Protein 7O91 (pdb70)

Foldseek 3Di:
DPDDAPPPPVVLVVLLVLLVVLVVLLVVLQVVLVVCVVVPNNVSSVVSNVVSVVSVVRNVVSVVCCQVSQFPDSQQRWHDNDPLSVLVSLLRNLCCLLVPNLQVVLVVCVVVPNNVVSVVSNVVSVVSVVSNVVSVVVSCVVVPHD/DACPPHVVLVVLLVQLVVLVVLLVVLQVVLVVCVVVPNNVSSVVSNVVSVVSVVSNVVSVVCCLVNVFPDSQQRWHDNDVLSVLVSLLRNLCCLLVPNLQVVLVVCVVVPNNVVSVVSNVVSVVSVVVSVVSVVCSVVD/DDDQCPPHVVLVVLLVQLVVLVVLLVVLQVVLVVCVVVPNNVSSVVSNVVSVVSVVSNVVSVVVCQVNQAPDSQQRWHDNDPLSVLVSLLRNLCCLLVPNLCVVLVVCVVVPNNVVSVVSNVSSVVSVVVNVVSVVVSCVVVVD

Nearest PDB structures (foldseek):
  7o91-assembly1_A  TM=1.007E+00  e=3.075E-20  Sulfurisphaera tokodaii str. 7
  1j30-assembly1_B  TM=1.003E+00  e=2.540E-18  Sulfurisphaera tokodaii str. 7
  7o91-assembly2_B  TM=9.983E-01  e=2.540E-18  Sulfurisphaera tokodaii str. 7
  4di0-assembly1_B  TM=9.901E-01  e=7.643E-12  Burkholderia pseudomallei 1710b
  7o91-assembly1_A  TM=9.951E-01  e=6.092E-19  Sulfurisphaera tokodaii str. 7

B-factor: mean 18.47, std 13.27, range [6.66, 156.11]

InterPro domains:
  IPR003251 Rubrerythrin, diiron-binding domain [PF02915] (11-136)
  IPR003251 Rubrerythrin, diiron-binding domain [cd01041] (8-141)
  IPR0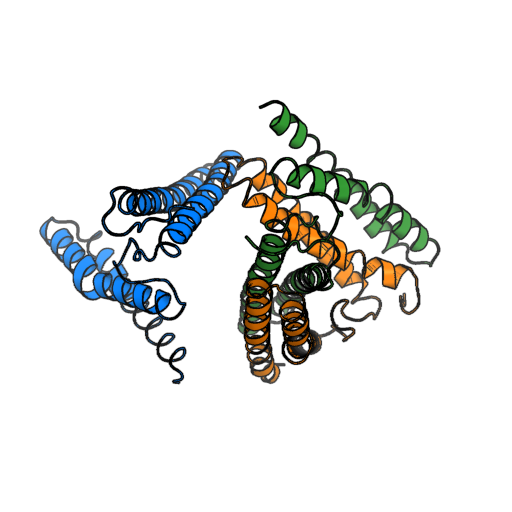09040 Ferritin-like diiron domain [PS50905] (3-144)
  IPR009078 Ferritin-like superfamily [SSF47240] (4-143)
  IPR012347 Ferritin-like [G3DSA:1.20.1260.10] (1-144)
  IPR052753 Rubrerythrin-2/Nigerythrin [PTHR33746] (7-143)

Solvent-accessible surface area: 22399 Å² total; per-residue (Å²): 112,184,182,191,85,41,135,89,54,180,73,15,84,93,23,73,89,23,37,65,32,34,37,108,10,19,152,110,50,60,156,87,0,132,151,8,67,139,100,53,113,102,154,90,2,36,69,30,96,14,57,1,73,6,24,38,28,58,6,124,25,45,42,60,125,3,87,123,25,49,21,48,25,17,88,30,109,96,66,16,46,78,108,60,53,76,24,66,3,29,20,29,18,26,50,110,45,82,62,117,36,32,53,31,90,4,131,76,6,107,116,119,52,109,65,147,69,0,97,149,41,53,61,31,15,152,39,20,82,57,84,3,80,139,63,83,70,58,26,109,98,69,125,72,45,149,172,88,4,139,87,23,93,0,15,102,5,0,96,87,0,0,21,13,1,0,13,3,6,7,5,2,47,18,0,0,97,47,0,7,98,84,50,85,26,124,12,0,29,31,0,61,71,10,1,121,22,1,22,57,14,0,27,10,0,0,48,28,2,75,118,9,45,30,51,1,14,42,26,108,97,68,2,34,67,5,76,55,2,0,78,0,0,25,28,9,2,50,115,24,86,62,118,24,1,45,31,22,0,122,44,0,126,122,40,35,0,95,107,0,1,101,52,0,38,62,1,9,133,27,0,82,52,22,2,86,118,0,96,96,17,57,157,78,49,224,64,108,98,1,131,82,21,145,0,14,88,21,0,80,78,0,0,22,19,3,0,12,4,5,7,7,2,46,11,0,0,93,53,0,68,140,85,52,63,92,118,0,2,36,39,0,92,72,10,1,121,20,1,22,56,15,0,23,10,0,0,53,20,3,36,125,26,62,17,37,1,13,40,26,105,95,65,2,36,72,7,64,53,2,0,67,0,0,21,29,9,2,50,111,19,84,65,116,15,0,52,30,23,4,133,37,0,116,117,50,35,10,83,116,9,0,101,52,0,54,58,0,14,148,26,0,82,56,22,3,77,108,0,90,74,10,27,136,119,24,122,70,108

Organism: Sulfurisphaera tokodaii (strain DSM 16993 / JCM 10545 / NBRC 100140 / 7) (NCBI:txid273063)

Sequence (429 aa):
GHMKDLKGTKTAEENLKQGFIGESMANRRYLYFAKRADEEEGYPEIAGLLRSIAEGETAHAFGHLDFIRRQGGLTDPATDKKPIGTLEEQMIESAIAGETYEWTQMYPGFAKVAREEGFPEVAEEWFETLARAEKSSHAEEKKFQNNVLKKQLKGGTKDLKGTKTAENLKQQGFIGESMANRRYLYFAKRRADEEEGYPEEIAGLLRSSIAEGETAHAFGHLDFIRRQGGLTDPATDKKPIGTLEQMIESAIAGETYEEWTQQMYPGFAKVAREEEEGFPEVAEWFETLARAEKSSHAEEKFQNVLKQLHMKDLKGTKTAEENLKQQGFIGESMANRRYLYFAKRRADEEGYPEIAGLLRSIAEGETAHAFGHLDFIRRQGGLTDPATDKPIGTLEEQMIESAIAGETYEEWTQMYPGFAKVARREEGFPEEVAEWFETLARAEKSSHAEEKKFQNNVLKQLKGG

Structure (mmCIF, N/CA/C/O backbone):
data_7O91
#
_entry.id   7O91
#
_cell.length_a   100.620
_cell.length_b   87.480
_cell.length_c   59.757
_cell.angle_alpha   90.00
_cell.angle_beta   115.04
_cell.angle_gamma   90.00
#
_symmetry.space_group_name_H-M   'C 1 2 1'
#
loop_
_entity.id
_entity.type
_entity.pdbx_description
1 polymer Sulerythrin
2 non-polymer DI(HYDROXYETHYL)ETHER
3 non-polymer 'MANGANESE (II) ION'
4 non-polymer 'CHLORIDE ION'
5 water water
#
loop_
_atom_site.group_PDB
_atom_site.id
_atom_site.type_symbol
_atom_site.label_atom_id
_atom_site.label_alt_id
_atom_site.label_comp_id
_atom_site.label_asym_id
_atom_site.label_entity_id
_atom_site.label_seq_id
_atom_site.pdbx_PDB_ins_code
_atom_site.Cartn_x
_atom_site.Cartn_y
_atom_site.Cartn_z
_atom_site.occupancy
_atom_site.B_iso_or_equiv
_atom_site.auth_seq_id
_atom_site.auth_comp_id
_atom_site.auth_asym_id
_atom_site.auth_atom_id
_atom_site.pdbx_PDB_model_num
ATOM 1 N N . GLY A 1 1 ? 21.127 -10.688 26.912 1.00 97.40 -1 GLY A N 1
ATOM 2 C CA . GLY A 1 1 ? 19.655 -10.941 26.920 1.00 90.83 -1 GLY A CA 1
ATOM 3 C C . GLY A 1 1 ? 18.860 -9.661 27.115 1.00 69.79 -1 GLY A C 1
ATOM 4 O O . GLY A 1 1 ? 18.119 -9.573 28.118 1.00 75.65 -1 GLY A O 1
ATOM 5 N N . HIS A 1 2 ? 19.025 -8.703 26.198 1.00 67.14 0 HIS A N 1
ATOM 6 C CA . HIS A 1 2 ? 18.298 -7.404 26.154 1.00 60.08 0 HIS A CA 1
ATOM 7 C C . HIS A 1 2 ? 17.102 -7.518 25.189 1.00 63.43 0 HIS A C 1
ATOM 8 O O . HIS A 1 2 ? 17.222 -7.073 24.025 1.00 58.00 0 HIS A O 1
ATOM 15 N N . MET A 1 3 ? 15.986 -8.078 25.670 1.00 53.04 1 MET A N 1
ATOM 16 C CA . MET A 1 3 ? 14.799 -8.484 24.860 1.00 53.78 1 MET A CA 1
ATOM 17 C C . MET A 1 3 ? 13.943 -7.249 24.546 1.00 53.14 1 MET A C 1
ATOM 18 O O . MET A 1 3 ? 13.568 -6.545 25.493 1.00 64.15 1 MET A O 1
ATOM 23 N N . LYS A 1 4 ? 13.609 -7.011 23.276 1.00 43.13 2 LYS A N 1
ATOM 24 C CA . LYS A 1 4 ? 12.800 -5.834 22.858 1.00 34.72 2 LYS A CA 1
ATOM 25 C C . LYS A 1 4 ? 11.475 -6.299 22.260 1.00 29.66 2 LYS A C 1
ATOM 26 O O . LYS A 1 4 ? 11.420 -7.423 21.743 1.00 31.07 2 LYS A O 1
ATOM 32 N N . ASP A 1 5 ? 10.478 -5.424 22.271 1.00 27.38 3 ASP A N 1
ATOM 33 C CA . ASP A 1 5 ? 9.133 -5.710 21.731 1.00 25.52 3 ASP A CA 1
ATOM 34 C C . ASP A 1 5 ? 9.085 -5.436 20.219 1.00 20.35 3 ASP A C 1
ATOM 35 O O . ASP A 1 5 ? 9.406 -4.316 19.763 1.00 23.26 3 ASP A O 1
ATOM 40 N N . LEU A 1 6 ? 8.615 -6.421 19.469 1.00 20.99 4 LEU A N 1
ATOM 41 C CA . LEU A 1 6 ? 8.466 -6.298 18.001 1.00 20.10 4 LEU A CA 1
ATOM 42 C C . LEU A 1 6 ? 7.325 -5.348 17.663 1.00 18.83 4 LEU A C 1
ATOM 43 O O . LEU A 1 6 ? 7.321 -4.832 16.539 1.00 19.65 4 LEU A O 1
ATOM 48 N N . LYS A 1 7 ? 6.349 -5.130 18.554 1.00 21.43 5 LYS A N 1
ATOM 49 C CA . LYS A 1 7 ? 5.187 -4.313 18.132 1.00 23.51 5 LYS A CA 1
ATOM 50 C C . LYS A 1 7 ? 5.656 -2.925 17.686 1.00 22.79 5 LYS A C 1
ATOM 51 O O . LYS A 1 7 ? 6.443 -2.288 18.408 1.00 21.77 5 LYS A O 1
ATOM 57 N N . GLY A 1 8 ? 5.110 -2.456 16.566 1.00 22.10 6 GLY A N 1
ATOM 58 C CA . GLY A 1 8 ? 5.308 -1.091 16.058 1.00 22.98 6 GLY A CA 1
ATOM 59 C C . GLY A 1 8 ? 6.671 -0.914 15.415 1.00 22.93 6 GLY A C 1
ATOM 60 O O . GLY A 1 8 ? 7.076 0.239 15.203 1.00 28.44 6 GLY A O 1
ATOM 61 N N . THR A 1 9 ? 7.417 -2.000 15.177 1.00 19.62 7 THR A N 1
ATOM 62 C CA . THR A 1 9 ? 8.764 -1.910 14.595 1.00 17.67 7 THR A CA 1
ATOM 63 C C . THR A 1 9 ? 8.663 -2.106 13.089 1.00 17.67 7 THR A C 1
ATOM 64 O O . THR A 1 9 ? 7.668 -2.681 12.574 1.00 18.46 7 THR A O 1
ATOM 68 N N . LYS A 1 10 ? 9.705 -1.686 12.383 1.00 16.94 8 LYS A N 1
ATOM 69 C CA . LYS A 1 10 ? 9.821 -2.031 10.944 1.00 16.21 8 LYS A CA 1
ATOM 70 C C . LYS A 1 10 ? 9.940 -3.539 10.780 1.00 14.73 8 LYS A C 1
ATOM 71 O O . LYS A 1 10 ? 9.409 -4.101 9.810 1.00 15.57 8 LYS A O 1
ATOM 77 N N . THR A 1 11 ? 10.633 -4.190 11.697 1.00 16.08 9 THR A N 1
ATOM 78 C CA . THR A 1 11 ? 10.798 -5.656 11.614 1.00 14.58 9 THR A CA 1
ATOM 79 C C . THR A 1 11 ? 9.435 -6.345 11.634 1.00 13.44 9 THR A C 1
ATOM 80 O O . THR A 1 11 ? 9.242 -7.342 10.962 1.00 13.01 9 THR A O 1
ATOM 84 N N . ALA A 1 12 ? 8.512 -5.873 12.474 1.00 14.53 10 ALA A N 1
ATOM 85 C CA . ALA A 1 12 ? 7.160 -6.437 12.490 1.00 14.73 10 ALA A CA 1
ATOM 86 C C . ALA A 1 12 ? 6.529 -6.326 11.106 1.00 12.87 10 ALA A C 1
ATOM 87 O O . ALA A 1 12 ? 5.944 -7.326 10.649 1.00 14.20 10 ALA A O 1
ATOM 89 N N . GLU A 1 13 ? 6.638 -5.177 10.448 1.00 13.52 11 GLU A N 1
ATOM 90 C CA A GLU A 1 13 ? 6.048 -5.020 9.104 0.80 14.51 11 GLU A CA 1
ATOM 91 C CA B GLU A 1 13 ? 6.083 -4.981 9.085 0.20 13.29 11 GLU A CA 1
ATOM 92 C C . GLU A 1 13 ? 6.803 -5.944 8.140 1.00 11.69 11 GLU A C 1
ATOM 93 O O . GLU A 1 13 ? 6.164 -6.480 7.228 1.00 12.32 11 GLU A O 1
ATOM 104 N N . ASN A 1 14 ? 8.100 -6.117 8.332 1.00 12.58 12 ASN A N 1
ATOM 105 C CA . ASN A 1 14 ? 8.904 -6.936 7.391 1.00 12.81 12 ASN A CA 1
ATOM 106 C C . ASN A 1 14 ? 8.549 -8.416 7.528 1.00 12.20 12 ASN A C 1
ATOM 107 O O . ASN A 1 14 ? 8.468 -9.128 6.516 1.00 11.30 12 ASN A O 1
ATOM 112 N N . LEU A 1 15 ? 8.275 -8.876 8.746 1.00 11.99 13 LEU A N 1
ATOM 113 C CA . LEU A 1 15 ? 7.798 -10.259 8.931 1.00 11.60 13 LEU A CA 1
ATOM 114 C C . LEU A 1 15 ? 6.463 -10.433 8.205 1.00 10.84 13 LEU A C 1
ATOM 115 O O . LEU A 1 15 ? 6.223 -11.480 7.607 1.00 11.30 13 LEU A O 1
ATOM 120 N N . LYS A 1 16 ? 5.556 -9.462 8.318 1.00 11.89 14 LYS A N 1
ATOM 121 C CA . LYS A 1 16 ? 4.254 -9.557 7.649 1.00 12.01 14 LYS A CA 1
ATOM 122 C C . LYS A 1 16 ? 4.472 -9.600 6.134 1.00 10.53 14 LYS A C 1
ATOM 123 O O . LYS A 1 16 ? 3.885 -10.445 5.454 1.00 11.38 14 LYS A O 1
ATOM 129 N N . GLN A 1 17 ? 5.305 -8.726 5.602 1.00 10.61 15 GLN A N 1
ATOM 130 C CA . GLN A 1 17 ? 5.510 -8.696 4.144 1.00 10.81 15 GLN A CA 1
ATOM 131 C C . GLN A 1 17 ? 6.210 -9.978 3.701 1.00 10.10 15 GLN A C 1
ATOM 132 O O . GLN A 1 17 ? 5.896 -10.527 2.616 1.00 11.38 15 GLN A O 1
ATOM 138 N N . GLY A 1 18 ? 7.150 -10.472 4.503 1.00 10.29 16 GLY A N 1
ATOM 139 C CA . GLY A 1 18 ? 7.782 -11.768 4.207 1.00 10.41 16 GLY A CA 1
ATOM 140 C C . GLY A 1 18 ? 6.766 -12.865 4.101 1.00 8.64 16 GLY A C 1
ATOM 141 O O . GLY A 1 18 ? 6.769 -13.733 3.225 1.00 9.12 16 GLY A O 1
ATOM 142 N N . PHE A 1 19 ? 5.848 -12.860 5.080 1.00 9.56 17 PHE A N 1
ATOM 143 C CA . PHE A 1 19 ? 4.816 -13.896 5.066 1.00 9.60 17 PHE A CA 1
ATOM 144 C C . PHE A 1 19 ? 3.987 -13.835 3.791 1.00 8.00 17 PHE A C 1
ATOM 145 O O . PHE A 1 19 ? 3.634 -14.867 3.174 1.00 8.30 17 PHE A O 1
ATOM 153 N N . ILE A 1 20 ? 3.563 -12.616 3.392 1.00 9.84 18 ILE A N 1
ATOM 154 C CA . ILE A 1 20 ? 2.777 -12.448 2.158 1.00 10.40 18 ILE A CA 1
ATOM 155 C C . ILE A 1 20 ? 3.536 -13.006 0.944 1.00 8.54 18 ILE A C 1
ATOM 156 O O . ILE A 1 20 ? 2.966 -13.769 0.155 1.00 9.49 18 ILE A O 1
ATOM 161 N N . GLY A 1 21 ? 4.792 -12.625 0.811 1.00 9.39 19 GLY A N 1
ATOM 162 C CA . GLY A 1 21 ? 5.554 -13.054 -0.356 1.00 9.46 19 GLY A CA 1
ATOM 163 C C . GLY A 1 21 ? 5.762 -14.545 -0.358 1.00 8.19 19 GLY A C 1
ATOM 164 O O . GLY A 1 21 ? 5.693 -15.196 -1.431 1.00 8.82 19 GLY A O 1
ATOM 165 N N . GLU A 1 22 ? 6.014 -15.147 0.798 1.00 8.20 20 GLU A N 1
ATOM 166 C CA . GLU A 1 22 ? 6.209 -16.589 0.883 1.00 7.27 20 GLU A CA 1
ATOM 167 C C . GLU A 1 22 ? 4.938 -17.305 0.544 1.00 6.79 20 GLU A C 1
ATOM 168 O O . GLU A 1 22 ? 4.921 -18.364 -0.100 1.00 8.01 20 GLU A O 1
ATOM 174 N N . SER A 1 23 ? 3.805 -16.781 1.037 1.00 8.08 21 SER A N 1
ATOM 175 C CA . SER A 1 23 ? 2.508 -17.399 0.749 1.00 7.99 21 SER A CA 1
ATOM 176 C C . SER A 1 23 ? 2.293 -17.410 -0.749 1.00 7.30 21 SER A C 1
ATOM 177 O O . SER A 1 23 ? 1.832 -18.399 -1.313 1.00 7.63 21 SER A O 1
ATOM 180 N N . MET A 1 24 ? 2.462 -16.253 -1.378 1.00 7.77 22 MET A N 1
ATOM 181 C CA . MET A 1 24 ? 2.279 -16.188 -2.842 1.00 7.61 22 MET A CA 1
ATOM 182 C C . MET A 1 24 ? 3.217 -17.138 -3.582 1.00 7.85 22 MET A C 1
ATOM 183 O O . MET A 1 24 ? 2.815 -17.726 -4.585 1.00 8.57 22 MET A O 1
ATOM 188 N N . ALA A 1 25 ? 4.443 -17.257 -3.120 1.00 8.37 23 ALA A N 1
ATOM 189 C CA . ALA A 1 25 ? 5.419 -18.100 -3.838 1.00 8.75 23 ALA A CA 1
ATOM 190 C C . ALA A 1 25 ? 4.990 -19.564 -3.840 1.00 7.67 23 ALA A C 1
ATOM 191 O O . ALA A 1 25 ? 5.073 -20.229 -4.834 1.00 8.42 23 ALA A O 1
ATOM 193 N N . ASN A 1 26 ? 4.512 -20.043 -2.681 1.00 7.94 24 ASN A N 1
ATOM 194 C CA . ASN A 1 26 ? 4.080 -21.449 -2.682 1.00 7.44 24 ASN A CA 1
ATOM 195 C C . ASN A 1 26 ? 2.945 -21.643 -3.628 1.00 7.64 24 ASN A C 1
ATOM 196 O O . ASN A 1 26 ? 2.897 -22.607 -4.400 1.00 7.49 24 ASN A O 1
ATOM 201 N N . ARG A 1 27 ? 1.941 -20.758 -3.623 1.00 7.80 25 ARG A N 1
ATOM 202 C CA . ARG A 1 27 ? 0.812 -20.875 -4.536 1.00 7.66 25 ARG A CA 1
ATOM 203 C C . ARG A 1 27 ? 1.312 -20.814 -6.001 1.00 7.43 25 ARG A C 1
ATOM 204 O O . ARG A 1 27 ? 0.872 -21.619 -6.814 1.00 7.99 25 ARG A O 1
ATOM 212 N N . ARG A 1 28 ? 2.119 -19.821 -6.309 1.00 8.33 26 ARG A N 1
ATOM 213 C CA . ARG A 1 28 ? 2.568 -19.663 -7.704 1.00 7.81 26 ARG A CA 1
ATOM 214 C C . ARG A 1 28 ? 3.300 -20.918 -8.141 1.00 7.73 26 ARG A C 1
ATOM 215 O O . ARG A 1 28 ? 3.076 -21.392 -9.258 1.00 7.96 26 ARG A O 1
ATOM 223 N N . TYR A 1 29 ? 4.205 -21.426 -7.313 1.00 7.23 27 TYR A N 1
ATOM 224 C CA . TYR A 1 29 ? 5.036 -22.575 -7.741 1.00 7.67 27 TYR A CA 1
ATOM 225 C C . TYR A 1 29 ? 4.193 -23.813 -7.950 1.00 7.88 27 TYR A C 1
ATOM 226 O O . TYR A 1 29 ? 4.449 -24.558 -8.876 1.00 8.15 27 TYR A O 1
ATOM 235 N N . LEU A 1 30 ? 3.200 -24.030 -7.101 1.00 8.44 28 LEU A N 1
ATOM 236 C CA . LEU A 1 30 ? 2.324 -25.168 -7.344 1.00 7.64 28 LEU A CA 1
ATOM 237 C C . LEU A 1 30 ? 1.462 -24.977 -8.580 1.00 7.27 28 LEU A C 1
ATOM 238 O O . LEU A 1 30 ? 1.147 -25.950 -9.265 1.00 8.47 28 LEU A O 1
ATOM 243 N N . TYR A 1 31 ? 1.051 -23.770 -8.878 1.00 7.84 29 TYR A N 1
ATOM 244 C CA . TYR A 1 31 ? 0.310 -23.455 -10.106 1.00 8.36 29 TYR A CA 1
ATOM 245 C C . TYR A 1 31 ? 1.200 -23.704 -11.331 1.00 7.41 29 TYR A C 1
ATOM 246 O O . TYR A 1 31 ? 0.777 -24.389 -12.279 1.00 8.48 29 TYR A O 1
ATOM 255 N N . PHE A 1 32 ? 2.434 -23.260 -11.242 1.00 7.68 30 PHE A N 1
ATOM 256 C CA . PHE A 1 32 ? 3.388 -23.460 -12.343 1.00 7.86 30 PHE A CA 1
ATOM 257 C C . PHE A 1 32 ? 3.633 -24.949 -12.523 1.00 7.73 30 PHE A C 1
ATOM 258 O O . PHE A 1 32 ? 3.832 -25.421 -13.645 1.00 8.55 30 PHE A O 1
ATOM 266 N N . ALA A 1 33 ? 3.689 -25.690 -11.429 1.00 7.89 31 ALA A N 1
ATOM 267 C CA . ALA A 1 33 ? 3.964 -27.134 -11.503 1.00 7.79 31 ALA A CA 1
ATOM 268 C C . ALA A 1 33 ? 2.912 -27.798 -12.359 1.00 8.36 31 ALA A C 1
ATOM 269 O O . ALA A 1 33 ? 3.226 -28.760 -13.070 1.00 9.15 31 ALA A O 1
ATOM 271 N N . LYS A 1 34 ? 1.640 -27.387 -12.280 1.00 8.75 32 LYS A N 1
ATOM 272 C CA . LYS A 1 34 ? 0.618 -28.019 -13.107 1.00 9.46 32 LYS A CA 1
ATOM 273 C C . LYS A 1 34 ? 0.861 -27.801 -14.599 1.00 8.49 32 LYS A C 1
ATOM 274 O O . LYS A 1 34 ? 0.491 -28.662 -15.389 1.00 9.59 32 LYS A O 1
ATOM 280 N N . ARG A 1 35 ? 1.426 -26.666 -14.958 1.00 9.74 33 ARG A N 1
ATOM 281 C CA . ARG A 1 35 ? 1.745 -26.422 -16.371 1.00 9.37 33 ARG A CA 1
ATOM 282 C C . ARG A 1 35 ? 2.875 -27.367 -16.784 1.00 8.72 33 ARG A C 1
ATOM 283 O O . ARG A 1 35 ? 2.786 -27.992 -17.842 1.00 9.69 33 ARG A O 1
ATOM 291 N N . ALA A 1 36 ? 3.908 -27.481 -15.966 1.00 8.57 34 ALA A N 1
ATOM 292 C CA . ALA A 1 36 ? 4.981 -28.466 -16.205 1.00 8.75 34 ALA A CA 1
ATOM 293 C C . ALA A 1 36 ? 4.383 -29.867 -16.312 1.00 8.44 34 ALA A C 1
ATOM 294 O O . ALA A 1 36 ? 4.781 -30.628 -17.173 1.00 9.12 34 ALA A O 1
ATOM 296 N N . ASP A 1 37 ? 3.457 -30.182 -15.423 1.00 7.89 35 ASP A N 1
ATOM 297 C CA . ASP A 1 37 ? 2.841 -31.506 -15.459 1.00 8.11 35 ASP A CA 1
ATOM 298 C C . ASP A 1 37 ? 2.204 -31.753 -16.816 1.00 8.20 35 ASP A C 1
ATOM 299 O O . ASP A 1 37 ? 2.443 -32.813 -17.443 1.00 9.18 35 ASP A O 1
ATOM 304 N N A GLU A 1 38 ? 1.350 -30.829 -17.255 0.57 9.07 36 GLU A N 1
ATOM 305 N N B GLU A 1 38 ? 1.344 -30.863 -17.316 0.43 9.08 36 GLU A N 1
ATOM 306 C CA A GLU A 1 38 ? 0.604 -30.931 -18.529 0.57 10.61 36 GLU A CA 1
ATOM 307 C CA B GLU A 1 38 ? 0.605 -31.184 -18.564 0.43 8.92 36 GLU A CA 1
ATOM 308 C C A GLU A 1 38 ? 1.571 -31.214 -19.685 0.57 9.48 36 GLU A C 1
ATOM 309 C C B GLU A 1 38 ? 1.588 -31.254 -19.733 0.43 9.49 36 GLU A C 1
ATOM 310 O O A GLU A 1 38 ? 1.286 -32.029 -20.518 0.57 8.82 36 GLU A O 1
ATOM 311 O O B GLU A 1 38 ? 1.337 -32.032 -20.634 0.43 9.79 36 GLU A O 1
ATOM 322 N N . GLU A 1 39 ? 2.657 -30.461 -19.698 1.00 9.08 37 GLU A N 1
ATOM 323 C CA . GLU A 1 39 ? 3.533 -30.435 -20.877 1.00 9.64 37 GLU A CA 1
ATOM 324 C C . GLU A 1 39 ? 4.564 -31.546 -20.810 1.00 9.11 37 GLU A C 1
ATOM 325 O O . GLU A 1 39 ? 5.291 -31.706 -21.766 1.00 12.15 37 GLU A O 1
ATOM 331 N N . GLY A 1 40 ? 4.664 -32.312 -19.738 1.00 10.10 38 GLY A N 1
ATOM 332 C CA . GLY A 1 40 ? 5.559 -33.461 -19.652 1.00 10.11 38 GLY A CA 1
ATOM 333 C C . GLY A 1 40 ? 6.921 -33.133 -19.132 1.00 10.52 38 GLY A C 1
ATOM 334 O O . GLY A 1 40 ? 7.907 -33.732 -19.582 1.00 13.79 38 GLY A O 1
ATOM 335 N N . TYR A 1 41 ? 7.027 -32.254 -18.148 1.00 8.79 39 TYR A N 1
ATOM 336 C CA . TYR A 1 41 ? 8.309 -31.873 -17.521 1.00 8.95 39 TYR A CA 1
ATOM 337 C C . TYR A 1 41 ? 8.280 -32.280 -16.062 1.00 8.99 39 TYR A C 1
ATOM 338 O O . TYR A 1 41 ? 8.186 -31.438 -15.174 1.00 9.49 39 TYR A O 1
ATOM 347 N N . PRO A 1 42 ? 8.396 -33.584 -15.775 1.00 9.45 40 PRO A N 1
ATOM 348 C CA . PRO A 1 42 ? 8.260 -34.044 -14.389 1.00 9.02 40 PRO A CA 1
ATOM 349 C C . PRO A 1 42 ? 9.383 -33.552 -13.481 1.00 9.41 40 PRO A C 1
ATOM 350 O O . PRO A 1 42 ? 9.176 -33.420 -12.274 1.00 9.70 40 PRO A O 1
ATOM 354 N N . GLU A 1 43 ? 10.578 -33.384 -13.989 1.00 9.79 41 GLU A N 1
ATOM 355 C CA . GLU A 1 43 ? 11.675 -32.889 -13.130 1.00 10.61 41 GLU A CA 1
ATOM 356 C C . GLU A 1 43 ? 11.469 -31.418 -12.780 1.00 8.78 41 GLU A C 1
ATOM 357 O O . GLU A 1 43 ? 11.745 -31.004 -11.653 1.00 10.10 41 GLU A O 1
ATOM 363 N N . ILE A 1 44 ? 10.944 -30.627 -13.706 1.00 8.56 42 ILE A N 1
ATOM 364 C CA . ILE A 1 44 ? 10.656 -29.209 -13.428 1.00 8.80 42 ILE A CA 1
ATOM 365 C C . ILE A 1 44 ? 9.504 -29.171 -12.439 1.00 8.42 42 ILE A C 1
ATOM 366 O O . ILE A 1 44 ? 9.548 -28.391 -11.502 1.00 8.50 42 ILE A O 1
ATOM 371 N N . ALA A 1 45 ? 8.470 -29.942 -12.697 1.00 8.93 43 ALA A N 1
ATOM 372 C CA . ALA A 1 45 ? 7.311 -29.964 -11.775 1.00 7.84 43 ALA A CA 1
ATOM 373 C C . ALA A 1 45 ? 7.788 -30.348 -10.386 1.00 7.80 43 ALA A C 1
ATOM 374 O O . ALA A 1 45 ? 7.372 -29.782 -9.363 1.00 9.01 43 ALA A O 1
ATOM 376 N N . GLY A 1 46 ? 8.635 -31.359 -10.292 1.00 7.89 44 GLY A N 1
ATOM 377 C CA . GLY A 1 46 ? 9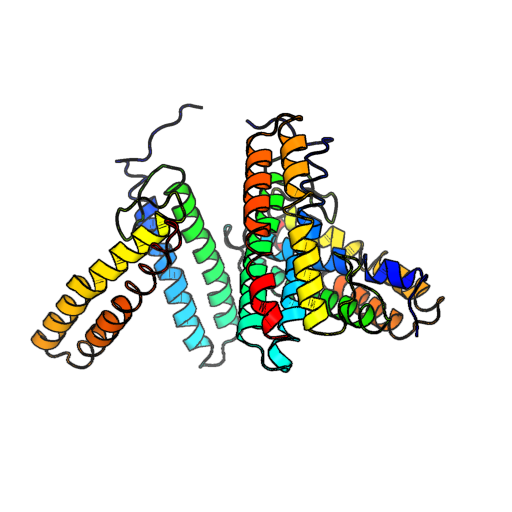.127 -31.829 -9.001 1.00 8.48 44 GLY A CA 1
ATOM 378 C C . GLY A 1 46 ? 9.942 -30.776 -8.290 1.00 8.19 44 GLY A C 1
ATOM 379 O O . GLY A 1 46 ? 9.884 -30.654 -7.067 1.00 8.98 44 GLY A O 1
ATOM 380 N N . LEU A 1 47 ? 10.781 -30.059 -9.020 1.00 8.67 45 LEU A N 1
ATOM 381 C CA . LEU A 1 47 ? 11.584 -28.966 -8.441 1.00 8.34 45 LEU A CA 1
ATOM 382 C C . LEU A 1 47 ? 10.659 -27.868 -7.933 1.00 8.22 45 LEU A C 1
ATOM 383 O O . LEU A 1 47 ? 10.846 -27.3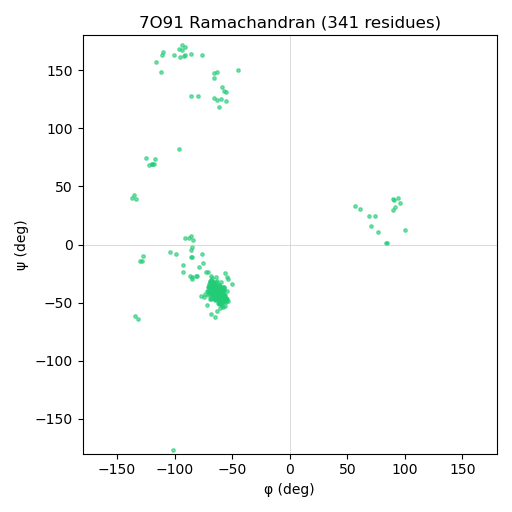80 -6.802 1.00 8.64 45 LEU A O 1
ATOM 388 N N . LEU A 1 48 ? 9.683 -27.489 -8.738 1.00 8.11 46 LEU A N 1
ATOM 389 C CA . LEU A 1 48 ? 8.694 -26.474 -8.279 1.00 8.40 46 LEU A CA 1
ATOM 390 C C . LEU A 1 48 ? 8.018 -26.926 -6.973 1.00 7.72 46 LEU A C 1
ATOM 391 O O . LEU A 1 48 ? 7.871 -26.155 -6.068 1.00 8.04 46 LEU A O 1
ATOM 396 N N . ARG A 1 49 ? 7.599 -28.190 -6.966 1.00 8.39 47 ARG A N 1
ATOM 397 C CA . ARG A 1 49 ? 6.936 -28.664 -5.728 1.00 7.42 47 ARG A CA 1
ATOM 398 C C . ARG A 1 49 ? 7.895 -28.731 -4.554 1.00 7.67 47 ARG A C 1
ATOM 399 O O . ARG A 1 49 ? 7.481 -28.425 -3.420 1.00 8.75 47 ARG A O 1
ATOM 407 N N . SER A 1 50 ? 9.140 -29.094 -4.742 1.00 7.56 48 SER A N 1
ATOM 408 C CA . SER A 1 50 ? 10.092 -29.172 -3.630 1.00 7.88 48 SER A CA 1
ATOM 409 C C . SER A 1 50 ? 10.445 -27.755 -3.153 1.00 7.63 48 SER A C 1
ATOM 410 O O . SER A 1 50 ? 10.433 -27.497 -1.943 1.00 8.18 48 SER A O 1
ATOM 413 N N . ILE A 1 51 ? 10.675 -26.831 -4.079 1.00 7.58 49 ILE A N 1
ATOM 414 C CA . ILE A 1 51 ? 10.929 -25.456 -3.663 1.00 7.85 49 ILE A CA 1
ATOM 415 C C . ILE A 1 51 ? 9.694 -24.890 -2.961 1.00 7.63 49 ILE A C 1
ATOM 416 O O . ILE A 1 51 ? 9.843 -24.182 -1.968 1.00 8.39 49 ILE A O 1
ATOM 421 N N . ALA A 1 52 ? 8.507 -25.245 -3.420 1.00 7.26 50 ALA A N 1
ATOM 422 C CA . ALA A 1 52 ? 7.263 -24.829 -2.721 1.00 7.99 50 ALA A CA 1
ATOM 423 C C . ALA A 1 52 ? 7.289 -25.233 -1.261 1.00 7.97 50 ALA A C 1
ATOM 424 O O . ALA A 1 52 ? 6.788 -24.488 -0.409 1.00 8.54 50 ALA A O 1
ATOM 426 N N . GLU A 1 53 ? 7.784 -26.420 -0.930 1.00 7.84 51 GLU A N 1
ATOM 427 C CA . GLU A 1 53 ? 7.927 -26.863 0.472 1.00 8.63 51 GLU A CA 1
ATOM 428 C C . GLU A 1 53 ? 8.864 -25.927 1.204 1.00 7.46 51 GLU A C 1
ATOM 429 O O . GLU A 1 53 ? 8.638 -25.646 2.414 1.00 9.22 51 GLU A O 1
ATOM 435 N N . GLY A 1 54 ? 9.948 -25.489 0.566 1.00 8.28 52 GLY A N 1
ATOM 436 C CA . GLY A 1 54 ? 10.784 -24.483 1.183 1.00 8.29 52 GLY A CA 1
ATOM 437 C C . GLY A 1 54 ? 9.998 -23.246 1.527 1.00 7.39 52 GLY A C 1
ATOM 438 O O . GLY A 1 54 ? 10.194 -22.666 2.616 1.00 8.67 52 GLY A O 1
ATOM 439 N N . GLU A 1 55 ? 9.174 -22.773 0.636 1.00 7.35 53 GLU A N 1
ATOM 440 C CA . GLU A 1 55 ? 8.395 -21.547 0.855 1.00 8.24 53 GLU A CA 1
ATOM 441 C C . GLU A 1 55 ? 7.374 -21.766 1.975 1.00 7.94 53 GLU A C 1
ATOM 442 O O . GLU A 1 55 ? 7.074 -20.815 2.683 1.00 7.70 53 GLU A O 1
ATOM 448 N N . THR A 1 56 ? 6.855 -22.980 2.107 1.00 7.74 54 THR A N 1
ATOM 449 C CA . THR A 1 56 ? 6.006 -23.307 3.293 1.00 7.67 54 THR A CA 1
ATOM 450 C C . THR A 1 56 ? 6.806 -23.112 4.557 1.00 7.08 54 THR A C 1
ATOM 451 O O . THR A 1 56 ? 6.331 -22.447 5.516 1.00 8.50 54 THR A O 1
ATOM 455 N N . ALA A 1 57 ? 7.999 -23.666 4.610 1.00 7.48 55 ALA A N 1
ATOM 456 C CA . ALA A 1 57 ? 8.854 -23.559 5.773 1.00 8.16 55 ALA A CA 1
ATOM 457 C C . ALA A 1 57 ? 9.126 -22.074 6.088 1.00 7.91 55 ALA A C 1
ATOM 458 O O . ALA A 1 57 ? 9.089 -21.662 7.242 1.00 8.82 55 ALA A O 1
ATOM 460 N N . HIS A 1 58 ? 9.382 -21.313 5.056 1.00 8.15 56 HIS A N 1
ATOM 461 C CA . HIS A 1 58 ? 9.649 -19.889 5.249 1.00 8.61 56 HIS A CA 1
ATOM 462 C C . HIS A 1 58 ? 8.419 -19.159 5.801 1.00 7.75 56 HIS A C 1
ATOM 463 O O . HIS A 1 58 ? 8.541 -18.407 6.774 1.00 8.74 56 HIS A O 1
ATOM 470 N N . ALA A 1 59 ? 7.270 -19.389 5.218 1.00 7.74 57 ALA A N 1
ATOM 471 C CA . ALA A 1 59 ? 6.017 -18.743 5.676 1.00 8.13 57 ALA A CA 1
ATOM 472 C C . ALA A 1 59 ? 5.724 -19.099 7.131 1.00 7.88 57 ALA A C 1
ATOM 473 O O . ALA A 1 59 ? 5.367 -18.208 7.931 1.00 9.11 57 ALA A O 1
ATOM 475 N N . PHE A 1 60 ? 5.845 -20.386 7.435 1.00 8.62 58 PHE A N 1
ATOM 476 C CA . PHE A 1 60 ? 5.529 -20.842 8.801 1.00 8.55 58 PHE A CA 1
ATOM 477 C C . PHE A 1 60 ? 6.527 -20.240 9.769 1.00 8.98 58 PHE A C 1
ATOM 478 O O . PHE A 1 60 ? 6.168 -19.938 10.932 1.00 9.97 58 PHE A O 1
ATOM 486 N N . GLY A 1 61 ? 7.805 -20.149 9.415 1.00 9.29 59 GLY A N 1
ATOM 487 C CA . GLY A 1 61 ? 8.780 -19.511 10.313 1.00 9.42 59 GLY A CA 1
ATOM 488 C C . GLY A 1 61 ? 8.489 -18.041 10.532 1.00 9.31 59 GLY A C 1
ATOM 489 O O . GLY A 1 61 ? 8.651 -17.577 11.664 1.00 11.14 59 GLY A O 1
ATOM 490 N N . HIS A 1 62 ? 8.029 -17.326 9.514 1.00 8.94 60 HIS A N 1
ATOM 491 C CA . HIS A 1 62 ? 7.600 -15.935 9.711 1.00 9.95 60 HIS A CA 1
ATOM 492 C C . HIS A 1 62 ? 6.461 -15.929 10.742 1.00 9.83 60 HIS A C 1
ATOM 493 O O . HIS A 1 62 ? 6.454 -15.086 11.637 1.00 11.10 60 HIS A O 1
ATOM 500 N N . LEU A 1 63 ? 5.499 -16.821 10.591 1.00 9.51 61 LEU A N 1
ATOM 501 C CA . LEU A 1 63 ? 4.353 -16.857 11.525 1.00 9.78 61 LEU A CA 1
ATOM 502 C C . LEU A 1 63 ? 4.849 -17.206 12.900 1.00 10.33 61 LEU A C 1
ATOM 503 O O . LEU A 1 63 ? 4.317 -16.664 13.888 1.00 11.40 61 LEU A O 1
ATOM 508 N N . ASP A 1 64 ? 5.838 -18.074 13.042 1.00 10.10 62 ASP A N 1
ATOM 509 C CA . ASP A 1 64 ? 6.353 -18.379 14.390 1.00 11.32 62 ASP A CA 1
ATOM 510 C C . ASP A 1 64 ? 6.882 -17.100 15.025 1.00 10.90 62 ASP A C 1
ATOM 511 O O . ASP A 1 64 ? 6.620 -16.840 16.205 1.00 13.10 62 ASP A O 1
ATOM 516 N N . PHE A 1 65 ? 7.691 -16.325 14.331 1.00 11.52 63 PHE A N 1
ATOM 517 C CA . PHE A 1 65 ? 8.246 -15.100 14.918 1.00 11.91 63 PHE A CA 1
ATOM 518 C C . PHE A 1 65 ? 7.136 -14.103 15.223 1.00 13.66 63 PHE A C 1
ATOM 519 O O . PHE A 1 65 ? 7.200 -13.448 16.274 1.00 14.17 63 PHE A O 1
ATOM 527 N N . ILE A 1 66 ? 6.151 -14.010 14.368 1.00 11.86 64 ILE A N 1
ATOM 528 C CA . ILE A 1 66 ? 4.970 -13.127 14.583 1.00 12.08 64 ILE A CA 1
ATOM 529 C C . ILE A 1 66 ? 4.261 -13.557 15.860 1.00 12.43 64 ILE A C 1
ATOM 530 O O . ILE A 1 66 ? 4.053 -12.728 16.758 1.00 14.28 64 ILE A O 1
ATOM 535 N N . ARG A 1 67 ? 3.906 -14.806 15.934 1.00 13.00 65 ARG A N 1
ATOM 536 C CA A ARG A 1 67 ? 3.127 -15.318 17.092 0.70 13.65 65 ARG A CA 1
ATOM 537 C CA B ARG A 1 67 ? 3.139 -15.272 17.108 0.30 12.77 65 ARG A CA 1
ATOM 538 C C . ARG A 1 67 ? 3.960 -15.192 18.378 1.00 14.70 65 ARG A C 1
ATOM 539 O O . ARG A 1 67 ? 3.449 -14.684 19.412 1.00 16.48 65 ARG A O 1
ATOM 554 N N . GLN A 1 68 ? 5.197 -15.653 18.345 1.00 16.97 66 GLN A N 1
ATOM 555 C CA . GLN A 1 68 ? 6.055 -15.648 19.541 1.00 19.46 66 GLN A CA 1
ATOM 556 C C . GLN A 1 68 ? 6.326 -14.209 19.969 1.00 18.68 66 GLN A C 1
ATOM 557 O O . GLN A 1 68 ? 6.502 -13.968 21.164 1.00 21.85 66 GLN A O 1
ATOM 563 N N . GLY A 1 69 ? 6.305 -13.256 19.045 1.00 17.54 67 GLY A N 1
ATOM 564 C CA . GLY A 1 69 ? 6.552 -11.852 19.395 1.00 18.69 67 GLY A CA 1
ATOM 565 C C . GLY A 1 69 ? 5.296 -11.100 19.741 1.00 17.73 67 GLY A C 1
ATOM 566 O O . GLY A 1 69 ? 5.397 -9.885 19.965 1.00 22.98 67 GLY A O 1
ATOM 567 N N . GLY A 1 70 ? 4.163 -11.782 19.809 1.00 16.63 68 GLY A N 1
ATOM 568 C CA . GLY A 1 70 ? 2.871 -11.151 20.154 1.00 17.59 68 GLY A CA 1
ATOM 569 C C . GLY A 1 70 ? 2.345 -10.219 19.088 1.00 16.00 68 GLY A C 1
ATOM 570 O O . GLY A 1 70 ? 1.480 -9.389 19.370 1.00 20.64 68 GLY A O 1
ATOM 571 N N . LEU A 1 71 ? 2.764 -10.426 17.846 1.00 14.31 69 LEU A N 1
ATOM 572 C CA . LEU A 1 71 ? 2.214 -9.696 16.694 1.00 13.48 69 LEU A CA 1
ATOM 573 C C . LEU A 1 71 ? 0.956 -10.420 16.218 1.00 14.92 69 LEU A C 1
ATOM 574 O O . LEU A 1 71 ? 0.728 -11.604 16.526 1.00 16.68 69 LEU A O 1
ATOM 579 N N . THR A 1 72 ? 0.168 -9.738 15.417 1.00 13.91 70 THR A N 1
ATOM 580 C CA . THR A 1 72 ? -1.094 -10.299 14.938 1.00 13.18 70 THR A CA 1
ATOM 581 C C . THR A 1 72 ? -0.924 -10.971 13.591 1.00 11.13 70 THR A C 1
ATOM 582 O O . THR A 1 72 ? 0.082 -10.877 12.876 1.00 12.76 70 THR A O 1
ATOM 586 N N . ASP A 1 73 ? -1.981 -11.628 13.205 1.00 10.83 71 ASP A N 1
ATOM 587 C CA . ASP A 1 73 ? -2.062 -12.369 11.924 1.00 10.13 71 ASP A CA 1
ATOM 588 C C . ASP A 1 73 ? -1.928 -11.375 10.772 1.00 10.16 71 ASP A C 1
ATOM 589 O O . ASP A 1 73 ? -2.675 -10.403 10.672 1.00 10.92 71 ASP A O 1
ATOM 594 N N . PRO A 1 74 ? -0.966 -11.552 9.844 1.00 10.33 72 PRO A N 1
ATOM 595 C CA . PRO A 1 74 ? -0.846 -10.668 8.692 1.00 11.51 72 PRO A CA 1
ATOM 596 C C . PRO A 1 74 ? -2.144 -10.449 7.935 1.00 10.58 72 PRO A C 1
ATOM 597 O O . PRO A 1 74 ? -2.323 -9.368 7.371 1.00 13.15 72 PRO A O 1
ATOM 601 N N . ALA A 1 75 ? -3.019 -11.436 7.853 1.00 10.81 73 ALA A N 1
ATOM 602 C CA . ALA A 1 75 ? -4.213 -11.305 7.024 1.00 10.96 73 ALA A CA 1
ATOM 603 C C . ALA A 1 75 ? -5.354 -10.536 7.712 1.00 11.09 73 ALA A C 1
ATOM 604 O O . ALA A 1 75 ? -6.178 -9.947 6.999 1.00 14.40 73 ALA A O 1
ATOM 606 N N . THR A 1 76 ? -5.416 -10.558 9.046 1.00 10.54 74 THR A N 1
ATOM 607 C CA . THR A 1 76 ? -6.630 -10.117 9.762 1.00 10.96 74 THR A CA 1
ATOM 608 C C . THR A 1 76 ? -6.317 -9.120 10.873 1.00 11.08 74 THR A C 1
ATOM 609 O O . THR A 1 76 ? -7.276 -8.597 11.436 1.00 13.85 74 THR A O 1
ATOM 613 N N . ASP A 1 77 ? -5.076 -8.970 11.281 1.00 11.80 75 ASP A N 1
ATOM 614 C CA . ASP A 1 77 ? -4.678 -8.124 12.425 1.00 13.29 75 ASP A CA 1
ATOM 615 C C . ASP A 1 77 ? -5.326 -8.623 13.712 1.00 14.89 75 ASP A C 1
ATOM 616 O O . ASP A 1 77 ? -5.581 -7.829 14.591 1.00 18.20 75 ASP A O 1
ATOM 621 N N A LYS A 1 78 ? -5.585 -9.931 13.779 0.57 13.04 76 LYS A N 1
ATOM 622 N N B LYS A 1 78 ? -5.615 -9.932 13.768 0.43 13.43 76 LYS A N 1
ATOM 623 C CA A LYS A 1 78 ? -6.110 -10.569 15.008 0.57 12.84 76 LYS A CA 1
ATOM 624 C CA B LYS A 1 78 ? -6.155 -10.617 14.972 0.43 13.57 76 LYS A CA 1
ATOM 625 C C A LYS A 1 78 ? -5.031 -11.437 15.626 0.57 12.55 76 LYS A C 1
ATOM 626 C C B LYS A 1 78 ? -5.042 -11.430 15.620 0.43 13.45 76 LYS A C 1
ATOM 627 O O A LYS A 1 78 ? -4.184 -11.993 14.929 0.57 12.69 76 LYS A O 1
ATOM 628 O O B LYS A 1 78 ? -4.171 -11.952 14.925 0.43 13.22 76 LYS A O 1
ATOM 639 N N . PRO A 1 79 ? -5.037 -11.603 16.957 1.00 13.33 77 PRO A N 1
ATOM 640 C CA . PRO A 1 79 ? -4.047 -12.464 17.586 1.00 13.06 77 PRO A CA 1
ATOM 641 C C . PRO A 1 79 ? -4.223 -13.902 17.098 1.00 11.91 77 PRO A C 1
ATOM 642 O O . PRO A 1 79 ? -5.323 -14.341 16.838 1.00 13.71 77 PRO A O 1
ATOM 646 N N . ILE A 1 80 ? -3.097 -14.621 17.115 1.00 12.13 78 ILE A N 1
ATOM 647 C CA . ILE A 1 80 ? -3.077 -16.049 16.727 1.00 10.98 78 ILE A CA 1
ATOM 648 C C . ILE A 1 80 ? -2.210 -16.847 17.700 1.00 11.46 78 ILE A C 1
ATOM 649 O O . ILE A 1 80 ? -1.535 -17.792 17.292 1.00 13.04 78 ILE A O 1
ATOM 654 N N . GLY A 1 81 ? -2.305 -16.512 19.001 1.00 11.80 79 GLY A N 1
ATOM 655 C CA . GLY A 1 81 ? -1.527 -17.244 19.999 1.00 13.29 79 GLY A CA 1
ATOM 656 C C . GLY A 1 81 ? -2.100 -18.619 20.275 1.00 14.09 79 GLY A C 1
ATOM 657 O O . GLY A 1 81 ? -1.329 -19.513 20.463 1.00 20.17 79 GLY A O 1
ATOM 658 N N . THR A 1 82 ? -3.413 -18.722 20.447 1.00 11.91 80 THR A N 1
ATOM 659 C CA . THR A 1 82 ? -4.061 -19.974 20.846 1.00 11.02 80 THR A CA 1
ATOM 660 C C . THR A 1 82 ? -4.878 -20.517 19.689 1.00 9.98 80 THR A C 1
ATOM 661 O O . THR A 1 82 ? -5.207 -19.769 18.744 1.00 9.82 80 THR A O 1
ATOM 665 N N . LEU A 1 83 ? -5.248 -21.780 19.755 1.00 10.06 81 LEU A N 1
ATOM 666 C CA . LEU A 1 83 ? -6.119 -22.357 18.724 1.00 10.14 81 LEU A CA 1
ATOM 667 C C . LEU A 1 83 ? -7.417 -21.592 18.585 1.00 10.09 81 LEU A C 1
ATOM 668 O O . LEU A 1 83 ? -7.842 -21.328 17.495 1.00 9.43 81 LEU A O 1
ATOM 673 N N A GLU A 1 84 ? -8.054 -21.230 19.703 0.58 10.61 82 GLU A N 1
ATOM 674 N N B GLU A 1 84 ? -8.013 -21.248 19.725 0.42 9.86 82 GLU A N 1
ATOM 675 C CA A GLU A 1 84 ? -9.317 -20.469 19.561 0.58 10.62 82 GLU A CA 1
ATOM 676 C CA B GLU A 1 84 ? -9.275 -20.487 19.690 0.42 10.87 82 GLU A CA 1
ATOM 677 C C A GLU A 1 84 ? -9.043 -19.146 18.844 0.58 10.39 82 GLU A C 1
ATOM 678 C C B GLU A 1 84 ? -9.059 -19.169 18.932 0.42 10.43 82 GLU A C 1
ATOM 679 O O A GLU A 1 84 ? -9.848 -18.714 18.037 0.58 10.11 82 GLU A O 1
ATOM 680 O O B GLU A 1 84 ? -9.900 -18.803 18.127 0.42 9.93 82 GLU A O 1
ATOM 691 N N . GLN A 1 85 ? -7.957 -18.477 19.210 1.00 9.90 83 GLN A N 1
ATOM 692 C CA . GLN A 1 85 ? -7.651 -17.212 18.517 1.00 9.61 83 GLN A CA 1
ATOM 693 C C . GLN A 1 85 ? -7.439 -17.454 17.009 1.00 9.65 83 GLN A C 1
ATOM 694 O O . GLN A 1 85 ? -7.863 -16.658 16.188 1.00 9.52 83 GLN A O 1
ATOM 700 N N . MET A 1 86 ? -6.779 -18.561 16.702 1.00 9.02 84 MET A N 1
ATOM 701 C CA . MET A 1 86 ? -6.556 -18.880 15.273 1.00 9.33 84 MET A CA 1
ATOM 702 C C . MET A 1 86 ? -7.891 -19.056 14.559 1.00 9.10 84 MET A C 1
ATOM 703 O O . MET A 1 86 ? -8.091 -18.554 13.466 1.00 9.29 84 MET A O 1
ATOM 708 N N . ILE A 1 87 ? -8.834 -19.762 15.178 1.00 9.50 85 ILE A N 1
ATOM 709 C CA . ILE A 1 87 ? -10.159 -19.966 14.563 1.00 9.82 85 ILE A CA 1
ATOM 710 C C . ILE A 1 87 ? -10.848 -18.608 14.477 1.00 9.19 85 ILE A C 1
ATOM 711 O O . ILE A 1 87 ? -11.511 -18.323 13.479 1.00 9.68 85 ILE A O 1
ATOM 716 N N . GLU A 1 88 ? -10.739 -17.778 15.525 1.00 9.26 86 GLU A N 1
ATOM 717 C CA . GLU A 1 88 ? -11.328 -16.436 15.436 1.00 10.47 86 GLU A CA 1
ATOM 718 C C . GLU A 1 88 ? -10.723 -15.612 14.293 1.00 9.27 86 GLU A C 1
ATOM 719 O O . GLU A 1 88 ? -11.455 -14.831 13.658 1.00 10.17 86 GLU A O 1
ATOM 725 N N . SER A 1 89 ? -9.444 -15.786 14.043 1.00 9.59 87 SER A N 1
ATOM 726 C CA . SER A 1 89 ? -8.779 -15.085 12.933 1.00 9.32 87 SER A CA 1
ATOM 727 C C . SER A 1 89 ? -9.362 -15.582 11.608 1.00 8.60 87 SER A C 1
ATOM 728 O O . SER A 1 89 ? -9.680 -14.795 10.728 1.00 10.22 87 SER A O 1
ATOM 731 N N . ALA A 1 90 ? -9.500 -16.886 11.469 1.00 8.53 88 ALA A N 1
ATOM 732 C CA . ALA A 1 90 ? -10.131 -17.487 10.306 1.00 8.54 88 ALA A CA 1
ATOM 733 C C . ALA A 1 90 ? -11.511 -16.903 10.078 1.00 8.44 88 ALA A C 1
ATOM 734 O O . ALA A 1 90 ? -11.892 -16.490 9.019 1.00 9.42 88 ALA A O 1
ATOM 736 N N . ILE A 1 91 ? -12.316 -16.847 11.160 1.00 9.10 89 ILE A N 1
ATOM 737 C CA . ILE A 1 91 ? -13.695 -16.340 11.005 1.00 9.58 89 ILE A CA 1
ATOM 738 C C . ILE A 1 91 ? -13.667 -14.885 10.555 1.00 9.01 89 ILE A C 1
ATOM 739 O O . ILE A 1 91 ? -14.450 -14.472 9.690 1.00 10.26 89 ILE A O 1
ATOM 744 N N . ALA A 1 92 ? -12.780 -14.086 11.130 1.00 9.23 90 ALA A N 1
ATOM 745 C CA . ALA A 1 92 ? -12.734 -12.647 10.784 1.00 10.07 90 ALA A CA 1
ATOM 746 C C . ALA A 1 92 ? -12.381 -12.506 9.295 1.00 9.60 90 ALA A C 1
ATOM 747 O O . ALA A 1 92 ? -12.980 -11.650 8.646 1.00 10.38 90 ALA A O 1
ATOM 749 N N . GLY A 1 93 ? -11.400 -13.260 8.814 1.00 9.50 91 GLY A N 1
ATOM 750 C CA . GLY A 1 93 ? -10.999 -13.094 7.418 1.00 9.90 91 GLY A CA 1
ATOM 751 C C . GLY A 1 93 ? -12.112 -13.564 6.493 1.00 9.06 91 GLY A C 1
ATOM 752 O O . GLY A 1 93 ? -12.408 -12.898 5.500 1.00 9.78 91 GLY A O 1
ATOM 753 N N . GLU A 1 94 ? -12.740 -14.711 6.785 1.00 8.64 92 GLU A N 1
ATOM 754 C CA . GLU A 1 94 ? -13.834 -15.179 5.963 1.00 8.32 92 GLU A CA 1
ATOM 755 C C . GLU A 1 94 ? -14.981 -14.160 5.914 1.00 8.90 92 GLU A C 1
ATOM 756 O O . GLU A 1 94 ? -15.553 -13.899 4.904 1.00 9.21 92 GLU A O 1
ATOM 762 N N . THR A 1 95 ? -15.303 -13.648 7.109 1.00 9.85 93 THR A N 1
ATOM 763 C CA . THR A 1 95 ? -16.372 -12.650 7.217 1.00 10.23 93 THR A CA 1
ATOM 764 C C . THR A 1 95 ? -16.063 -11.405 6.381 1.00 9.01 93 THR A C 1
ATOM 765 O O . THR A 1 95 ? -16.923 -10.935 5.634 1.00 9.66 93 THR A O 1
ATOM 769 N N . TYR A 1 96 ? -14.837 -10.909 6.449 1.00 9.95 94 TYR A N 1
ATOM 770 C CA . TYR A 1 96 ? -14.431 -9.776 5.609 1.00 10.69 94 TYR A CA 1
ATOM 771 C C . TYR A 1 96 ? -14.634 -10.120 4.127 1.00 9.39 94 TYR A C 1
ATOM 772 O O . TYR A 1 96 ? -15.184 -9.308 3.380 1.00 10.19 94 TYR A O 1
ATOM 781 N N . GLU A 1 97 ? -14.233 -11.333 3.735 1.00 8.62 95 GLU A N 1
ATOM 782 C CA . GLU A 1 97 ? -14.289 -11.659 2.304 1.00 9.22 95 GLU A CA 1
ATOM 783 C C . GLU A 1 97 ? -15.712 -11.748 1.751 1.00 9.32 95 GLU A C 1
ATOM 784 O O . GLU A 1 97 ? -15.986 -11.301 0.655 1.00 10.29 95 GLU A O 1
ATOM 790 N N . TRP A 1 98 ? -16.642 -12.344 2.507 1.00 9.13 96 TRP A N 1
ATOM 791 C CA . TRP A 1 98 ? -17.982 -12.547 1.952 1.00 9.61 96 TRP A CA 1
ATOM 792 C C . TRP A 1 98 ? -18.858 -11.332 2.171 1.00 10.17 96 TRP A C 1
ATOM 793 O O . TRP A 1 98 ? -19.771 -11.138 1.398 1.00 10.57 96 TRP A O 1
ATOM 804 N N . THR A 1 99 ? -18.594 -10.552 3.220 1.00 9.74 97 THR A N 1
ATOM 805 C CA . THR A 1 99 ? -19.462 -9.407 3.516 1.00 10.13 97 THR A CA 1
ATOM 806 C C . THR A 1 99 ? -18.953 -8.120 2.881 1.00 10.26 97 THR A C 1
ATOM 807 O O . THR A 1 99 ? -19.734 -7.182 2.747 1.00 11.57 97 THR A O 1
ATOM 811 N N . GLN A 1 100 ? -17.691 -8.071 2.480 1.00 10.99 98 GLN A N 1
ATOM 812 C CA . GLN A 1 100 ? -17.092 -6.830 1.929 1.00 11.71 98 GLN A CA 1
ATOM 813 C C . GLN A 1 100 ? -16.285 -7.122 0.661 1.00 11.33 98 GLN A C 1
ATOM 814 O O . GLN A 1 100 ? -16.638 -6.595 -0.369 1.00 12.25 98 GLN A O 1
ATOM 820 N N . MET A 1 101 ? -15.240 -7.938 0.778 1.00 10.62 99 MET A N 1
ATOM 821 C CA . MET A 1 101 ? -14.227 -7.953 -0.301 1.00 11.27 99 MET A CA 1
ATOM 822 C C . MET A 1 101 ? -14.837 -8.477 -1.595 1.00 11.03 99 MET A C 1
ATOM 823 O O . MET A 1 101 ? -14.791 -7.786 -2.623 1.00 11.11 99 MET A O 1
ATOM 828 N N . TYR A 1 102 ? -15.297 -9.718 -1.590 1.00 10.36 100 TYR A N 1
ATOM 829 C CA . TYR A 1 102 ? -15.796 -10.321 -2.822 1.00 10.08 100 TYR A CA 1
ATOM 830 C C . TYR A 1 102 ? -17.052 -9.686 -3.373 1.00 10.63 100 TYR A C 1
ATOM 831 O O . TYR A 1 102 ? -17.122 -9.478 -4.592 1.00 12.22 100 TYR A O 1
ATOM 840 N N . PRO A 1 103 ? -18.097 -9.367 -2.580 1.00 10.99 101 PRO A N 1
ATOM 841 C CA . PRO A 1 103 ? -19.170 -8.627 -3.205 1.00 11.61 101 PRO A CA 1
ATOM 842 C C . PRO A 1 103 ? -18.732 -7.290 -3.811 1.00 12.74 101 PRO A C 1
ATOM 843 O O . PRO A 1 103 ? -19.262 -6.922 -4.833 1.00 13.42 101 PRO A O 1
ATOM 847 N N . GLY A 1 104 ? -17.814 -6.567 -3.158 1.00 12.41 102 GLY A N 1
ATOM 848 C CA . GLY A 1 104 ? -17.343 -5.299 -3.752 1.00 14.72 102 GLY A CA 1
ATOM 849 C C . GLY A 1 104 ? -16.625 -5.556 -5.063 1.00 12.97 102 GLY A C 1
ATOM 850 O O . GLY A 1 104 ? -16.866 -4.844 -6.035 1.00 15.61 102 GLY A O 1
ATOM 851 N N . PHE A 1 105 ? -15.785 -6.579 -5.073 1.00 11.88 103 PHE A N 1
ATOM 852 C CA . PHE A 1 105 ? -15.069 -6.930 -6.315 1.00 12.82 103 PHE A CA 1
ATOM 853 C C . PHE A 1 105 ? -16.069 -7.300 -7.408 1.00 12.70 103 PHE A C 1
ATOM 854 O O . PHE A 1 105 ? -15.866 -6.945 -8.568 1.00 14.39 103 PHE A O 1
ATOM 862 N N . ALA A 1 106 ? -17.090 -8.082 -7.084 1.00 12.78 104 ALA A N 1
ATOM 863 C CA . ALA A 1 106 ? -18.085 -8.519 -8.096 1.00 14.06 104 ALA A CA 1
ATOM 864 C C . ALA A 1 106 ? -18.792 -7.281 -8.645 1.00 13.84 104 ALA A C 1
ATOM 865 O O . ALA A 1 106 ? -18.964 -7.187 -9.851 1.00 15.74 104 ALA A O 1
ATOM 867 N N . LYS A 1 107 ? -19.170 -6.327 -7.787 1.00 14.45 105 LYS A N 1
ATOM 868 C CA . LYS A 1 107 ? -19.855 -5.109 -8.247 1.00 16.53 105 LYS A CA 1
ATOM 869 C C . LYS A 1 107 ? -18.973 -4.353 -9.228 1.00 16.92 105 LYS A C 1
ATOM 870 O O . LYS A 1 107 ? -19.445 -3.974 -10.277 1.00 18.97 105 LYS A O 1
ATOM 876 N N . VAL A 1 108 ? -17.718 -4.184 -8.880 1.00 15.74 106 VAL A N 1
ATOM 877 C CA . VAL A 1 108 ? -16.753 -3.446 -9.735 1.00 17.38 106 VAL A CA 1
ATOM 878 C C . VAL A 1 108 ? -16.565 -4.208 -11.046 1.00 16.50 106 VAL A C 1
ATOM 879 O O . VAL A 1 108 ? -16.543 -3.578 -12.103 1.00 18.07 106 VAL A O 1
ATOM 883 N N . ALA A 1 109 ? -16.436 -5.518 -10.974 1.00 15.00 107 ALA A N 1
ATOM 884 C CA . ALA A 1 109 ? -16.231 -6.327 -12.198 1.00 15.91 107 ALA A CA 1
ATOM 885 C C . ALA A 1 109 ? -17.416 -6.149 -13.149 1.00 17.33 107 ALA A C 1
ATOM 886 O O . ALA A 1 109 ? -17.230 -5.963 -14.332 1.00 18.11 107 ALA A O 1
ATOM 888 N N . ARG A 1 110 ? -18.622 -6.184 -12.644 1.00 16.59 108 ARG A N 1
ATOM 889 C CA . ARG A 1 110 ? -19.809 -5.965 -13.480 1.00 19.45 108 ARG A CA 1
ATOM 890 C C . ARG A 1 110 ? -19.795 -4.544 -14.045 1.00 19.09 108 ARG A C 1
ATOM 891 O O . ARG A 1 110 ? -20.068 -4.371 -15.206 1.00 22.24 108 ARG A O 1
ATOM 899 N N . GLU A 1 111 ? -19.447 -3.559 -13.235 1.00 23.49 109 GLU A N 1
ATOM 900 C CA . GLU A 1 111 ? -19.434 -2.153 -13.680 1.00 21.03 109 GLU A CA 1
ATOM 901 C C . GLU A 1 111 ? -18.434 -2.033 -14.840 1.00 21.18 109 GLU A C 1
ATOM 902 O O . GLU A 1 111 ? -18.705 -1.308 -15.789 1.00 24.53 109 GLU A O 1
ATOM 908 N N . GLU A 1 112 ? -17.293 -2.702 -14.736 1.00 22.30 110 GLU A N 1
ATOM 909 C CA . GLU A 1 112 ? -16.196 -2.540 -15.703 1.00 20.52 110 GLU A CA 1
ATOM 910 C C . GLU A 1 112 ? -16.394 -3.454 -16.913 1.00 20.45 110 GLU A C 1
ATOM 911 O O . GLU A 1 112 ? -15.577 -3.348 -17.831 1.00 25.19 110 GLU A O 1
ATOM 917 N N . GLY A 1 113 ? -17.416 -4.314 -16.931 1.00 21.80 111 GLY A N 1
ATOM 918 C CA . GLY A 1 113 ? -17.736 -5.131 -18.126 1.00 23.74 111 GLY A CA 1
ATOM 919 C C . GLY A 1 113 ? -17.052 -6.489 -18.122 1.00 22.06 111 GLY A C 1
ATOM 920 O O . GLY A 1 113 ? -16.737 -7.032 -19.191 1.00 24.65 111 GLY A O 1
ATOM 921 N N . PHE A 1 114 ? -16.858 -7.052 -16.926 1.00 19.93 112 PHE A N 1
ATOM 922 C CA . PHE A 1 114 ? -16.215 -8.369 -16.717 1.00 18.40 112 PHE A CA 1
ATOM 923 C C . PHE A 1 114 ? -17.168 -9.288 -15.980 1.00 17.30 112 PHE A C 1
ATOM 924 O O . PHE A 1 114 ? -16.894 -9.676 -14.841 1.00 17.52 112 PHE A O 1
ATOM 932 N N . PRO A 1 115 ? -18.282 -9.714 -16.616 1.00 19.11 113 PRO A N 1
ATOM 933 C CA . PRO A 1 115 ? -19.288 -10.505 -15.911 1.00 20.56 113 PRO A CA 1
ATOM 934 C C . PRO A 1 115 ? -18.791 -11.898 -15.523 1.00 18.97 113 PRO A C 1
ATOM 935 O O . PRO A 1 115 ? -19.255 -12.427 -14.513 1.00 18.80 113 PRO A O 1
ATOM 939 N N . GLU A 1 116 ? -17.910 -12.498 -16.311 1.00 18.71 114 GLU A N 1
ATOM 940 C CA . GLU A 1 116 ? -17.441 -13.857 -15.942 1.00 18.21 114 GLU A CA 1
ATOM 941 C C . GLU A 1 116 ? -16.576 -13.746 -14.678 1.00 15.90 114 GLU A C 1
ATOM 942 O O . GLU A 1 116 ? -16.656 -14.584 -13.783 1.00 17.09 114 GLU A O 1
ATOM 948 N N . VAL A 1 117 ? -15.743 -12.716 -14.572 1.00 16.07 115 VAL A N 1
ATOM 949 C CA . VAL A 1 117 ? -14.935 -12.475 -13.363 1.00 14.36 115 VAL A CA 1
ATOM 950 C C . VAL A 1 117 ? -15.888 -12.185 -12.192 1.00 14.08 115 VAL A C 1
ATOM 951 O O . VAL A 1 117 ? -15.694 -12.679 -11.085 1.00 13.66 115 VAL A O 1
ATOM 955 N N . ALA A 1 118 ? -16.939 -11.402 -12.438 1.00 15.69 116 ALA A N 1
ATOM 956 C CA . ALA A 1 118 ? -17.919 -11.108 -11.378 1.00 15.02 116 ALA A CA 1
ATOM 957 C C . ALA A 1 118 ? -18.555 -12.401 -10.875 1.00 13.76 116 ALA A C 1
ATOM 958 O O . ALA A 1 118 ? -18.746 -12.542 -9.645 1.00 14.37 116 ALA A O 1
ATOM 960 N N . GLU A 1 119 ? -18.987 -13.273 -11.771 1.00 14.46 117 GLU A N 1
ATOM 961 C CA A GLU A 1 119 ? -19.640 -14.538 -11.356 0.70 15.90 117 GLU A CA 1
ATOM 962 C CA B GLU A 1 119 ? -19.617 -14.574 -11.413 0.30 15.16 117 GLU A CA 1
ATOM 963 C C . GLU A 1 119 ? -18.648 -15.330 -10.502 1.00 13.51 117 GLU A C 1
ATOM 964 O O . GLU A 1 119 ? -19.060 -15.942 -9.517 1.00 13.18 117 GLU A O 1
ATOM 975 N N . TRP A 1 120 ? -17.371 -15.322 -10.849 1.00 12.20 118 TRP A N 1
ATOM 976 C CA . TRP A 1 120 ? -16.348 -16.013 -10.036 1.00 12.35 118 TRP A CA 1
ATOM 977 C C . TRP A 1 120 ? -16.298 -15.385 -8.650 1.00 11.05 118 TRP A C 1
ATOM 978 O O . TRP A 1 120 ? -16.266 -16.093 -7.660 1.00 10.81 118 TRP A O 1
ATOM 989 N N . PHE A 1 121 ? -16.195 -14.081 -8.577 1.00 11.12 119 PHE A N 1
ATOM 990 C CA . PHE A 1 121 ? -16.152 -13.410 -7.264 1.00 10.97 119 PHE A CA 1
ATOM 991 C C . PHE A 1 121 ? -17.432 -13.738 -6.455 1.00 10.99 119 PHE A C 1
ATOM 992 O O . PHE A 1 121 ? -17.341 -13.887 -5.210 1.00 11.18 119 PHE A O 1
ATOM 1000 N N . GLU A 1 122 ? -18.571 -13.826 -7.112 1.00 11.20 120 GLU A N 1
ATOM 1001 C CA . GLU A 1 122 ? -19.847 -14.187 -6.439 1.00 11.75 120 GLU A CA 1
ATOM 1002 C C . GLU A 1 122 ? -19.786 -15.634 -5.911 1.00 11.26 120 GLU A C 1
ATOM 1003 O O . GLU A 1 122 ? -20.245 -15.898 -4.792 1.00 12.34 120 GLU A O 1
ATOM 1009 N N . THR A 1 123 ? -19.260 -16.535 -6.720 1.00 12.23 121 THR A N 1
ATOM 1010 C CA . THR A 1 123 ? -19.060 -17.917 -6.292 1.00 11.90 121 THR A CA 1
ATOM 1011 C C . THR A 1 123 ? -18.182 -17.923 -5.043 1.00 10.80 121 THR A C 1
ATOM 1012 O O . THR A 1 123 ? -18.474 -18.622 -4.033 1.00 11.18 121 THR A O 1
ATOM 1016 N N . LEU A 1 124 ? -17.095 -17.169 -5.074 1.00 10.06 122 LEU A N 1
ATOM 1017 C CA . LEU A 1 124 ? -16.155 -17.132 -3.940 1.00 9.88 122 LEU A CA 1
ATOM 1018 C C . LEU A 1 124 ? -16.851 -16.526 -2.723 1.00 9.72 122 LEU A C 1
ATOM 1019 O O . LEU A 1 124 ? -16.642 -17.037 -1.627 1.00 9.75 122 LEU A O 1
ATOM 1024 N N . ALA A 1 125 ? -17.611 -15.461 -2.905 1.00 10.61 123 ALA A N 1
ATOM 1025 C CA . ALA A 1 125 ? -18.299 -14.905 -1.710 1.00 10.53 123 ALA A CA 1
ATOM 1026 C C . ALA A 1 125 ? -19.132 -16.010 -1.042 1.00 9.77 123 ALA A C 1
ATOM 1027 O O . ALA A 1 125 ? -19.124 -16.106 0.199 1.00 10.59 123 ALA A O 1
ATOM 1029 N N . ARG A 1 126 ? -19.876 -16.756 -1.827 1.00 9.92 124 ARG A N 1
ATOM 1030 C CA . ARG A 1 126 ? -20.739 -17.811 -1.258 1.00 10.02 124 ARG A CA 1
ATOM 1031 C C . ARG A 1 126 ? -19.879 -18.833 -0.527 1.00 9.52 124 ARG A C 1
ATOM 1032 O O . ARG A 1 126 ? -20.217 -19.339 0.547 1.00 10.41 124 ARG A O 1
ATOM 1040 N N . ALA A 1 127 ? -18.727 -19.169 -1.114 1.00 9.14 125 ALA A N 1
ATOM 1041 C CA . ALA A 1 127 ? -17.834 -20.135 -0.498 1.00 9.11 125 ALA A CA 1
ATOM 1042 C C . ALA A 1 127 ? -17.284 -19.616 0.825 1.00 8.73 125 ALA A C 1
ATOM 1043 O O . ALA A 1 127 ? -17.207 -20.415 1.801 1.00 9.71 125 ALA A O 1
ATOM 1045 N N . GLU A 1 128 ? -16.892 -18.361 0.902 1.00 8.51 126 GLU A N 1
ATOM 1046 C CA . GLU A 1 128 ? -16.294 -17.831 2.131 1.00 8.55 126 GLU A CA 1
ATOM 1047 C C . GLU A 1 128 ? -17.395 -17.735 3.206 1.00 8.22 126 GLU A C 1
ATOM 1048 O O . GLU A 1 128 ? -17.078 -17.903 4.398 1.00 8.95 126 GLU A O 1
ATOM 1054 N N . LYS A 1 129 ? -18.634 -17.444 2.806 1.00 9.14 127 LYS A N 1
ATOM 1055 C CA . LYS A 1 129 ? -19.748 -17.453 3.792 1.00 9.51 127 LYS A CA 1
ATOM 1056 C C . LYS A 1 129 ? -19.844 -18.839 4.419 1.00 9.69 127 LYS A C 1
ATOM 1057 O O . LYS A 1 129 ? -20.034 -19.006 5.618 1.00 10.84 127 LYS A O 1
ATOM 1063 N N A SER A 1 130 ? -19.754 -19.872 3.570 0.22 10.15 128 SER A N 1
ATOM 1064 N N B SER A 1 130 ? -19.787 -19.858 3.578 0.78 9.37 128 SER A N 1
ATOM 1065 C CA A SER A 1 130 ? -19.772 -21.301 3.973 0.22 10.47 128 SER A CA 1
ATOM 1066 C CA B SER A 1 130 ? -19.780 -21.238 4.058 0.78 8.74 128 SER A CA 1
ATOM 1067 C C A SER A 1 130 ? -18.585 -21.611 4.892 0.22 10.05 128 SER A C 1
ATOM 1068 C C B SER A 1 130 ? -18.590 -21.502 4.972 0.78 8.74 128 SER A C 1
ATOM 1069 O O A SER A 1 130 ? -18.798 -22.295 5.911 0.22 11.52 128 SER A O 1
ATOM 1070 O O B SER A 1 130 ? -18.780 -22.049 6.070 0.78 10.12 128 SER A O 1
ATOM 1075 N N . HIS A 1 131 ? -17.383 -21.126 4.570 1.00 9.18 129 HIS A N 1
ATOM 1076 C CA . HIS A 1 131 ? -16.223 -21.295 5.425 1.00 9.21 129 HIS A CA 1
ATOM 1077 C C . HIS A 1 131 ? -16.452 -20.625 6.780 1.00 10.18 129 HIS A C 1
ATOM 1078 O O . HIS A 1 131 ? -16.137 -21.211 7.799 1.00 10.30 129 HIS A O 1
ATOM 1085 N N . ALA A 1 132 ? -16.949 -19.402 6.779 1.00 10.03 130 ALA A N 1
ATOM 1086 C CA . ALA A 1 132 ? -17.153 -18.662 8.051 1.00 9.71 130 ALA A CA 1
ATOM 1087 C C . ALA A 1 132 ? -18.071 -19.492 8.951 1.00 10.26 130 ALA A C 1
ATOM 1088 O O . ALA A 1 132 ? -17.800 -19.617 10.141 1.00 10.91 130 ALA A O 1
ATOM 1090 N N A GLU A 1 133 ? -19.119 -20.077 8.373 0.43 10.90 131 GLU A N 1
ATOM 1091 N N B GLU A 1 133 ? -19.192 -19.937 8.413 0.57 10.13 131 GLU A N 1
ATOM 1092 C CA A GLU A 1 133 ? -20.120 -20.862 9.141 0.43 11.68 131 GLU A CA 1
ATOM 1093 C CA B GLU A 1 133 ? -20.194 -20.647 9.238 0.57 11.23 131 GLU A CA 1
ATOM 1094 C C A GLU A 1 133 ? -19.467 -22.128 9.691 0.43 11.43 131 GLU A C 1
ATOM 1095 C C B GLU A 1 133 ? -19.538 -21.873 9.865 0.57 9.88 131 GLU A C 1
ATOM 1096 O O A GLU A 1 133 ? -19.711 -22.490 10.860 0.43 13.00 131 GLU A O 1
ATOM 1097 O O B GLU A 1 133 ? -19.734 -22.140 11.054 0.57 11.17 131 GLU A O 1
ATOM 1108 N N A LYS A 1 134 ? -18.650 -22.793 8.879 0.43 10.78 132 LYS A N 1
ATOM 1109 N N B LYS A 1 134 ? -18.734 -22.593 9.088 0.57 10.51 132 LYS A N 1
ATOM 1110 C CA A LYS A 1 134 ? -17.929 -23.991 9.344 0.43 11.65 132 LYS A CA 1
ATOM 1111 C CA B LYS A 1 134 ? -18.132 -23.854 9.552 0.57 10.93 132 LYS A CA 1
ATOM 1112 C C A LYS A 1 134 ? -17.057 -23.593 10.540 0.43 11.59 132 LYS A C 1
ATOM 1113 C C B LYS A 1 134 ? -17.059 -23.572 10.597 0.57 11.52 132 LYS A C 1
ATOM 1114 O O A LYS A 1 134 ? -17.065 -24.311 11.555 0.43 12.27 132 LYS A O 1
ATOM 1115 O O B LYS A 1 134 ? -16.906 -24.353 11.559 0.57 12.58 132 LYS A O 1
ATOM 1126 N N . PHE A 1 135 ? -16.309 -22.500 10.442 1.00 10.43 133 PHE A N 1
ATOM 1127 C CA . PHE A 1 135 ? -15.392 -22.101 11.503 1.00 11.03 133 PHE A CA 1
ATOM 1128 C C . PHE A 1 135 ? -16.154 -21.652 12.756 1.00 11.01 133 PHE A C 1
ATOM 1129 O O . PHE A 1 135 ? -15.711 -21.928 13.860 1.00 12.02 133 PHE A O 1
ATOM 1137 N N . GLN A 1 136 ? -17.266 -20.963 12.570 1.00 11.15 134 GLN A N 1
ATOM 1138 C CA . GLN A 1 136 ? -18.084 -20.532 13.737 1.00 10.63 134 GLN A CA 1
ATOM 1139 C C . GLN A 1 136 ? -18.558 -21.771 14.472 1.00 12.03 134 GLN A C 1
ATOM 1140 O O . GLN A 1 136 ? -18.612 -21.767 15.732 1.00 14.21 134 GLN A O 1
ATOM 1146 N N . ASN A 1 137 ? -18.910 -22.815 13.756 1.00 12.36 135 ASN A N 1
ATOM 1147 C CA A ASN A 1 137 ? -19.354 -24.054 14.448 0.70 15.08 135 ASN A CA 1
ATOM 1148 C CA B ASN A 1 137 ? -19.319 -24.102 14.369 0.30 14.51 135 ASN A CA 1
ATOM 1149 C C . ASN A 1 137 ? -18.204 -24.667 15.263 1.00 14.55 135 ASN A C 1
ATOM 1150 O O . ASN A 1 137 ? -18.453 -25.145 16.374 1.00 14.70 135 ASN A O 1
ATOM 1159 N N . VAL A 1 138 ? -17.000 -24.703 14.746 1.00 13.08 136 VAL A N 1
ATOM 1160 C CA . VAL A 1 138 ? -15.843 -25.185 15.524 1.00 14.57 136 VAL A CA 1
ATOM 1161 C C . VAL A 1 138 ? -15.586 -24.311 16.723 1.00 13.98 136 VAL A C 1
ATOM 1162 O O . VAL A 1 138 ? -15.328 -24.890 17.788 1.00 15.84 136 VAL A O 1
ATOM 1166 N N . LEU A 1 139 ? -15.692 -23.007 16.582 1.00 13.81 137 LEU A N 1
ATOM 1167 C CA . LEU A 1 139 ? -15.415 -22.111 17.724 1.00 15.24 137 LEU A CA 1
ATOM 1168 C C . LEU A 1 139 ? -16.407 -22.419 18.838 1.00 14.87 137 LEU A C 1
ATOM 1169 O O . LEU A 1 139 ? -16.017 -22.473 19.998 1.00 15.16 137 LEU A O 1
ATOM 1174 N N A LYS A 1 140 ? -17.684 -22.604 18.503 0.45 13.22 138 LYS A N 1
ATOM 1175 N N B LYS A 1 140 ? -17.655 -22.622 18.474 0.55 13.86 138 LYS A N 1
ATOM 1176 C CA A LYS A 1 140 ? -18.717 -22.940 19.518 0.45 14.39 138 LYS A CA 1
ATOM 1177 C CA B LYS A 1 140 ? -18.682 -22.927 19.484 0.55 14.33 138 LYS A CA 1
ATOM 1178 C C A LYS A 1 140 ? -18.286 -24.200 20.272 0.45 13.97 138 LYS A C 1
ATOM 1179 C C B LYS A 1 140 ? -18.304 -24.196 20.251 0.55 13.89 138 LYS A C 1
ATOM 1180 O O A LYS A 1 140 ? -18.449 -24.265 21.501 0.45 15.82 138 LYS A O 1
ATOM 1181 O O B LYS A 1 140 ? -18.577 -24.278 21.459 0.55 15.79 138 LYS A O 1
ATOM 1192 N N . GLN A 1 141 ? -17.806 -25.210 19.560 1.00 13.03 139 GLN A N 1
ATOM 1193 C CA . GLN A 1 141 ? -17.353 -26.460 20.176 1.00 13.59 139 GLN A CA 1
ATOM 1194 C C . GLN A 1 141 ? -16.125 -26.228 21.038 1.00 14.84 139 GLN A C 1
ATOM 1195 O O . GLN A 1 141 ? -16.036 -26.781 22.147 1.00 15.62 139 GLN A O 1
ATOM 1201 N N . LEU A 1 142 ? -15.151 -25.460 20.564 1.00 15.33 140 LEU A N 1
ATOM 1202 C CA . LEU A 1 142 ? -13.966 -25.166 21.397 1.00 16.18 140 LEU A CA 1
ATOM 1203 C C . LEU A 1 142 ? -14.355 -24.458 22.685 1.00 18.03 140 LEU A C 1
ATOM 1204 O O . LEU A 1 142 ? -13.730 -24.740 23.702 1.00 21.04 140 LEU A O 1
ATOM 1209 N N . LYS A 1 143 ? -15.394 -23.652 22.639 1.00 16.44 141 LYS A N 1
ATOM 1210 C CA . LYS A 1 143 ? -15.856 -22.886 23.824 1.00 19.21 141 LYS A CA 1
ATOM 1211 C C . LYS A 1 143 ? -16.757 -23.768 24.685 1.00 18.08 141 LYS A C 1
ATOM 1212 O O . LYS A 1 143 ? -17.307 -23.229 25.648 1.00 24.59 141 LYS A O 1
ATOM 1218 N N . GLY A 1 144 ? -16.926 -25.045 24.339 1.00 16.28 142 GLY A N 1
ATOM 1219 C CA . GLY A 1 144 ? -17.577 -26.023 25.234 1.00 17.39 142 GLY A CA 1
ATOM 1220 C C . GLY A 1 144 ? -19.021 -26.283 24.874 1.00 17.87 142 GLY A C 1
ATOM 1221 O O . GLY A 1 144 ? -19.702 -26.892 25.688 1.00 20.60 142 GLY A O 1
ATOM 1222 N N . GLY A 1 145 ? -19.495 -25.857 23.704 1.00 14.84 143 GLY A N 1
ATOM 1223 C CA . GLY A 1 145 ? -20.868 -26.046 23.246 1.00 15.41 143 GLY A CA 1
ATOM 1224 C C . GLY A 1 145 ? -21.025 -27.178 22.256 1.00 14.52 143 GLY A C 1
ATOM 1225 O O . GLY A 1 145 ? -20.081 -27.908 21.938 1.00 15.83 143 GLY A O 1
ATOM 1226 N N . THR A 1 146 ? -22.241 -27.322 21.785 1.00 15.26 144 THR A N 1
ATOM 1227 C CA . THR A 1 146 ? -22.629 -28.373 20.835 1.00 15.02 144 THR A CA 1
ATOM 1228 C C . THR A 1 146 ? -22.061 -28.091 19.446 1.00 16.84 144 THR A C 1
ATOM 1229 O O . THR A 1 146 ? -21.645 -29.056 18.799 1.00 19.85 144 THR A O 1
ATOM 1234 N N . LYS B 1 4 ? 3.915 -69.618 8.379 1.00 54.15 2 LYS B N 1
ATOM 1235 C CA . LYS B 1 4 ? 4.364 -70.350 9.599 1.00 41.38 2 LYS B CA 1
ATOM 1236 C C . LYS B 1 4 ? 4.255 -69.437 10.826 1.00 36.78 2 LYS B C 1
ATOM 1237 O O . LYS B 1 4 ? 4.429 -68.183 10.695 1.00 39.11 2 LYS B O 1
ATOM 1243 N N . ASP B 1 5 ? 3.930 -70.059 11.967 1.00 39.25 3 ASP B N 1
ATOM 1244 C CA . ASP B 1 5 ? 3.756 -69.399 13.280 1.00 41.88 3 ASP B CA 1
ATOM 1245 C C . ASP B 1 5 ? 5.078 -68.738 13.715 1.00 32.18 3 ASP B C 1
ATOM 1246 O O . ASP B 1 5 ? 6.094 -69.448 13.951 1.00 33.08 3 ASP B O 1
ATOM 1251 N N . LEU B 1 6 ? 5.065 -67.418 13.870 1.00 28.74 4 LEU B N 1
ATOM 1252 C CA . LEU B 1 6 ? 6.258 -66.674 14.309 1.00 23.46 4 LEU B CA 1
ATOM 1253 C C . LEU B 1 6 ? 6.371 -66.663 15.830 1.00 20.25 4 LEU B C 1
ATOM 1254 O O . LEU B 1 6 ? 7.418 -66.220 16.321 1.00 18.59 4 LEU B O 1
ATOM 1259 N N . LYS B 1 7 ? 5.348 -67.087 16.577 1.00 21.70 5 LYS B N 1
ATOM 1260 C CA . LYS B 1 7 ? 5.368 -66.926 18.051 1.00 22.45 5 LYS B CA 1
ATOM 1261 C C . LYS B 1 7 ? 6.612 -67.571 18.637 1.00 18.86 5 LYS B C 1
ATOM 1262 O O . LYS B 1 7 ? 6.918 -68.735 18.315 1.00 21.27 5 LYS B O 1
ATOM 1268 N N . GLY B 1 8 ? 7.300 -66.823 19.483 1.00 19.53 6 GLY B N 1
ATOM 1269 C CA . GLY B 1 8 ? 8.432 -67.330 20.283 1.00 21.54 6 GLY B CA 1
ATOM 1270 C C . GLY B 1 8 ? 9.732 -67.310 19.538 1.00 19.36 6 GLY B C 1
ATOM 1271 O O . GLY B 1 8 ? 10.749 -67.762 20.108 1.00 21.21 6 GLY B O 1
ATOM 1272 N N . THR B 1 9 ? 9.750 -66.840 18.289 1.00 17.96 7 THR B N 1
ATOM 1273 C CA . THR B 1 9 ? 10.977 -66.894 17.486 1.00 16.41 7 THR B CA 1
ATOM 1274 C C . THR B 1 9 ? 11.749 -65.597 17.670 1.00 16.66 7 THR B C 1
ATOM 1275 O O . THR B 1 9 ? 11.197 -64.534 18.023 1.00 15.89 7 THR B O 1
ATOM 1279 N N . LYS B 1 10 ? 13.017 -65.631 17.313 1.00 16.60 8 LYS B N 1
ATOM 1280 C CA . LYS B 1 10 ? 13.794 -64.390 17.245 1.00 15.91 8 LYS B CA 1
ATOM 1281 C C . LYS B 1 10 ? 13.251 -63.525 16.108 1.00 14.02 8 LYS B C 1
ATOM 1282 O O . LYS B 1 10 ? 13.215 -62.303 16.206 1.00 15.28 8 LYS B O 1
ATOM 1288 N N . THR B 1 11 ? 12.813 -64.159 15.020 1.00 14.05 9 THR B N 1
ATOM 1289 C CA . THR B 1 11 ? 12.305 -63.437 13.842 1.00 13.23 9 THR B CA 1
ATOM 1290 C C . THR B 1 11 ? 11.115 -62.574 14.264 1.00 13.40 9 THR B C 1
ATOM 1291 O O . THR B 1 11 ? 10.976 -61.456 13.764 1.00 14.33 9 THR B O 1
ATOM 1295 N N . ALA B 1 12 ? 10.273 -63.048 15.166 1.00 14.60 10 ALA B N 1
ATOM 1296 C CA . ALA B 1 12 ? 9.144 -62.221 15.645 1.00 15.55 10 ALA B CA 1
ATOM 1297 C C . ALA B 1 12 ? 9.676 -60.936 16.281 1.00 13.62 10 ALA B C 1
ATOM 1298 O O . ALA B 1 12 ? 9.126 -59.850 15.981 1.00 14.67 10 ALA B O 1
ATOM 1300 N N . GLU B 1 13 ? 10.704 -61.056 17.125 1.00 14.39 11 GLU B N 1
ATOM 1301 C CA . GLU B 1 13 ? 11.291 -59.869 17.795 1.00 14.20 11 GLU B CA 1
ATOM 1302 C C . GLU B 1 13 ? 11.955 -58.979 16.744 1.00 13.00 11 GLU B C 1
ATOM 1303 O O . GLU B 1 13 ? 11.877 -57.736 16.847 1.00 13.29 11 GLU B O 1
ATOM 1309 N N . ASN B 1 14 ? 12.542 -59.574 15.723 1.00 13.42 12 ASN B N 1
ATOM 1310 C CA . ASN B 1 14 ? 13.284 -58.807 14.710 1.00 12.84 12 ASN B CA 1
ATOM 1311 C C . ASN B 1 14 ? 12.293 -58.022 13.866 1.00 11.94 12 ASN B C 1
ATOM 1312 O O . ASN B 1 14 ? 12.595 -56.886 13.487 1.00 12.48 12 ASN B O 1
ATOM 1317 N N . LEU B 1 15 ? 11.143 -58.608 13.521 1.00 12.50 13 LEU B N 1
ATOM 1318 C CA . LEU B 1 15 ? 10.108 -57.869 12.796 1.00 12.42 13 LEU B CA 1
ATOM 1319 C C . LEU B 1 15 ? 9.680 -56.668 13.615 1.00 11.59 13 LEU B C 1
ATOM 1320 O O . LEU B 1 15 ? 9.452 -55.594 13.031 1.00 12.30 13 LEU B O 1
ATOM 1325 N N . LYS B 1 16 ? 9.483 -56.855 14.907 1.00 13.21 14 LYS B N 1
ATOM 1326 C CA . LYS B 1 16 ? 9.081 -55.732 15.761 1.00 13.45 14 LYS B CA 1
ATOM 1327 C C . LYS B 1 16 ? 10.148 -54.646 15.764 1.00 12.06 14 LYS B C 1
ATOM 1328 O O . LYS B 1 16 ? 9.811 -53.458 15.575 1.00 13.20 14 LYS B O 1
ATOM 1334 N N A GLN B 1 17 ? 11.406 -55.005 15.958 0.48 12.08 15 GLN B N 1
ATOM 1335 N N B GLN B 1 17 ? 11.407 -54.998 15.899 0.52 12.68 15 GLN B N 1
ATOM 1336 C CA A GLN B 1 17 ? 12.497 -53.996 15.963 0.48 12.92 15 GLN B CA 1
ATOM 1337 C CA B GLN B 1 17 ? 12.464 -53.962 15.965 0.52 12.99 15 GLN B CA 1
ATOM 1338 C C A GLN B 1 17 ? 12.554 -53.332 14.582 0.48 12.60 15 GLN B C 1
ATOM 1339 C C B GLN B 1 17 ? 12.647 -53.339 14.572 0.52 12.08 15 GLN B C 1
ATOM 1340 O O A GLN B 1 17 ? 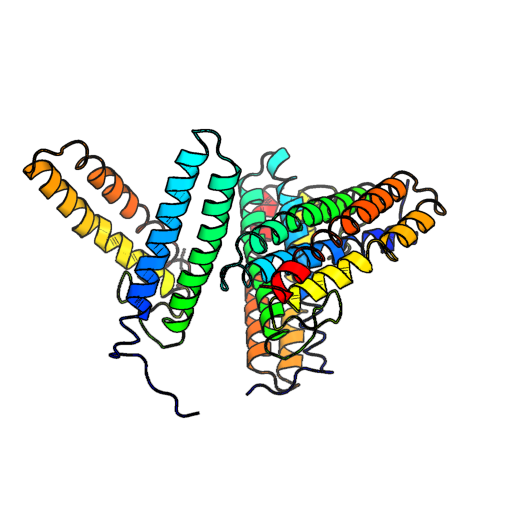12.699 -52.110 14.525 0.48 11.37 15 GLN B O 1
ATOM 1341 O O B GLN B 1 17 ? 12.924 -52.136 14.498 0.52 12.94 15 GLN B O 1
ATOM 1352 N N . GLY B 1 18 ? 12.432 -54.112 13.506 1.00 11.36 16 GLY B N 1
ATOM 1353 C CA . GLY B 1 18 ? 12.407 -53.562 12.148 1.00 11.89 16 GLY B CA 1
ATOM 1354 C C . GLY B 1 18 ? 11.319 -52.538 12.007 1.00 10.24 16 GLY B C 1
ATOM 1355 O O . GLY B 1 18 ? 11.522 -51.440 11.470 1.00 10.05 16 GLY B O 1
ATOM 1356 N N . PHE B 1 19 ? 10.131 -52.840 12.553 1.00 9.91 17 PHE B N 1
ATOM 1357 C CA . PHE B 1 19 ? 9.017 -51.896 12.432 1.00 9.83 17 PHE B CA 1
ATOM 1358 C C . PHE B 1 19 ? 9.339 -50.610 13.208 1.00 9.48 17 PHE B C 1
ATOM 1359 O O . PHE B 1 19 ? 9.073 -49.505 12.694 1.00 10.10 17 PHE B O 1
ATOM 1367 N N . ILE B 1 20 ? 9.919 -50.711 14.386 1.00 10.56 18 ILE B N 1
ATOM 1368 C CA . ILE B 1 20 ? 10.296 -49.522 15.161 1.00 10.89 18 ILE B CA 1
ATOM 1369 C C . ILE B 1 20 ? 11.313 -48.696 14.396 1.00 9.70 18 ILE B C 1
ATOM 1370 O O . ILE B 1 20 ? 11.105 -47.497 14.237 1.00 10.27 18 ILE B O 1
ATOM 1375 N N . GLY B 1 21 ? 12.351 -49.317 13.850 1.00 10.60 19 GLY B N 1
ATOM 1376 C CA . GLY B 1 21 ? 13.384 -48.560 13.165 1.00 10.31 19 GLY B CA 1
ATOM 1377 C C . GLY B 1 21 ? 12.849 -47.921 11.904 1.00 9.11 19 GLY B C 1
ATOM 1378 O O . GLY B 1 21 ? 13.201 -46.778 11.592 1.00 9.47 19 GLY B O 1
ATOM 1379 N N . GLU B 1 22 ? 12.000 -48.634 11.174 1.00 8.66 20 GLU B N 1
ATOM 1380 C CA . GLU B 1 22 ? 11.456 -48.055 9.921 1.00 8.84 20 GLU B CA 1
ATOM 1381 C C . GLU B 1 22 ? 10.527 -46.918 10.256 1.00 8.96 20 GLU B C 1
ATOM 1382 O O . GLU B 1 22 ? 10.466 -45.903 9.539 1.00 8.61 20 GLU B O 1
ATOM 1388 N N . SER B 1 23 ? 9.738 -47.056 11.322 1.00 9.16 21 SER B N 1
ATOM 1389 C CA . SER B 1 23 ? 8.820 -45.972 11.739 1.00 8.87 21 SER B CA 1
ATOM 1390 C C . SER B 1 23 ? 9.612 -44.722 12.104 1.00 7.70 21 SER B C 1
ATOM 1391 O O . SER B 1 23 ? 9.279 -43.616 11.646 1.00 8.59 21 SER B O 1
ATOM 1394 N N . MET B 1 24 ? 10.671 -44.909 12.869 1.00 8.16 22 MET B N 1
ATOM 1395 C CA . MET B 1 24 ? 11.515 -43.753 13.240 1.00 8.71 22 MET B CA 1
ATOM 1396 C C . MET B 1 24 ? 12.178 -43.168 11.994 1.00 8.29 22 MET B C 1
ATOM 1397 O O . MET B 1 24 ? 12.313 -41.937 11.926 1.00 8.85 22 MET B O 1
ATOM 1402 N N . ALA B 1 25 ? 12.609 -43.994 11.035 1.00 8.58 23 ALA B N 1
ATOM 1403 C CA . ALA B 1 25 ? 13.325 -43.432 9.880 1.00 9.08 23 ALA B CA 1
ATOM 1404 C C . ALA B 1 25 ? 12.423 -42.536 9.064 1.00 8.33 23 ALA B C 1
ATOM 1405 O O . ALA B 1 25 ? 12.818 -41.457 8.618 1.00 9.30 23 ALA B O 1
ATOM 1407 N N . ASN B 1 26 ? 11.171 -42.947 8.860 1.00 7.97 24 ASN B N 1
ATOM 1408 C CA . ASN B 1 26 ? 10.253 -42.087 8.126 1.00 7.49 24 ASN B CA 1
ATOM 1409 C C . ASN B 1 26 ? 10.131 -40.728 8.830 1.00 7.07 24 ASN B C 1
ATOM 1410 O O . ASN B 1 26 ? 10.162 -39.667 8.201 1.00 8.33 24 ASN B O 1
ATOM 1415 N N . ARG B 1 27 ? 9.803 -40.775 10.122 1.00 7.97 25 ARG B N 1
ATOM 1416 C CA . ARG B 1 27 ? 9.697 -39.490 10.867 1.00 8.58 25 ARG B CA 1
ATOM 1417 C C . ARG B 1 27 ? 10.990 -38.677 10.798 1.00 7.89 25 ARG B C 1
ATOM 1418 O O . ARG B 1 27 ? 10.893 -37.465 10.559 1.00 8.57 25 ARG B O 1
ATOM 1426 N N . ARG B 1 28 ? 12.109 -39.300 11.040 1.00 7.76 26 ARG B N 1
ATOM 1427 C CA . ARG B 1 28 ? 13.390 -38.564 11.016 1.00 8.58 26 ARG B CA 1
ATOM 1428 C C . ARG B 1 28 ? 13.605 -37.920 9.649 1.00 8.13 26 ARG B C 1
ATOM 1429 O O . ARG B 1 28 ? 13.948 -36.737 9.615 1.00 9.06 26 ARG B O 1
ATOM 1437 N N . TYR B 1 29 ? 13.364 -38.630 8.597 1.00 8.21 27 TYR B N 1
ATOM 1438 C CA . TYR B 1 29 ? 13.693 -38.101 7.272 1.00 8.34 27 TYR B CA 1
ATOM 1439 C C . TYR B 1 29 ? 12.783 -36.960 6.891 1.00 8.41 27 TYR B C 1
ATOM 1440 O O . TYR B 1 29 ? 13.191 -35.996 6.264 1.00 9.54 27 TYR B O 1
ATOM 1449 N N . LEU B 1 30 ? 11.508 -37.024 7.281 1.00 8.56 28 LEU B N 1
ATOM 1450 C CA . LEU B 1 30 ? 10.571 -35.930 7.038 1.00 8.39 28 LEU B CA 1
ATOM 1451 C C . LEU B 1 30 ? 10.978 -34.722 7.866 1.00 8.06 28 LEU B C 1
ATOM 1452 O O . LEU B 1 30 ? 10.805 -33.584 7.448 1.00 9.80 28 LEU B O 1
ATOM 1457 N N . TYR B 1 31 ? 11.420 -34.948 9.083 1.00 7.96 29 TYR B N 1
ATOM 1458 C CA . TYR B 1 31 ? 11.883 -33.849 9.944 1.00 8.71 29 TYR B CA 1
ATOM 1459 C C . TYR B 1 31 ? 13.117 -33.210 9.322 1.00 8.77 29 TYR B C 1
ATOM 1460 O O . TYR B 1 31 ? 13.212 -31.972 9.260 1.00 9.58 29 TYR B O 1
ATOM 1469 N N . PHE B 1 32 ? 14.059 -34.024 8.903 1.00 8.65 30 PHE B N 1
ATOM 1470 C CA . PHE B 1 32 ? 15.267 -33.496 8.245 1.00 8.54 30 PHE B CA 1
ATOM 1471 C C . PHE B 1 32 ? 14.913 -32.720 6.982 1.00 9.06 30 PHE B C 1
ATOM 1472 O O . PHE B 1 32 ? 15.556 -31.704 6.697 1.00 9.71 30 PHE B O 1
ATOM 1480 N N . ALA B 1 33 ? 13.937 -33.176 6.239 1.00 9.14 31 ALA B N 1
ATOM 1481 C CA . ALA B 1 33 ? 13.511 -32.523 5.013 1.00 9.09 31 ALA B CA 1
ATOM 1482 C C . ALA B 1 33 ? 13.118 -31.087 5.297 1.00 9.67 31 ALA B C 1
ATOM 1483 O O . ALA B 1 33 ? 13.358 -30.214 4.464 1.00 9.90 31 ALA B O 1
ATOM 1485 N N . LYS B 1 34 ? 12.463 -30.840 6.430 1.00 9.97 32 LYS B N 1
ATOM 1486 C CA . LYS B 1 34 ? 12.062 -29.458 6.702 1.00 10.37 32 LYS B CA 1
ATOM 1487 C C . LYS B 1 34 ? 13.273 -28.545 6.905 1.00 9.37 32 LYS B C 1
ATOM 1488 O O . LYS B 1 34 ? 13.188 -27.351 6.594 1.00 11.08 32 LYS B O 1
ATOM 1494 N N A ARG B 1 35 ? 14.372 -29.048 7.442 0.50 9.60 33 ARG B N 1
ATOM 1495 N N B ARG B 1 35 ? 14.374 -29.061 7.406 0.50 9.77 33 ARG B N 1
ATOM 1496 C CA A ARG B 1 35 ? 15.608 -28.254 7.581 0.50 10.25 33 ARG B CA 1
ATOM 1497 C CA B ARG B 1 35 ? 15.587 -28.255 7.592 0.50 10.28 33 ARG B CA 1
ATOM 1498 C C A ARG B 1 35 ? 16.131 -27.947 6.176 0.50 10.00 33 ARG B C 1
ATOM 1499 C C B ARG B 1 35 ? 16.187 -27.968 6.210 0.50 9.87 33 ARG B C 1
ATOM 1500 O O A ARG B 1 35 ? 16.420 -26.778 5.876 0.50 11.19 33 ARG B O 1
ATOM 1501 O O B ARG B 1 35 ? 16.585 -26.820 5.960 0.50 11.54 33 ARG B O 1
ATOM 1516 N N . ALA B 1 36 ? 16.223 -28.960 5.337 1.00 9.93 34 ALA B N 1
ATOM 1517 C CA . ALA B 1 36 ? 16.654 -28.764 3.942 1.00 8.82 34 ALA B CA 1
ATOM 1518 C C . ALA B 1 36 ? 15.741 -27.745 3.287 1.00 9.08 34 ALA B C 1
ATOM 1519 O O . ALA B 1 36 ? 16.224 -26.860 2.541 1.00 10.15 34 ALA B O 1
ATOM 1521 N N . ASP B 1 37 ? 14.434 -27.824 3.521 1.00 8.27 35 ASP B N 1
ATOM 1522 C CA . ASP B 1 37 ? 13.484 -26.869 2.951 1.00 8.50 35 ASP B CA 1
ATOM 1523 C C . ASP B 1 37 ? 13.881 -25.446 3.358 1.00 9.25 35 ASP B C 1
ATOM 1524 O O . ASP B 1 37 ? 13.991 -24.557 2.496 1.00 9.50 35 ASP B O 1
ATOM 1529 N N A GLU B 1 38 ? 14.011 -25.223 4.678 0.50 9.68 36 GLU B N 1
ATOM 1530 N N B GLU B 1 38 ? 14.028 -25.145 4.636 0.50 9.80 36 GLU B N 1
ATOM 1531 C CA A GLU B 1 38 ? 14.347 -23.909 5.311 0.50 10.61 36 GLU B CA 1
ATOM 1532 C CA B GLU B 1 38 ? 14.248 -23.720 4.986 0.50 9.26 36 GLU B CA 1
ATOM 1533 C C A GLU B 1 38 ? 15.575 -23.311 4.608 0.50 10.50 36 GLU B C 1
ATOM 1534 C C B GLU B 1 38 ? 15.601 -23.258 4.448 0.50 9.49 36 GLU B C 1
ATOM 1535 O O A GLU B 1 38 ? 15.593 -22.121 4.324 0.50 10.01 36 GLU B O 1
ATOM 1536 O O B GLU B 1 38 ? 15.719 -22.095 4.113 0.50 9.66 36 GLU B O 1
ATOM 1547 N N . GLU B 1 39 ? 16.595 -24.129 4.413 1.00 9.86 37 GLU B N 1
ATOM 1548 C CA . GLU B 1 39 ? 17.939 -23.683 4.045 1.00 11.46 37 GLU B CA 1
ATOM 1549 C C . GLU B 1 39 ? 18.063 -23.570 2.532 1.00 10.80 37 GLU B C 1
ATOM 1550 O O . GLU B 1 39 ? 19.085 -23.045 2.070 1.00 13.68 37 GLU B O 1
ATOM 1556 N N . GLY B 1 40 ? 17.120 -24.082 1.755 1.00 10.68 38 GLY B N 1
ATOM 1557 C CA . GLY B 1 40 ? 17.214 -23.911 0.301 1.00 10.34 38 GLY B CA 1
ATOM 1558 C C . GLY B 1 40 ? 17.856 -25.088 -0.417 1.00 10.58 38 GLY B C 1
ATOM 1559 O O . GLY B 1 40 ? 18.508 -24.896 -1.455 1.00 13.90 38 GLY B O 1
ATOM 1560 N N . TYR B 1 41 ? 17.618 -26.308 0.039 1.00 10.12 39 TYR B N 1
ATOM 1561 C CA . TYR B 1 41 ? 18.149 -27.538 -0.550 1.00 10.16 39 TYR B CA 1
ATOM 1562 C C . TYR B 1 41 ? 17.006 -28.410 -1.035 1.00 9.75 39 TYR B C 1
ATOM 1563 O O . TYR B 1 41 ? 16.753 -29.472 -0.470 1.00 10.59 39 TYR B O 1
ATOM 1572 N N . PRO B 1 42 ? 16.296 -28.005 -2.097 1.00 9.41 40 PRO B N 1
ATOM 1573 C CA . PRO B 1 42 ? 15.160 -28.765 -2.566 1.00 9.35 40 PRO B CA 1
ATOM 1574 C C . PRO B 1 42 ? 15.473 -30.177 -3.057 1.00 10.13 40 PRO B C 1
ATOM 1575 O O . PRO B 1 42 ? 14.629 -31.055 -2.955 1.00 10.88 40 PRO B O 1
ATOM 1579 N N . GLU B 1 43 ? 16.662 -30.369 -3.610 1.00 10.32 41 GLU B N 1
ATOM 1580 C CA A GLU B 1 43 ? 16.930 -31.743 -4.080 0.50 11.85 41 GLU B CA 1
ATOM 1581 C CA B GLU B 1 43 ? 17.041 -31.728 -4.075 0.50 11.44 41 GLU B CA 1
ATOM 1582 C C . GLU B 1 43 ? 17.205 -32.652 -2.871 1.00 10.01 41 GLU B C 1
ATOM 1583 O O . GLU B 1 43 ? 16.791 -33.808 -2.899 1.00 11.37 41 GLU B O 1
ATOM 1594 N N . ILE B 1 44 ? 17.864 -32.136 -1.842 1.00 10.17 42 ILE B N 1
ATOM 1595 C CA . ILE B 1 44 ? 18.082 -32.925 -0.601 1.00 10.00 42 ILE B CA 1
ATOM 1596 C C . ILE B 1 44 ? 16.735 -33.216 0.052 1.00 9.87 42 ILE B C 1
ATOM 1597 O O . ILE B 1 44 ? 16.489 -34.326 0.465 1.00 10.07 42 ILE B O 1
ATOM 1602 N N . ALA B 1 45 ? 15.900 -32.200 0.149 1.00 9.37 43 ALA B N 1
ATOM 1603 C CA . ALA B 1 45 ? 14.570 -32.363 0.763 1.00 8.45 43 ALA B CA 1
ATOM 1604 C C . ALA B 1 45 ? 13.781 -33.396 -0.029 1.00 8.68 43 ALA B C 1
ATOM 1605 O O . ALA B 1 45 ? 13.128 -34.273 0.561 1.00 9.36 43 ALA B O 1
ATOM 1607 N N . GLY B 1 46 ? 13.845 -33.310 -1.357 1.00 8.49 44 GLY B N 1
ATOM 1608 C CA . GLY B 1 46 ? 13.090 -34.278 -2.168 1.00 9.17 44 GLY B CA 1
ATOM 1609 C C . GLY B 1 46 ? 13.591 -35.697 -1.994 1.00 8.32 44 GLY B C 1
ATOM 1610 O O . GLY B 1 46 ? 12.801 -36.652 -2.037 1.00 9.47 44 GLY B O 1
ATOM 1611 N N . LEU B 1 47 ? 14.913 -35.864 -1.916 1.00 9.03 45 LEU B N 1
ATOM 1612 C CA . LEU B 1 47 ? 15.499 -37.193 -1.676 1.00 9.12 45 LEU B CA 1
ATOM 1613 C C . LEU B 1 47 ? 15.037 -37.736 -0.323 1.00 9.11 45 LEU B C 1
ATOM 1614 O O . LEU B 1 47 ? 14.650 -38.903 -0.235 1.00 9.33 45 LEU B O 1
ATOM 1619 N N . LEU B 1 48 ? 15.118 -36.915 0.699 1.00 8.97 46 LEU B N 1
ATOM 1620 C CA . LEU B 1 48 ? 14.640 -37.326 2.025 1.00 8.19 46 LEU B CA 1
ATOM 1621 C C . LEU B 1 48 ? 13.182 -37.763 1.929 1.00 7.98 46 LEU B C 1
ATOM 1622 O O . LEU B 1 48 ? 12.829 -38.810 2.508 1.00 8.77 46 LEU B O 1
ATOM 1627 N N . ARG B 1 49 ? 12.357 -37.002 1.281 1.00 7.81 47 ARG B N 1
ATOM 1628 C CA . ARG B 1 49 ? 10.944 -37.356 1.150 1.00 7.42 47 ARG B CA 1
ATOM 1629 C C . ARG B 1 49 ? 10.754 -38.661 0.390 1.00 7.35 47 ARG B C 1
ATOM 1630 O O . ARG B 1 49 ? 9.889 -39.460 0.718 1.00 9.03 47 ARG B O 1
ATOM 1638 N N A SER B 1 50 ? 11.514 -38.850 -0.681 0.88 8.25 48 SER B N 1
ATOM 1639 N N B SER B 1 50 ? 11.504 -38.860 -0.698 0.12 7.94 48 SER B N 1
ATOM 1640 C CA A SER B 1 50 ? 11.336 -40.065 -1.490 0.88 7.44 48 SER B CA 1
ATOM 1641 C CA B SER B 1 50 ? 11.361 -40.062 -1.563 0.12 8.24 48 SER B CA 1
ATOM 1642 C C A SER B 1 50 ? 11.831 -41.270 -0.702 0.88 7.24 48 SER B C 1
ATOM 1643 C C B SER B 1 50 ? 11.867 -41.298 -0.811 0.12 7.91 48 SER B C 1
ATOM 1644 O O A SER B 1 50 ? 11.177 -42.312 -0.645 0.88 8.04 48 SER B O 1
ATOM 1645 O O B SER B 1 50 ? 11.206 -42.349 -0.896 0.12 7.97 48 SER B O 1
ATOM 1650 N N . ILE B 1 51 ? 12.990 -41.177 -0.095 1.00 7.75 49 ILE B N 1
ATOM 1651 C CA . ILE B 1 51 ? 13.514 -42.256 0.760 1.00 7.36 49 ILE B CA 1
ATOM 1652 C C . ILE B 1 51 ? 12.496 -42.528 1.887 1.00 7.34 49 ILE B C 1
ATOM 1653 O O . ILE B 1 51 ? 12.261 -43.709 2.208 1.00 8.34 49 ILE B O 1
ATOM 1658 N N . ALA B 1 52 ? 11.890 -41.499 2.449 1.00 8.80 50 ALA B N 1
ATOM 1659 C CA . ALA B 1 52 ? 10.895 -41.732 3.505 1.00 8.64 50 ALA B CA 1
ATOM 1660 C C . ALA B 1 52 ? 9.771 -42.613 2.988 1.00 8.27 50 ALA B C 1
ATOM 1661 O O . ALA B 1 52 ? 9.206 -43.396 3.774 1.00 8.65 50 ALA B O 1
ATOM 1663 N N . GLU B 1 53 ? 9.366 -42.478 1.733 1.00 8.03 51 GLU B N 1
ATOM 1664 C CA . GLU B 1 53 ? 8.358 -43.383 1.147 1.00 8.27 51 GLU B CA 1
ATOM 1665 C C . GLU B 1 53 ? 8.835 -44.830 1.168 1.00 8.23 51 GLU B C 1
ATOM 1666 O O . GLU B 1 53 ? 8.054 -45.755 1.344 1.00 9.18 51 GLU B O 1
ATOM 1672 N N . GLY B 1 54 ? 10.109 -45.023 0.864 1.00 8.28 52 GLY B N 1
ATOM 1673 C CA . GLY B 1 54 ? 10.712 -46.355 1.006 1.00 8.86 52 GLY B CA 1
ATOM 1674 C C . GLY B 1 54 ? 10.504 -46.893 2.411 1.00 8.13 52 GLY B C 1
ATOM 1675 O O . GLY B 1 54 ? 10.186 -48.065 2.567 1.00 9.18 52 GLY B O 1
ATOM 1676 N N . GLU B 1 55 ? 10.778 -46.062 3.391 1.00 8.11 53 GLU B N 1
ATOM 1677 C CA . GLU B 1 55 ? 10.693 -46.528 4.802 1.00 8.01 53 GLU B CA 1
ATOM 1678 C C . GLU B 1 55 ? 9.234 -46.796 5.166 1.00 7.87 53 GLU B C 1
ATOM 1679 O O . GLU B 1 55 ? 8.996 -47.685 5.996 1.00 8.38 53 GLU B O 1
ATOM 1685 N N . THR B 1 56 ? 8.297 -46.103 4.598 1.00 7.86 54 THR B N 1
ATOM 1686 C CA . THR B 1 56 ? 6.875 -46.445 4.771 1.00 7.87 54 THR B CA 1
ATOM 1687 C C . THR B 1 56 ? 6.612 -47.847 4.237 1.00 8.42 54 THR B C 1
ATOM 1688 O O . THR B 1 56 ? 6.000 -48.662 4.910 1.00 9.06 54 THR B O 1
ATOM 1692 N N . ALA B 1 57 ? 7.082 -48.126 3.022 1.00 8.01 55 ALA B N 1
ATOM 1693 C CA . ALA B 1 57 ? 6.871 -49.464 2.448 1.00 7.85 55 ALA B CA 1
ATOM 1694 C C . ALA B 1 57 ? 7.510 -50.509 3.350 1.00 7.76 55 ALA B C 1
ATOM 1695 O O . ALA B 1 57 ? 6.928 -51.611 3.540 1.00 9.32 55 ALA B O 1
ATOM 1697 N N . HIS B 1 58 ? 8.690 -50.237 3.854 1.00 7.75 56 HIS B N 1
ATOM 1698 C CA . HIS B 1 58 ? 9.385 -51.186 4.723 1.00 8.30 56 HIS B CA 1
ATOM 1699 C C . HIS B 1 58 ? 8.564 -51.441 5.988 1.00 9.03 56 HIS B C 1
ATOM 1700 O O . HIS B 1 58 ? 8.349 -52.584 6.360 1.00 9.47 56 HIS B O 1
ATOM 1707 N N . ALA B 1 59 ? 8.138 -50.381 6.663 1.00 8.87 57 ALA B N 1
ATOM 1708 C CA . ALA B 1 59 ? 7.338 -50.545 7.899 1.00 8.39 57 ALA B CA 1
ATOM 1709 C C . ALA B 1 59 ? 6.077 -51.340 7.616 1.00 8.85 57 ALA B C 1
ATOM 1710 O O . ALA B 1 59 ? 5.706 -52.204 8.433 1.00 9.75 57 ALA B O 1
ATOM 1712 N N . PHE B 1 60 ? 5.364 -50.988 6.577 1.00 8.81 58 PHE B N 1
ATOM 1713 C CA . PHE B 1 60 ? 4.110 -51.653 6.258 1.00 9.08 58 PHE B CA 1
ATOM 1714 C C . PHE B 1 60 ? 4.333 -53.114 5.980 1.00 9.76 58 PHE B C 1
ATOM 1715 O O . PHE B 1 60 ? 3.517 -53.945 6.337 1.00 10.81 58 PHE B O 1
ATOM 1723 N N . GLY B 1 61 ? 5.419 -53.429 5.281 1.00 9.32 59 GLY B N 1
ATOM 1724 C CA . GLY B 1 61 ? 5.684 -54.850 5.033 1.00 9.55 59 GLY B CA 1
ATOM 1725 C C . GLY B 1 61 ? 6.033 -55.605 6.297 1.00 9.36 59 GLY B C 1
ATOM 1726 O O . GLY B 1 61 ? 5.650 -56.766 6.436 1.00 11.57 59 GLY B O 1
ATOM 1727 N N . HIS B 1 62 ? 6.761 -54.988 7.212 1.00 9.92 60 HIS B N 1
ATOM 1728 C CA . HIS B 1 62 ? 6.971 -55.632 8.527 1.00 9.98 60 HIS B CA 1
ATOM 1729 C C . HIS B 1 62 ? 5.638 -55.900 9.229 1.00 11.43 60 HIS B C 1
ATOM 1730 O O . HIS B 1 62 ? 5.464 -57.014 9.732 1.00 11.73 60 HIS B O 1
ATOM 1737 N N . LEU B 1 63 ? 4.723 -54.937 9.175 1.00 10.80 61 LEU B N 1
ATOM 1738 C CA . LEU B 1 63 ? 3.410 -55.136 9.823 1.00 11.06 61 LEU B CA 1
ATOM 1739 C C . LEU B 1 63 ? 2.657 -56.259 9.106 1.00 11.70 61 LEU B C 1
ATOM 1740 O O . LEU B 1 63 ? 1.947 -57.033 9.785 1.00 13.15 61 LEU B O 1
ATOM 1745 N N . ASP B 1 64 ? 2.762 -56.341 7.779 1.00 10.68 62 ASP B N 1
ATOM 1746 C CA . ASP B 1 64 ? 2.112 -57.439 7.062 1.00 10.99 62 ASP B CA 1
ATOM 1747 C C . ASP B 1 64 ? 2.628 -58.787 7.589 1.00 11.27 62 ASP B C 1
ATOM 1748 O O . ASP B 1 64 ? 1.794 -59.675 7.884 1.00 14.11 62 ASP B O 1
ATOM 1753 N N . PHE B 1 65 ? 3.922 -58.964 7.765 1.00 11.27 63 PHE B N 1
ATOM 1754 C CA . PHE B 1 65 ? 4.440 -60.257 8.244 1.00 12.49 63 PHE B CA 1
ATOM 1755 C C . PHE B 1 65 ? 4.017 -60.503 9.695 1.00 14.18 63 PHE B C 1
ATOM 1756 O O . PHE B 1 65 ? 3.717 -61.624 10.048 1.00 15.58 63 PHE B O 1
ATOM 1764 N N . ILE B 1 66 ? 4.067 -59.460 10.508 1.00 13.79 64 ILE B N 1
ATOM 1765 C CA . ILE B 1 66 ? 3.635 -59.567 11.919 1.00 14.68 64 ILE B CA 1
ATOM 1766 C C . ILE B 1 66 ? 2.200 -60.080 11.956 1.00 16.51 64 ILE B C 1
ATOM 1767 O O . ILE B 1 66 ? 1.920 -61.046 12.682 1.00 17.36 64 ILE B O 1
ATOM 1772 N N A ARG B 1 67 ? 1.336 -59.415 11.169 0.30 15.65 65 ARG B N 1
ATOM 1773 N N B ARG B 1 67 ? 1.300 -59.445 11.235 0.70 14.70 65 ARG B N 1
ATOM 1774 C CA A ARG B 1 67 ? -0.137 -59.615 11.068 0.30 18.20 65 ARG B CA 1
ATOM 1775 C CA B ARG B 1 67 ? -0.105 -59.875 11.289 0.70 15.07 65 ARG B CA 1
ATOM 1776 C C A ARG B 1 67 ? -0.457 -60.993 10.473 0.30 18.30 65 ARG B C 1
ATOM 1777 C C B ARG B 1 67 ? -0.266 -61.254 10.693 0.70 15.36 65 ARG B C 1
ATOM 1778 O O A ARG B 1 67 ? -1.525 -61.550 10.820 0.30 21.99 65 ARG B O 1
ATOM 1779 O O B ARG B 1 67 ? -0.972 -62.102 11.278 0.70 16.85 65 ARG B O 1
ATOM 1794 N N . GLN B 1 68 ? 0.394 -61.492 9.562 1.00 17.56 66 GLN B N 1
ATOM 1795 C CA . GLN B 1 68 ? 0.199 -62.795 8.889 1.00 19.88 66 GLN B CA 1
ATOM 1796 C C . GLN B 1 68 ? 0.732 -63.921 9.782 1.00 19.54 66 GLN B C 1
ATOM 1797 O O . GLN B 1 68 ? 0.262 -65.046 9.666 1.00 23.85 66 GLN B O 1
ATOM 1803 N N . GLY B 1 69 ? 1.757 -63.635 10.562 1.00 19.70 67 GLY B N 1
ATOM 1804 C CA . GLY B 1 69 ? 2.413 -64.617 11.437 1.00 21.13 67 GLY B CA 1
ATOM 1805 C C . GLY B 1 69 ? 1.733 -64.761 12.787 1.00 22.86 67 GLY B C 1
ATOM 1806 O O . GLY B 1 69 ? 2.318 -65.455 13.640 1.00 27.52 67 GLY B O 1
ATOM 1807 N N . GLY B 1 70 ? 0.566 -64.129 12.984 1.00 24.80 68 GLY B N 1
ATOM 1808 C CA . GLY B 1 70 ? -0.270 -64.226 14.190 1.00 26.24 68 GLY B CA 1
ATOM 1809 C C . GLY B 1 70 ? 0.314 -63.470 15.348 1.00 24.12 68 GLY B C 1
ATOM 1810 O O . GLY B 1 70 ? -0.083 -63.741 16.492 1.00 29.12 68 GLY B O 1
ATOM 1811 N N . LEU B 1 71 ? 1.133 -62.460 15.087 1.00 16.13 69 LEU B N 1
ATOM 1812 C CA . LEU B 1 71 ? 1.731 -61.646 16.148 1.00 15.17 69 LEU B CA 1
ATOM 1813 C C . LEU B 1 71 ? 0.860 -60.425 16.381 1.00 15.76 69 LEU B C 1
ATOM 1814 O O . LEU B 1 71 ? -0.016 -60.077 15.580 1.00 17.17 69 LEU B O 1
ATOM 1819 N N . THR B 1 72 ? 1.137 -59.767 17.468 1.00 15.62 70 THR B N 1
ATOM 1820 C CA . THR B 1 72 ? 0.359 -58.602 17.894 1.00 16.33 70 THR B CA 1
ATOM 1821 C C . THR B 1 72 ? 1.019 -57.303 17.448 1.00 13.31 70 THR B C 1
ATOM 1822 O O . THR B 1 72 ? 2.131 -57.268 16.933 1.00 15.24 70 THR B O 1
ATOM 1826 N N . ASP B 1 73 ? 0.275 -56.235 17.574 1.00 13.01 71 ASP B N 1
ATOM 1827 C CA . ASP B 1 73 ? 0.726 -54.860 17.289 1.00 12.27 71 ASP B CA 1
ATOM 1828 C C . ASP B 1 73 ? 1.974 -54.555 18.105 1.00 11.88 71 ASP B C 1
ATOM 1829 O O . ASP B 1 73 ? 1.958 -54.640 19.328 1.00 13.25 71 ASP B O 1
ATOM 1834 N N . PRO B 1 74 ? 3.096 -54.169 17.466 1.00 12.56 72 PRO B N 1
ATOM 1835 C CA . PRO B 1 74 ? 4.309 -53.836 18.207 1.00 14.26 72 PRO B CA 1
ATOM 1836 C C . PRO B 1 74 ? 4.118 -52.784 19.303 1.00 13.81 72 PRO B C 1
ATOM 1837 O O . PRO B 1 74 ? 4.854 -52.784 20.254 1.00 16.46 72 PRO B O 1
ATOM 1841 N N . ALA B 1 75 ? 3.148 -51.873 19.104 1.00 11.74 73 ALA B N 1
ATOM 1842 C CA . ALA B 1 75 ? 2.986 -50.757 20.046 1.00 11.43 73 ALA B CA 1
ATOM 1843 C C . ALA B 1 75 ? 2.138 -51.110 21.254 1.00 11.59 73 ALA B C 1
ATOM 1844 O O . ALA B 1 75 ? 2.328 -50.463 22.293 1.00 15.84 73 ALA B O 1
ATOM 1846 N N . THR B 1 76 ? 1.222 -52.043 21.109 1.00 11.28 74 THR B N 1
ATOM 1847 C CA . THR B 1 76 ? 0.178 -52.262 22.113 1.00 11.84 74 THR B CA 1
ATOM 1848 C C . THR B 1 76 ? 0.090 -53.707 22.551 1.00 12.95 74 THR B C 1
ATOM 1849 O O . THR B 1 76 ? -0.639 -53.963 23.535 1.00 14.40 74 THR B O 1
ATOM 1853 N N . ASP B 1 77 ? 0.697 -54.658 21.845 1.00 13.50 75 ASP B N 1
ATOM 1854 C CA . ASP B 1 77 ? 0.576 -56.106 22.154 1.00 15.24 75 ASP B CA 1
ATOM 1855 C C . ASP B 1 77 ? -0.893 -56.537 22.051 1.00 14.23 75 ASP B C 1
ATOM 1856 O O . ASP B 1 77 ? -1.256 -57.496 22.719 1.00 19.32 75 ASP B O 1
ATOM 1861 N N . LYS B 1 78 ? -1.671 -55.887 21.187 1.00 13.40 76 LYS B N 1
ATOM 1862 C CA A LYS B 1 78 ? -3.079 -56.231 20.865 0.50 14.61 76 LYS B CA 1
ATOM 1863 C CA B LYS B 1 78 ? -3.031 -56.372 20.898 0.50 14.30 76 LYS B CA 1
ATOM 1864 C C . LYS B 1 78 ? -3.139 -56.818 19.457 1.00 14.53 76 LYS B C 1
ATOM 1865 O O . LYS B 1 78 ? -2.390 -56.406 18.568 1.00 14.15 76 LYS B O 1
ATOM 1876 N N . PRO B 1 79 ? -4.050 -57.752 19.208 1.00 16.37 77 PRO B N 1
ATOM 1877 C CA . PRO B 1 79 ? -4.191 -58.257 17.844 1.00 15.58 77 PRO B CA 1
ATOM 1878 C C . PRO B 1 79 ? -4.688 -57.160 16.925 1.00 16.59 77 PRO B C 1
ATOM 1879 O O . PRO B 1 79 ? -5.428 -56.283 17.344 1.00 17.48 77 PRO B O 1
ATOM 1883 N N . ILE B 1 80 ? -4.253 -57.231 15.678 1.00 14.43 78 ILE B N 1
ATOM 1884 C CA . ILE B 1 80 ? -4.646 -56.224 14.667 1.00 14.57 78 ILE B CA 1
ATOM 1885 C C . ILE B 1 80 ? -5.024 -56.934 13.364 1.00 14.39 78 ILE B C 1
ATOM 1886 O O . ILE B 1 80 ? -4.624 -56.501 12.276 1.00 15.48 78 ILE B O 1
ATOM 1891 N N . GLY B 1 81 ? -5.768 -58.022 13.477 1.00 15.85 79 GLY B N 1
ATOM 1892 C CA . GLY B 1 81 ? -6.242 -58.750 12.295 1.00 15.24 79 GLY B CA 1
ATOM 1893 C C . GLY B 1 81 ? -7.332 -58.017 11.533 1.00 14.97 79 GLY B C 1
ATOM 1894 O O . GLY B 1 81 ? -7.231 -57.857 10.328 1.00 19.73 79 GLY B O 1
ATOM 1895 N N . THR B 1 82 ? -8.377 -57.613 12.235 1.00 13.64 80 THR B N 1
ATOM 1896 C CA . THR B 1 82 ? -9.564 -56.960 11.663 1.00 13.39 80 THR B CA 1
ATOM 1897 C C . THR B 1 82 ? -9.498 -55.465 11.877 1.00 11.37 80 THR B C 1
ATOM 1898 O O . THR B 1 82 ? -8.778 -54.975 12.761 1.00 11.85 80 THR B O 1
ATOM 1902 N N . LEU B 1 83 ? -10.305 -54.733 11.117 1.00 11.25 81 LEU B N 1
ATOM 1903 C CA . LEU B 1 83 ? -10.384 -53.271 11.316 1.00 10.89 81 LEU B CA 1
ATOM 1904 C C . LEU B 1 83 ? -10.853 -52.969 12.745 1.00 10.14 81 LEU B C 1
ATOM 1905 O O . LEU B 1 83 ? -10.320 -52.055 13.384 1.00 9.99 81 LEU B O 1
ATOM 1910 N N . GLU B 1 84 ? -11.831 -53.712 13.246 1.00 11.65 82 GLU B N 1
ATOM 1911 C CA . GLU B 1 84 ? -12.292 -53.485 14.632 1.00 11.29 82 GLU B CA 1
ATOM 1912 C C . GLU B 1 84 ? -11.091 -53.638 15.581 1.00 11.60 82 GLU B C 1
ATOM 1913 O O . GLU B 1 84 ? -10.901 -52.855 16.504 1.00 11.49 82 GLU B O 1
ATOM 1919 N N . GLN B 1 85 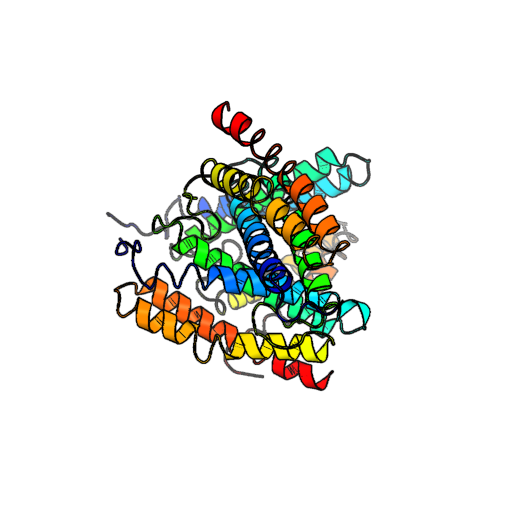? -10.307 -54.708 15.416 1.00 11.87 83 GLN B N 1
ATOM 1920 C CA . GLN B 1 85 ? -9.114 -54.930 16.255 1.00 12.09 83 GLN B CA 1
ATOM 1921 C C . GLN B 1 85 ? -8.165 -53.765 16.137 1.00 10.31 83 GLN B C 1
ATOM 1922 O O . GLN B 1 85 ? -7.549 -53.340 17.097 1.00 10.52 83 GLN B O 1
ATOM 1928 N N . MET B 1 86 ? -8.013 -53.284 14.913 1.00 10.54 84 MET B N 1
ATOM 1929 C CA . MET B 1 86 ? -7.077 -52.142 14.722 1.00 9.96 84 MET B CA 1
ATOM 1930 C C . MET B 1 86 ? -7.521 -50.914 15.516 1.00 8.26 84 MET B C 1
ATOM 1931 O O . MET B 1 86 ? -6.709 -50.299 16.165 1.00 9.67 84 MET B O 1
ATOM 1936 N N . ILE B 1 87 ? -8.809 -50.606 15.449 1.00 9.46 85 ILE B N 1
ATOM 1937 C CA . ILE B 1 87 ? -9.288 -49.438 16.232 1.00 9.37 85 ILE B CA 1
ATOM 1938 C C . ILE B 1 87 ? -9.173 -49.741 17.727 1.00 9.00 85 ILE B C 1
ATOM 1939 O O . ILE B 1 87 ? -8.815 -48.846 18.461 1.00 10.10 85 ILE B O 1
ATOM 1944 N N . GLU B 1 88 ? -9.405 -50.971 18.158 1.00 10.38 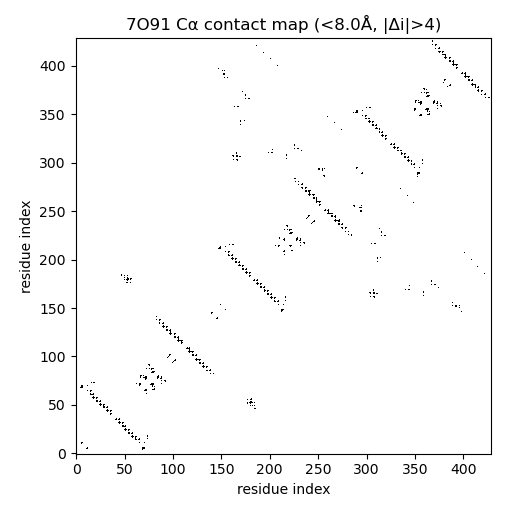86 GLU B N 1
ATOM 1945 C CA . GLU B 1 88 ? -9.236 -51.317 19.580 1.00 10.88 86 GLU B CA 1
ATOM 1946 C C . GLU B 1 88 ? -7.770 -51.187 19.993 1.00 10.02 86 GLU B C 1
ATOM 1947 O O . GLU B 1 88 ? -7.487 -50.762 21.109 1.00 11.65 86 GLU B O 1
ATOM 1953 N N . SER B 1 89 ? -6.841 -51.504 19.093 1.00 9.58 87 SER B N 1
ATOM 1954 C CA . SER B 1 89 ? -5.409 -51.314 19.355 1.00 9.18 87 SER B CA 1
ATOM 1955 C C . SER B 1 89 ? -5.120 -49.828 19.502 1.00 9.05 87 SER B C 1
ATOM 1956 O O . SER B 1 89 ? -4.401 -49.408 20.428 1.00 9.97 87 SER B O 1
ATOM 1959 N N . ALA B 1 90 ? -5.645 -49.009 18.587 1.00 9.79 88 ALA B N 1
ATOM 1960 C CA . ALA B 1 90 ? -5.456 -47.553 18.672 1.00 9.74 88 ALA B CA 1
ATOM 1961 C C . ALA B 1 90 ? -5.986 -47.101 20.036 1.00 8.70 88 ALA B C 1
ATOM 1962 O O . ALA B 1 90 ? -5.326 -46.307 20.727 1.00 9.66 88 ALA B O 1
ATOM 1964 N N . ILE B 1 91 ? -7.192 -47.507 20.411 1.00 9.94 89 ILE B N 1
ATOM 1965 C CA . ILE B 1 91 ? -7.774 -47.038 21.693 1.00 10.13 89 ILE B CA 1
ATOM 1966 C C . ILE B 1 91 ? -6.903 -47.467 22.861 1.00 9.66 89 ILE B C 1
ATOM 1967 O O . ILE B 1 91 ? -6.654 -46.673 23.775 1.00 10.20 89 ILE B O 1
ATOM 1972 N N . ALA B 1 92 ? -6.399 -48.677 22.831 1.00 9.89 90 ALA B N 1
ATOM 1973 C CA . ALA B 1 92 ? -5.556 -49.192 23.907 1.00 11.44 90 ALA B CA 1
ATOM 1974 C C . ALA B 1 92 ? -4.310 -48.333 24.060 1.00 10.36 90 ALA B C 1
ATOM 1975 O O . ALA B 1 92 ? -3.929 -47.965 25.190 1.00 11.12 90 ALA B O 1
ATOM 1977 N N . GLY B 1 93 ? -3.674 -48.018 22.941 1.00 10.08 91 GLY B N 1
ATOM 1978 C CA . GLY B 1 93 ? -2.470 -47.199 23.015 1.00 10.41 91 GLY B CA 1
ATOM 1979 C C . GLY B 1 93 ? -2.751 -45.804 23.522 1.00 8.82 91 GLY B C 1
ATOM 1980 O O . GLY B 1 93 ? -2.026 -45.287 24.376 1.00 10.00 91 GLY B O 1
ATOM 1981 N N . GLU B 1 94 ? -3.773 -45.192 22.969 1.00 8.50 92 GLU B N 1
ATOM 1982 C CA . GLU B 1 94 ? -4.124 -43.825 23.399 1.00 8.78 92 GLU B CA 1
ATOM 1983 C C . GLU B 1 94 ? -4.451 -43.801 24.900 1.00 8.95 92 GLU B C 1
ATOM 1984 O O . GLU B 1 94 ? -4.075 -42.877 25.580 1.00 9.29 92 GLU B O 1
ATOM 1990 N N . THR B 1 95 ? -5.207 -44.804 25.344 1.00 9.61 93 THR B N 1
ATOM 1991 C CA . THR B 1 95 ? -5.620 -44.865 26.751 1.00 9.74 93 THR B CA 1
ATOM 1992 C C . THR B 1 95 ? -4.406 -45.021 27.651 1.00 9.67 93 THR B C 1
ATOM 1993 O O . THR B 1 95 ? -4.334 -44.348 28.676 1.00 10.31 93 THR B O 1
ATOM 1997 N N . TYR B 1 96 ? -3.469 -45.875 27.290 1.00 10.19 94 TYR B N 1
ATOM 1998 C CA . TYR B 1 96 ? -2.213 -45.981 28.036 1.00 10.95 94 TYR B CA 1
ATOM 1999 C C . TYR B 1 96 ? -1.528 -44.624 28.119 1.00 9.57 94 TYR B C 1
ATOM 2000 O O . TYR B 1 96 ? -1.043 -44.216 29.152 1.00 9.19 94 TYR B O 1
ATOM 2009 N N A GLU B 1 97 ? -1.483 -43.941 26.975 0.61 9.26 95 GLU B N 1
ATOM 2010 N N B GLU B 1 97 ? -1.458 -43.945 26.972 0.39 9.09 95 GLU B N 1
ATOM 2011 C CA A GLU B 1 97 ? -0.709 -42.684 26.923 0.61 8.78 95 GLU B CA 1
ATOM 2012 C CA B GLU B 1 97 ? -0.709 -42.672 26.901 0.39 9.23 95 GLU B CA 1
ATOM 2013 C C A GLU B 1 97 ? -1.343 -41.591 27.788 0.61 7.74 95 GLU B C 1
ATOM 2014 C C B GLU B 1 97 ? -1.338 -41.593 27.782 0.39 8.25 95 GLU B C 1
ATOM 2015 O O A GLU B 1 97 ? -0.588 -40.804 28.378 0.61 8.84 95 GLU B O 1
ATOM 2016 O O B GLU B 1 97 ? -0.569 -40.836 28.399 0.39 9.07 95 GLU B O 1
ATOM 2027 N N . TRP B 1 98 ? -2.662 -41.452 27.768 1.00 8.24 96 TRP B N 1
ATOM 2028 C CA . TRP B 1 98 ? -3.266 -40.343 28.522 1.00 8.82 96 TRP B CA 1
ATOM 2029 C C . TRP B 1 98 ? -3.469 -40.707 29.991 1.00 9.24 96 TRP B C 1
ATOM 2030 O O . TRP B 1 98 ? -3.320 -39.829 30.838 1.00 10.85 96 TRP B O 1
ATOM 2041 N N . THR B 1 99 ? -3.748 -41.977 30.281 1.00 9.48 97 THR B N 1
ATOM 2042 C CA . THR B 1 99 ? -3.978 -42.329 31.693 1.00 9.59 97 THR B CA 1
ATOM 2043 C C . THR B 1 99 ? -2.667 -42.518 32.455 1.00 10.54 97 THR B C 1
ATOM 2044 O O . THR B 1 99 ? -2.697 -42.405 33.684 1.00 15.14 97 THR B O 1
ATOM 2048 N N . GLN B 1 100 ? -1.594 -42.896 31.774 1.00 10.37 98 GLN B N 1
ATOM 2049 C CA A GLN B 1 100 ? -0.371 -43.331 32.474 0.50 10.20 98 GLN B CA 1
ATOM 2050 C CA B GLN B 1 100 ? -0.371 -43.403 32.420 0.50 10.78 98 GLN B CA 1
ATOM 2051 C C . GLN B 1 100 ? 0.872 -42.704 31.854 1.00 9.43 98 GLN B C 1
ATOM 2052 O O . GLN B 1 100 ? 1.595 -42.012 32.563 1.00 10.66 98 GLN B O 1
ATOM 2063 N N . MET B 1 101 ? 1.138 -42.894 30.555 1.00 9.32 99 MET B N 1
ATOM 2064 C CA . MET B 1 101 ? 2.495 -42.629 30.055 1.00 9.24 99 MET B CA 1
ATOM 2065 C C . MET B 1 101 ? 2.821 -41.140 30.097 1.00 8.12 99 MET B C 1
ATOM 2066 O O . MET B 1 101 ? 3.838 -40.759 30.684 1.00 9.54 99 MET B O 1
ATOM 2071 N N . TYR B 1 102 ? 2.051 -40.329 29.400 1.00 8.66 100 TYR B N 1
ATOM 2072 C CA . TYR B 1 102 ? 2.411 -38.897 29.303 1.00 9.09 100 TYR B CA 1
ATOM 2073 C C . TYR B 1 102 ? 2.296 -38.193 30.651 1.00 8.83 100 TYR B C 1
ATOM 2074 O O . TYR B 1 102 ? 3.169 -37.410 30.987 1.00 9.63 100 TYR B O 1
ATOM 2083 N N . PRO B 1 103 ? 1.294 -38.473 31.508 1.00 8.98 101 PRO B N 1
ATOM 2084 C CA . PRO B 1 103 ? 1.318 -37.860 32.825 1.00 9.48 101 PRO B CA 1
ATOM 2085 C C . PRO B 1 103 ? 2.560 -38.230 33.632 1.00 9.51 101 PRO B C 1
ATOM 2086 O O . PRO B 1 103 ? 3.141 -37.405 34.362 1.00 9.96 101 PRO B O 1
ATOM 2090 N N . GLY B 1 104 ? 2.979 -39.488 33.523 1.00 9.75 102 GLY B N 1
ATOM 2091 C CA . GLY B 1 104 ? 4.168 -39.936 34.233 1.00 10.71 102 GLY B CA 1
ATOM 2092 C C . GLY B 1 104 ? 5.410 -39.238 33.723 1.00 9.78 102 GLY B C 1
ATOM 2093 O O . GLY B 1 104 ? 6.271 -38.822 34.495 1.00 11.57 102 GLY B O 1
ATOM 2094 N N . PHE B 1 105 ? 5.508 -39.114 32.400 1.00 9.60 103 PHE B N 1
ATOM 2095 C CA . PHE B 1 105 ? 6.629 -38.368 31.815 1.00 9.89 103 PHE B CA 1
ATOM 2096 C C . PHE B 1 105 ? 6.639 -36.915 32.301 1.00 9.30 103 PHE B C 1
ATOM 2097 O O . PHE B 1 105 ? 7.698 -36.358 32.584 1.00 10.04 103 PHE B O 1
ATOM 2105 N N . ALA B 1 106 ? 5.461 -36.308 32.365 1.00 10.17 104 ALA B N 1
ATOM 2106 C CA . ALA B 1 106 ? 5.360 -34.912 32.831 1.00 9.44 104 ALA B CA 1
ATOM 2107 C C . ALA B 1 106 ? 5.835 -34.818 34.287 1.00 9.88 104 ALA B C 1
ATOM 2108 O O . ALA B 1 106 ? 6.548 -33.905 34.650 1.00 11.07 104 ALA B O 1
ATOM 2110 N N . LYS B 1 107 ? 5.412 -35.762 35.144 1.00 10.70 105 LYS B N 1
ATOM 2111 C CA . LYS B 1 107 ? 5.810 -35.738 36.556 1.00 10.94 105 LYS B CA 1
ATOM 2112 C C . LYS B 1 107 ? 7.334 -35.848 36.661 1.00 10.39 105 LYS B C 1
ATOM 2113 O O . LYS B 1 107 ? 7.910 -35.102 37.435 1.00 11.66 105 LYS B O 1
ATOM 2119 N N . VAL B 1 108 ? 7.956 -36.759 35.915 1.00 10.80 106 VAL B N 1
ATOM 2120 C CA . VAL B 1 108 ? 9.410 -36.927 36.001 1.00 10.94 106 VAL B CA 1
ATOM 2121 C C . VAL B 1 108 ? 10.087 -35.653 35.480 1.00 10.45 106 VAL B C 1
ATOM 2122 O O . VAL B 1 108 ? 11.081 -35.249 36.058 1.00 11.63 106 VAL B O 1
ATOM 2126 N N . ALA B 1 109 ? 9.545 -35.066 34.418 1.00 10.30 107 ALA B N 1
ATOM 2127 C CA . ALA B 1 109 ? 10.138 -33.840 33.847 1.00 11.17 107 ALA B CA 1
ATOM 2128 C C . ALA B 1 109 ? 10.104 -32.697 34.855 1.00 11.07 107 ALA B C 1
ATOM 2129 O O . ALA B 1 109 ? 11.081 -31.993 35.080 1.00 12.89 107 ALA B O 1
ATOM 2131 N N . ARG B 1 110 ? 8.978 -32.599 35.575 1.00 11.95 108 ARG B N 1
ATOM 2132 C CA . ARG B 1 110 ? 8.898 -31.573 36.627 1.00 13.98 108 ARG B CA 1
ATOM 2133 C C . ARG B 1 110 ? 9.925 -31.865 37.714 1.00 13.56 108 ARG B C 1
ATOM 2134 O O . ARG B 1 110 ? 10.630 -30.947 38.174 1.00 15.92 108 ARG B O 1
ATOM 2142 N N A GLU B 1 111 ? 9.978 -33.108 38.147 0.62 12.44 109 GLU B N 1
ATOM 2143 N N B GLU B 1 111 ? 9.995 -33.126 38.151 0.38 14.29 109 GLU B N 1
ATOM 2144 C CA A GLU B 1 111 ? 10.921 -33.528 39.214 0.37 12.50 109 GLU B CA 1
ATOM 2145 C CA B GLU B 1 111 ? 10.892 -33.592 39.244 0.13 15.05 109 GLU B CA 1
ATOM 2146 C CA C GLU B 1 111 ? 10.732 -33.649 39.361 0.50 18.21 109 GLU B CA 1
ATOM 2147 C C A GLU B 1 111 ? 12.361 -33.166 38.826 0.62 14.00 109 GLU B C 1
ATOM 2148 C C B GLU B 1 111 ? 12.362 -33.354 38.869 0.38 14.98 109 GLU B C 1
ATOM 2149 O O A GLU B 1 111 ? 13.109 -32.626 39.671 0.62 17.02 109 GLU B O 1
ATOM 2150 O O B GLU B 1 111 ? 13.160 -33.084 39.784 0.38 17.19 109 GLU B O 1
ATOM 2166 N N . GLU B 1 112 ? 12.711 -33.445 37.581 1.00 13.71 110 GLU B N 1
ATOM 2167 C CA . GLU B 1 112 ? 14.112 -33.290 37.122 1.00 13.27 110 GLU B CA 1
ATOM 2168 C C . GLU B 1 112 ? 14.396 -31.840 36.721 1.00 13.35 110 GLU B C 1
ATOM 2169 O O . GLU B 1 112 ? 15.537 -31.548 36.379 1.00 16.09 110 GLU B O 1
ATOM 2175 N N . GLY B 1 113 ? 13.414 -30.950 36.748 1.00 12.81 111 GLY B N 1
ATOM 2176 C CA . GLY B 1 113 ? 13.679 -29.535 36.486 1.00 13.21 111 GLY B CA 1
ATOM 2177 C C . GLY B 1 113 ? 13.562 -29.117 35.042 1.00 13.72 111 GLY B C 1
ATOM 2178 O O . GLY B 1 113 ? 14.287 -28.221 34.624 1.00 14.57 111 GLY B O 1
ATOM 2179 N N . PHE B 1 114 ? 12.597 -29.667 34.326 1.00 12.45 112 PHE B N 1
ATOM 2180 C CA . PHE B 1 114 ? 12.339 -29.381 32.903 1.00 13.20 112 PHE B CA 1
ATOM 2181 C C . PHE B 1 114 ? 10.896 -28.938 32.782 1.00 12.86 112 PHE B C 1
ATOM 2182 O O . PHE B 1 114 ? 10.058 -29.689 32.290 1.00 13.97 112 PHE B O 1
ATOM 2190 N N . PRO B 1 115 ? 10.564 -27.702 33.210 1.00 14.62 113 PRO B N 1
ATOM 2191 C CA . PRO B 1 115 ? 9.167 -27.302 33.204 1.00 15.09 113 PRO B CA 1
ATOM 2192 C C . PRO B 1 115 ? 8.504 -27.242 31.828 1.00 12.92 113 PRO B C 1
ATOM 2193 O O . PRO B 1 115 ? 7.343 -27.586 31.675 1.00 13.57 113 PRO B O 1
ATOM 2197 N N . GLU B 1 116 ? 9.239 -26.766 30.817 1.00 13.88 114 GLU B N 1
ATOM 2198 C CA . GLU B 1 116 ? 8.644 -26.645 29.476 1.00 14.36 114 GLU B CA 1
ATOM 2199 C C . GLU B 1 116 ? 8.412 -28.051 28.896 1.00 11.89 114 GLU B C 1
ATOM 2200 O O . GLU B 1 116 ? 7.372 -28.302 28.304 1.00 12.02 114 GLU B O 1
ATOM 2206 N N . VAL B 1 117 ? 9.357 -28.972 29.107 1.00 11.91 115 VAL B N 1
ATOM 2207 C CA . VAL B 1 117 ? 9.146 -30.348 28.608 1.00 10.94 115 VAL B CA 1
ATOM 2208 C C . VAL B 1 117 ? 7.968 -30.971 29.367 1.00 9.84 115 VAL B C 1
ATOM 2209 O O . VAL B 1 117 ? 7.138 -31.668 28.763 1.00 10.29 115 VAL B O 1
ATOM 2213 N N . ALA B 1 118 ? 7.848 -30.701 30.674 1.00 10.56 116 ALA B N 1
ATOM 2214 C CA . ALA B 1 118 ? 6.711 -31.256 31.426 1.00 11.10 116 ALA B CA 1
ATOM 2215 C C . ALA B 1 118 ? 5.392 -30.777 30.829 1.00 11.03 116 ALA B C 1
ATOM 2216 O O . ALA B 1 118 ? 4.468 -31.572 30.641 1.00 10.84 116 ALA B O 1
ATOM 2218 N N . GLU B 1 119 ? 5.297 -29.482 30.536 1.00 11.09 117 GLU B N 1
ATOM 2219 C CA . GLU B 1 119 ? 4.079 -28.913 29.948 1.00 11.96 117 GLU B CA 1
ATOM 2220 C C . GLU B 1 119 ? 3.783 -29.520 28.587 1.00 10.74 117 GLU B C 1
ATOM 2221 O O . GLU B 1 119 ? 2.618 -29.690 28.226 1.00 11.59 117 GLU B O 1
ATOM 2227 N N . TRP B 1 120 ? 4.815 -29.774 27.792 1.00 9.83 118 TRP B N 1
ATOM 2228 C CA . TRP B 1 120 ? 4.641 -30.502 26.519 1.00 9.68 118 TRP B CA 1
ATOM 2229 C C . TRP B 1 120 ? 4.028 -31.888 26.749 1.00 8.91 118 TRP B C 1
ATOM 2230 O O . TRP B 1 120 ? 3.086 -32.246 26.073 1.00 9.31 118 TRP B O 1
ATOM 2241 N N . PHE B 1 121 ? 4.569 -32.626 27.705 1.00 8.81 119 PHE B N 1
ATOM 2242 C CA . PHE B 1 121 ? 3.973 -33.944 27.986 1.00 9.25 119 PHE B CA 1
ATOM 2243 C C . PHE B 1 121 ? 2.523 -33.816 28.454 1.00 9.08 119 PHE B C 1
ATOM 2244 O O . PHE B 1 121 ? 1.731 -34.668 28.132 1.00 9.67 119 PHE B O 1
ATOM 2252 N N . GLU B 1 122 ? 2.210 -32.784 29.234 1.00 9.33 120 GLU B N 1
ATOM 2253 C CA . GLU B 1 122 ? 0.812 -32.583 29.633 1.00 10.21 120 GLU B CA 1
ATOM 2254 C C . GLU B 1 122 ? -0.087 -32.258 28.444 1.00 9.92 120 GLU B C 1
ATOM 2255 O O . GLU B 1 122 ? -1.196 -32.731 28.341 1.00 10.03 120 GLU B O 1
ATOM 2261 N N . THR B 1 123 ? 0.394 -31.426 27.532 1.00 9.72 121 THR B N 1
ATOM 2262 C CA . THR B 1 123 ? -0.316 -31.118 26.288 1.00 10.07 121 THR B CA 1
ATOM 2263 C C . THR B 1 123 ? -0.602 -32.423 25.563 1.00 9.40 121 THR B C 1
ATOM 2264 O O . THR B 1 123 ? -1.724 -32.639 25.098 1.00 9.10 121 THR B O 1
ATOM 2268 N N . LEU B 1 124 ? 0.409 -33.262 25.478 1.00 8.50 122 LEU B N 1
ATOM 2269 C CA . LEU B 1 124 ? 0.213 -34.512 24.743 1.00 8.65 122 LEU B CA 1
ATOM 2270 C C . LEU B 1 124 ? -0.735 -35.423 25.506 1.00 7.80 122 LEU B C 1
ATOM 2271 O O . LEU B 1 124 ? -1.559 -36.085 24.875 1.00 8.70 122 LEU B O 1
ATOM 2276 N N . ALA B 1 125 ? -0.673 -35.463 26.824 1.00 9.11 123 ALA B N 1
ATOM 2277 C CA . ALA B 1 125 ? -1.657 -36.292 27.573 1.00 10.14 123 ALA B CA 1
ATOM 2278 C C . ALA B 1 125 ? -3.081 -35.877 27.235 1.00 9.15 123 ALA B C 1
ATOM 2279 O O . ALA B 1 125 ? -3.939 -36.749 26.955 1.00 10.47 123 ALA B O 1
ATOM 2281 N N . ARG B 1 126 ? -3.319 -34.578 27.196 1.00 9.22 124 ARG B N 1
ATOM 2282 C CA . ARG B 1 126 ? -4.660 -34.100 26.838 1.00 9.10 124 ARG B CA 1
ATOM 2283 C C . ARG B 1 126 ? -5.010 -34.490 25.415 1.00 8.16 124 ARG B C 1
ATOM 2284 O O . ARG B 1 126 ? -6.152 -34.810 25.098 1.00 9.37 124 ARG B O 1
ATOM 2292 N N . ALA B 1 127 ? -4.041 -34.378 24.515 1.00 8.33 125 ALA B N 1
ATOM 2293 C CA . ALA B 1 127 ? -4.285 -34.714 23.107 1.00 8.76 125 ALA B CA 1
ATOM 2294 C C . ALA B 1 127 ? -4.647 -36.172 22.946 1.00 7.51 125 ALA B C 1
ATOM 2295 O O . ALA B 1 127 ? -5.548 -36.488 22.181 1.00 8.83 125 ALA B O 1
ATOM 2297 N N . GLU B 1 128 ? -3.906 -37.063 23.618 1.00 8.47 126 GLU B N 1
ATOM 2298 C CA . GLU B 1 128 ? -4.165 -38.500 23.449 1.00 7.87 126 GLU B CA 1
ATOM 2299 C C . GLU B 1 128 ? -5.531 -38.847 24.037 1.00 7.71 126 GLU B C 1
ATOM 2300 O O . GLU B 1 128 ? -6.179 -39.788 23.555 1.00 9.12 126 GLU B O 1
ATOM 2306 N N . LYS B 1 129 ? -5.943 -38.200 25.125 1.00 8.62 127 LYS B N 1
ATOM 2307 C CA . LYS B 1 129 ? -7.294 -38.419 25.626 1.00 8.53 127 LYS B CA 1
ATOM 2308 C C . LYS B 1 129 ? -8.324 -38.120 24.559 1.00 8.13 127 LYS B C 1
ATOM 2309 O O . LYS B 1 129 ? -9.289 -38.858 24.359 1.00 8.96 127 LYS B O 1
ATOM 2315 N N A SER B 1 130 ? -8.177 -36.991 23.851 0.43 8.56 128 SER B N 1
ATOM 2316 N N B SER B 1 130 ? -8.139 -36.985 23.878 0.57 8.45 128 SER B N 1
ATOM 2317 C CA A SER B 1 130 ? -9.101 -36.640 22.755 0.43 9.29 128 SER B CA 1
ATOM 2318 C CA B SER B 1 130 ? -8.994 -36.579 22.760 0.57 9.06 128 SER B CA 1
ATOM 2319 C C A SER B 1 130 ? -9.006 -37.692 21.644 0.43 8.48 128 SER B C 1
ATOM 2320 C C B SER B 1 130 ? -8.980 -37.656 21.664 0.57 9.26 128 SER B C 1
ATOM 2321 O O A SER B 1 130 ? -10.026 -38.081 21.086 0.43 8.94 128 SER B O 1
ATOM 2322 O O B SER B 1 130 ? -10.006 -38.024 21.143 0.57 9.38 128 SER B O 1
ATOM 2327 N N . HIS B 1 131 ? -7.791 -38.103 21.272 1.00 8.37 129 HIS B N 1
ATOM 2328 C CA . HIS B 1 131 ? -7.716 -39.183 20.267 1.00 8.50 129 HIS B CA 1
ATOM 2329 C C . HIS B 1 131 ? -8.505 -40.409 20.713 1.00 8.63 129 HIS B C 1
ATOM 2330 O O . HIS B 1 131 ? -9.234 -40.997 19.932 1.00 8.69 129 HIS B O 1
ATOM 2337 N N . ALA B 1 132 ? -8.315 -40.793 21.982 1.00 8.80 130 ALA B N 1
ATOM 2338 C CA . ALA B 1 132 ? -9.032 -41.978 22.490 1.00 9.32 130 ALA B CA 1
ATOM 2339 C C . ALA B 1 132 ? -10.545 -41.792 22.321 1.00 10.02 130 ALA B C 1
ATOM 2340 O O . ALA B 1 132 ? -11.245 -42.707 21.937 1.00 9.88 130 ALA B O 1
ATOM 2342 N N A GLU B 1 133 ? -11.040 -40.603 22.611 0.51 9.49 131 GLU B N 1
ATOM 2343 N N B GLU B 1 133 ? -11.015 -40.591 22.668 0.49 10.02 131 GLU B N 1
ATOM 2344 C CA A GLU B 1 133 ? -12.502 -40.391 22.554 0.51 9.55 131 GLU B CA 1
ATOM 2345 C CA B GLU B 1 133 ? -12.444 -40.196 22.564 0.49 9.95 131 GLU B CA 1
ATOM 2346 C C A GLU B 1 133 ? -12.952 -40.453 21.105 0.51 8.98 131 GLU B C 1
ATOM 2347 C C B GLU B 1 133 ? -12.918 -40.443 21.144 0.49 9.00 131 GLU B C 1
ATOM 2348 O O A GLU B 1 133 ? -14.001 -41.001 20.795 0.51 9.40 131 GLU B O 1
ATOM 2349 O O B GLU B 1 133 ? -13.948 -41.094 20.917 0.49 10.80 131 GLU B O 1
ATOM 2360 N N . LYS B 1 134 ? -12.164 -39.883 20.190 1.00 9.39 132 LYS B N 1
ATOM 2361 C CA . LYS B 1 134 ? -12.584 -39.929 18.786 1.00 9.99 132 LYS B CA 1
ATOM 2362 C C . LYS B 1 13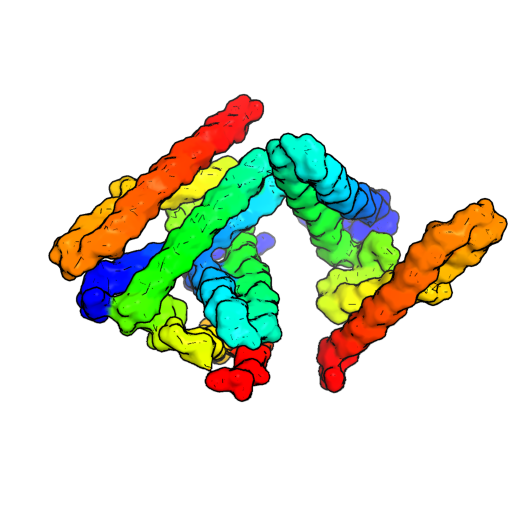4 ? -12.619 -41.362 18.271 1.00 9.39 132 LYS B C 1
ATOM 2363 O O . LYS B 1 134 ? -13.584 -41.741 17.587 1.00 10.76 132 LYS B O 1
ATOM 2369 N N . PHE B 1 135 ? -11.664 -42.177 18.673 1.00 9.07 133 PHE B N 1
ATOM 2370 C CA . PHE B 1 135 ? -11.688 -43.578 18.245 1.00 9.67 133 PHE B CA 1
ATOM 2371 C C . PHE B 1 135 ? -12.838 -44.311 18.928 1.00 9.80 133 PHE B C 1
ATOM 2372 O O . PHE B 1 135 ? -13.506 -45.116 18.284 1.00 11.09 133 PHE B O 1
ATOM 2380 N N . GLN B 1 136 ? -13.058 -44.058 20.210 1.00 10.09 134 GLN B N 1
ATOM 2381 C CA . GLN B 1 136 ? -14.164 -44.760 20.907 1.00 10.65 134 GLN B CA 1
ATOM 2382 C C . GLN B 1 136 ? -15.487 -44.500 20.187 1.00 11.59 134 GLN B C 1
ATOM 2383 O O . GLN B 1 136 ? -16.340 -45.364 20.146 1.00 13.57 134 GLN B O 1
ATOM 2389 N N . ASN B 1 137 ? -15.653 -43.277 19.684 1.00 11.06 135 ASN B N 1
ATOM 2390 C CA . ASN B 1 137 ? -16.907 -42.827 19.067 1.00 12.20 135 ASN B CA 1
ATOM 2391 C C . ASN B 1 137 ? -17.100 -43.395 17.662 1.00 12.57 135 ASN B C 1
ATOM 2392 O O . ASN B 1 137 ? -18.188 -43.257 17.140 1.00 14.14 135 ASN B O 1
ATOM 2397 N N . VAL B 1 138 ? -16.118 -44.072 17.071 1.00 13.79 136 VAL B N 1
ATOM 2398 C CA . VAL B 1 138 ? -16.325 -44.781 15.783 1.00 14.46 136 VAL B CA 1
ATOM 2399 C C . VAL B 1 138 ? -16.452 -46.287 15.963 1.00 14.46 136 VAL B C 1
ATOM 2400 O O . VAL B 1 138 ? -16.843 -46.909 15.004 1.00 15.62 136 VAL B O 1
ATOM 2404 N N . LEU B 1 139 ? -16.245 -46.860 17.142 1.00 14.79 137 LEU B N 1
ATOM 2405 C CA . LEU B 1 139 ? -16.386 -48.329 17.336 1.00 16.61 137 LEU B CA 1
ATOM 2406 C C . LEU B 1 139 ? -17.762 -48.805 16.950 1.00 17.80 137 LEU B C 1
ATOM 2407 O O . LEU B 1 139 ? -17.883 -49.916 16.470 1.00 19.98 137 LEU B O 1
ATOM 2412 N N . LYS B 1 140 ? -18.771 -48.010 17.219 1.00 16.13 138 LYS B N 1
ATOM 2413 C CA . LYS B 1 140 ? -20.164 -48.382 16.882 1.00 16.46 138 LYS B CA 1
ATOM 2414 C C . LYS B 1 140 ? -20.288 -48.695 15.400 1.00 18.02 138 LYS B C 1
ATOM 2415 O O . LYS B 1 140 ? -21.166 -49.516 15.090 1.00 22.46 138 LYS B O 1
ATOM 2421 N N . GLN B 1 141 ? -19.424 -48.178 14.538 1.00 16.93 139 GLN B N 1
ATOM 2422 C CA . GLN B 1 141 ? -19.507 -48.524 13.104 1.00 18.18 139 GLN B CA 1
ATOM 2423 C C . GLN B 1 141 ? -18.970 -49.944 12.820 1.00 17.03 139 GLN B C 1
ATOM 2424 O O . GLN B 1 141 ? -19.180 -50.435 11.703 1.00 23.93 139 GLN B O 1
ATOM 2430 N N . LEU B 1 142 ? -18.232 -50.544 13.753 1.00 18.10 140 LEU B N 1
ATOM 2431 C CA . LEU B 1 142 ? -17.429 -51.776 13.565 1.00 18.47 140 LEU B CA 1
ATOM 2432 C C . LEU B 1 142 ? -17.943 -52.874 14.517 1.00 30.37 140 LEU B C 1
ATOM 2433 O O . LEU B 1 142 ? -17.296 -53.918 14.407 1.00 26.29 140 LEU B O 1
ATOM 2438 N N . HIS C 1 2 ? 18.358 -20.239 30.159 1.00 56.88 0 HIS C N 1
ATOM 2439 C CA . HIS C 1 2 ? 18.441 -21.441 29.278 1.00 45.65 0 HIS C CA 1
ATOM 2440 C C . HIS C 1 2 ? 17.941 -22.678 30.039 1.00 43.54 0 HIS C C 1
ATOM 2441 O O . HIS C 1 2 ? 17.966 -22.669 31.260 1.00 42.53 0 HIS C O 1
ATOM 2448 N N . MET C 1 3 ? 17.473 -23.705 29.332 1.00 36.62 1 MET C N 1
ATOM 2449 C CA . MET C 1 3 ? 17.011 -24.972 29.945 1.00 31.80 1 MET C CA 1
ATOM 2450 C C . MET C 1 3 ? 18.203 -25.689 30.598 1.00 29.21 1 MET C C 1
ATOM 2451 O O . MET C 1 3 ? 19.315 -25.654 30.057 1.00 33.43 1 MET C O 1
ATOM 2456 N N . LYS C 1 4 ? 17.977 -26.333 31.734 1.00 25.72 2 LYS C N 1
ATOM 2457 C CA . LYS C 1 4 ? 18.871 -27.376 32.307 1.00 25.75 2 LYS C CA 1
ATOM 2458 C C . LYS C 1 4 ? 19.308 -28.344 31.191 1.00 23.66 2 LYS C C 1
ATOM 2459 O O . LYS C 1 4 ? 18.525 -28.627 30.256 1.00 23.36 2 LYS C O 1
ATOM 2465 N N . ASP C 1 5 ? 20.496 -28.914 31.317 1.00 27.15 3 ASP C N 1
ATOM 2466 C CA . ASP C 1 5 ? 20.996 -29.971 30.403 1.00 25.85 3 ASP C CA 1
ATOM 2467 C C . ASP C 1 5 ? 20.143 -31.243 30.541 1.00 22.16 3 ASP C C 1
ATOM 2468 O O . ASP C 1 5 ? 20.030 -31.796 31.635 1.00 21.99 3 ASP C O 1
ATOM 2473 N N . LEU C 1 6 ? 19.621 -31.748 29.436 1.00 21.49 4 LEU C N 1
ATOM 2474 C CA . LEU C 1 6 ? 18.818 -32.993 29.407 1.00 19.44 4 LEU C CA 1
ATOM 2475 C C . LEU C 1 6 ? 19.708 -34.242 29.469 1.00 16.61 4 LEU C C 1
ATOM 2476 O O . LEU C 1 6 ? 19.199 -35.344 29.766 1.00 16.60 4 LEU C O 1
ATOM 2481 N N . LYS C 1 7 ? 20.990 -34.149 29.147 1.00 20.82 5 LYS C N 1
ATOM 2482 C CA . LYS C 1 7 ? 21.802 -35.373 28.982 1.00 22.14 5 LYS C CA 1
ATOM 2483 C C . LYS C 1 7 ? 21.794 -36.246 30.250 1.00 21.41 5 LYS C C 1
ATOM 2484 O O . LYS C 1 7 ? 22.020 -35.724 31.315 1.00 21.56 5 LYS C O 1
ATOM 2490 N N . GLY C 1 8 ? 21.564 -37.554 30.125 1.00 21.79 6 GLY C N 1
ATOM 2491 C CA . GLY C 1 8 ? 21.695 -38.492 31.255 1.00 21.81 6 GLY C CA 1
ATOM 2492 C C . GLY C 1 8 ? 20.453 -38.540 32.136 1.00 19.72 6 GLY C C 1
ATOM 2493 O O . GLY C 1 8 ? 20.409 -39.316 33.104 1.00 25.47 6 GLY C O 1
ATOM 2494 N N . THR C 1 9 ? 19.421 -37.786 31.799 1.00 17.10 7 THR C N 1
ATOM 2495 C CA . THR C 1 9 ? 18.207 -37.694 32.630 1.00 15.75 7 THR C CA 1
ATOM 2496 C C . THR C 1 9 ? 17.183 -38.739 32.213 1.00 13.40 7 THR C C 1
ATOM 2497 O O . THR C 1 9 ? 17.216 -39.265 31.094 1.00 14.57 7 THR C O 1
ATOM 2501 N N . LYS C 1 10 ? 16.228 -38.975 33.094 1.00 13.57 8 LYS C N 1
ATOM 2502 C CA . LYS C 1 10 ? 15.098 -39.838 32.720 1.00 13.43 8 LYS C CA 1
ATOM 2503 C C . LYS C 1 10 ? 14.239 -39.110 31.675 1.00 11.59 8 LYS C C 1
ATOM 2504 O O . LYS C 1 10 ? 13.690 -39.759 30.802 1.00 12.12 8 LYS C O 1
ATOM 2510 N N . THR C 1 11 ? 14.189 -37.793 31.737 1.00 11.52 9 THR C N 1
ATOM 2511 C CA . THR C 1 11 ? 13.418 -36.999 30.766 1.00 10.89 9 THR C CA 1
ATOM 2512 C C . THR C 1 11 ? 14.022 -37.184 29.368 1.00 11.22 9 THR C C 1
ATOM 2513 O O . THR C 1 11 ? 13.242 -37.298 28.428 1.00 11.45 9 THR C O 1
ATOM 2517 N N . ALA C 1 12 ? 15.336 -37.275 29.243 1.00 12.84 10 ALA C N 1
ATOM 2518 C CA . ALA C 1 12 ? 15.946 -37.556 27.928 1.00 12.33 10 ALA C CA 1
ATOM 2519 C C . ALA C 1 12 ? 15.427 -38.893 27.411 1.00 12.70 10 ALA C C 1
ATOM 2520 O O . ALA C 1 12 ? 15.111 -39.020 26.219 1.00 14.25 10 ALA C O 1
ATOM 2522 N N . GLU C 1 13 ? 15.414 -39.911 28.261 1.00 13.05 11 GLU C N 1
ATOM 2523 C CA A GLU C 1 13 ? 14.929 -41.230 27.811 0.50 13.35 11 GLU C CA 1
ATOM 2524 C CA B GLU C 1 13 ? 14.901 -41.280 27.944 0.50 13.77 11 GLU C CA 1
ATOM 2525 C C . GLU C 1 13 ? 13.443 -41.182 27.493 1.00 11.70 11 GLU C C 1
ATOM 2526 O O . GLU C 1 13 ? 13.001 -41.888 26.571 1.00 11.96 11 GLU C O 1
ATOM 2537 N N . ASN C 1 14 ? 12.680 -40.386 28.246 1.00 11.27 12 ASN C N 1
ATOM 2538 C CA . ASN C 1 14 ? 11.251 -40.315 27.973 1.00 10.70 12 ASN C CA 1
ATOM 2539 C C . ASN C 1 14 ? 10.974 -39.590 26.659 1.00 10.77 12 ASN C C 1
ATOM 2540 O O . ASN C 1 14 ? 10.029 -39.957 25.957 1.00 10.64 12 ASN C O 1
ATOM 2545 N N . LEU C 1 15 ? 11.755 -38.557 26.329 1.00 10.87 13 LEU C N 1
ATOM 2546 C CA . LEU C 1 15 ? 11.630 -37.954 24.993 1.00 11.41 13 LEU C CA 1
ATOM 2547 C C . LEU C 1 15 ? 11.934 -38.978 23.884 1.00 11.27 13 LEU C C 1
ATOM 2548 O O . LEU C 1 15 ? 11.231 -38.979 22.922 1.00 10.60 13 LEU C O 1
ATOM 2553 N N . LYS C 1 16 ? 12.957 -39.800 24.091 1.00 12.38 14 LYS C N 1
ATOM 2554 C CA . LYS C 1 16 ? 13.279 -40.841 23.117 1.00 11.44 14 LYS C CA 1
ATOM 2555 C C . LYS C 1 16 ? 12.119 -41.827 22.975 1.00 11.03 14 LYS C C 1
ATOM 2556 O O . LYS C 1 16 ? 11.712 -42.152 21.882 1.00 11.37 14 LYS C O 1
ATOM 2562 N N A GLN C 1 17 ? 11.640 -42.372 24.101 0.53 10.77 15 GLN C N 1
ATOM 2563 N N B GLN C 1 17 ? 11.611 -42.319 24.098 0.47 11.56 15 GLN C N 1
ATOM 2564 C CA A GLN C 1 17 ? 10.518 -43.346 24.046 0.53 10.22 15 GLN C CA 1
ATOM 2565 C CA B GLN C 1 17 ? 10.537 -43.332 24.036 0.47 11.34 15 GLN C CA 1
ATOM 2566 C C A GLN C 1 17 ? 9.278 -42.650 23.472 0.53 9.40 15 GLN C C 1
ATOM 2567 C C B GLN C 1 17 ? 9.245 -42.684 23.537 0.47 10.65 15 GLN C C 1
ATOM 2568 O O A GLN C 1 17 ? 8.586 -43.233 22.650 0.53 9.64 15 GLN C O 1
ATOM 2569 O O B GLN C 1 17 ? 8.506 -43.378 22.830 0.47 12.21 15 GLN C O 1
ATOM 2580 N N . GLY C 1 18 ? 9.015 -41.401 23.858 1.00 10.11 16 GLY C N 1
ATOM 2581 C CA . GLY C 1 18 ? 7.904 -40.663 23.240 1.00 10.15 16 GLY C CA 1
ATOM 2582 C C . GLY C 1 18 ? 8.061 -40.637 21.724 1.00 9.04 16 GLY C C 1
ATOM 2583 O O . GLY C 1 18 ? 7.081 -40.869 21.000 1.00 9.31 16 GLY C O 1
ATOM 2584 N N . PHE C 1 19 ? 9.263 -40.333 21.259 1.00 9.60 17 PHE C N 1
ATOM 2585 C CA . PHE C 1 19 ? 9.480 -40.306 19.807 1.00 8.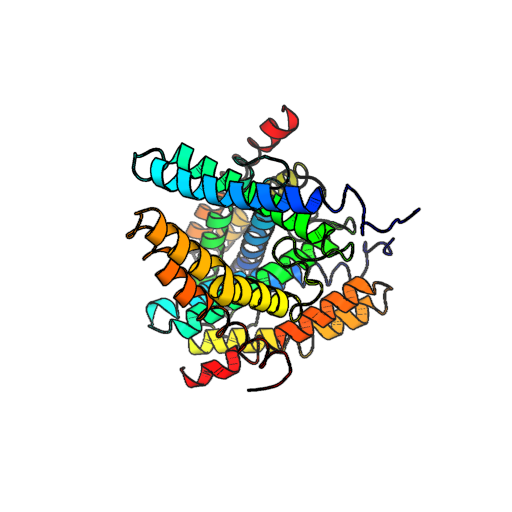78 17 PHE C CA 1
ATOM 2586 C C . PHE C 1 19 ? 9.156 -41.655 19.159 1.00 7.97 17 PHE C C 1
ATOM 2587 O O . PHE C 1 19 ? 8.549 -41.716 18.096 1.00 8.64 17 PHE C O 1
ATOM 2595 N N . ILE C 1 20 ? 9.678 -42.723 19.766 1.00 9.02 18 ILE C N 1
ATOM 2596 C CA . ILE C 1 20 ? 9.412 -44.074 19.241 1.00 9.23 18 ILE C CA 1
ATOM 2597 C C . ILE C 1 20 ? 7.917 -44.354 19.147 1.00 8.43 18 ILE C C 1
ATOM 2598 O O . ILE C 1 20 ? 7.437 -44.828 18.112 1.00 9.68 18 ILE C O 1
ATOM 2603 N N . GLY C 1 21 ? 7.221 -44.142 20.251 1.00 9.00 19 GLY C N 1
ATOM 2604 C CA . GLY C 1 21 ? 5.789 -44.449 20.212 1.00 9.14 19 GLY C CA 1
ATOM 2605 C C . GLY C 1 21 ? 5.031 -43.575 19.240 1.00 8.30 19 GLY C C 1
ATOM 2606 O O . GLY C 1 21 ? 4.119 -44.073 18.594 1.00 9.29 19 GLY C O 1
ATOM 2607 N N . GLU C 1 22 ? 5.376 -42.309 19.126 1.00 8.17 20 GLU C N 1
ATOM 2608 C CA . GLU C 1 22 ? 4.693 -41.441 18.193 1.00 7.53 20 GLU C CA 1
ATOM 2609 C C . GLU C 1 22 ? 4.989 -41.875 16.758 1.00 7.68 20 GLU C C 1
ATOM 2610 O O . GLU C 1 22 ? 4.103 -41.806 15.917 1.00 7.38 20 GLU C O 1
ATOM 2616 N N . SER C 1 23 ? 6.221 -42.263 16.493 1.00 7.77 21 SER C N 1
ATOM 2617 C CA . SER C 1 23 ? 6.609 -42.711 15.163 1.00 8.48 21 SER C CA 1
ATOM 2618 C C . SER C 1 23 ? 5.776 -43.943 14.782 1.00 7.93 21 SER C C 1
ATOM 2619 O O . SER C 1 23 ? 5.220 -44.032 13.692 1.00 8.59 21 SER C O 1
ATOM 2622 N N . MET C 1 24 ? 5.730 -44.904 15.734 1.00 8.09 22 MET C N 1
ATOM 2623 C CA . MET C 1 24 ? 4.911 -46.090 15.473 1.00 8.24 22 MET C CA 1
ATOM 2624 C C . MET C 1 24 ? 3.428 -45.742 15.296 1.00 7.75 22 MET C C 1
ATOM 2625 O O . MET C 1 24 ? 2.771 -46.407 14.512 1.00 8.66 22 MET C O 1
ATOM 2630 N N . ALA C 1 25 ? 2.915 -44.783 16.092 1.00 8.07 23 ALA C N 1
ATOM 2631 C CA . ALA C 1 25 ? 1.484 -44.507 15.978 1.00 8.54 23 ALA C CA 1
ATOM 2632 C C . ALA C 1 25 ? 1.152 -43.970 14.592 1.00 8.25 23 ALA C C 1
ATOM 2633 O O . ALA C 1 25 ? 0.135 -44.356 14.025 1.00 8.36 23 ALA C O 1
ATOM 2635 N N . ASN C 1 26 ? 2.000 -43.104 14.055 1.00 8.15 24 ASN C N 1
ATOM 2636 C CA . ASN C 1 26 ? 1.677 -42.583 12.727 1.00 7.97 24 ASN C CA 1
ATOM 2637 C C . ASN C 1 26 ? 1.682 -43.733 11.683 1.00 8.04 24 ASN C C 1
ATOM 2638 O O . ASN C 1 26 ? 0.781 -43.834 10.906 1.00 7.94 24 ASN C O 1
ATOM 2643 N N . ARG C 1 27 ? 2.717 -44.571 11.751 1.00 7.99 25 ARG C N 1
ATOM 2644 C CA . ARG C 1 27 ? 2.750 -45.704 10.805 1.00 8.41 25 ARG C CA 1
ATOM 2645 C C . ARG C 1 27 ? 1.507 -46.598 10.982 1.00 7.91 25 ARG C C 1
ATOM 2646 O O . ARG C 1 27 ? 0.907 -47.036 10.037 1.00 8.47 25 ARG C O 1
ATOM 2654 N N . ARG C 1 28 ? 1.240 -46.974 12.245 1.00 8.18 26 ARG C N 1
ATOM 2655 C CA . ARG C 1 28 ? 0.112 -47.883 12.501 1.00 7.90 26 ARG C CA 1
ATOM 2656 C C . ARG C 1 28 ? -1.188 -47.270 11.988 1.00 7.18 26 ARG C C 1
ATOM 2657 O O . ARG C 1 28 ? -1.952 -47.966 11.336 1.00 8.16 26 ARG C O 1
ATOM 2665 N N . TYR C 1 29 ? -1.406 -45.999 12.263 1.00 7.59 27 TYR C N 1
ATOM 2666 C CA . TYR C 1 29 ? -2.710 -45.423 11.904 1.00 8.11 27 TYR C CA 1
ATOM 2667 C C . TYR C 1 29 ? -2.878 -45.315 10.391 1.00 7.65 27 TYR C C 1
ATOM 2668 O O . TYR C 1 29 ? -3.962 -45.510 9.873 1.00 7.74 27 TYR C O 1
ATOM 2677 N N . LEU C 1 30 ? -1.783 -45.013 9.675 1.00 8.66 28 LEU C N 1
ATOM 2678 C CA . LEU C 1 30 ? -1.852 -44.979 8.216 1.00 8.72 28 LEU C CA 1
ATOM 2679 C C . LEU C 1 30 ? -2.049 -46.379 7.636 1.00 7.61 28 LEU C C 1
ATOM 2680 O O . LEU C 1 30 ? -2.724 -46.547 6.629 1.00 9.22 28 LEU C O 1
ATOM 2685 N N . TYR C 1 31 ? -1.448 -47.389 8.245 1.00 7.59 29 TYR C N 1
ATOM 2686 C CA . TYR C 1 31 ? -1.656 -48.781 7.864 1.00 7.78 29 TYR C CA 1
ATOM 2687 C C . TYR C 1 31 ? -3.118 -49.161 8.049 1.00 8.82 29 TYR C C 1
ATOM 2688 O O . TYR C 1 31 ? -3.758 -49.777 7.230 1.00 9.13 29 TYR C O 1
ATOM 2697 N N . PHE C 1 32 ? -3.636 -48.851 9.238 1.00 8.34 30 PHE C N 1
ATOM 2698 C CA . PHE C 1 32 ? -5.049 -49.129 9.531 1.00 8.57 30 PHE C CA 1
ATOM 2699 C C . PHE C 1 32 ? -5.970 -48.399 8.591 1.00 7.70 30 PHE C C 1
ATOM 2700 O O . PHE C 1 32 ? -7.003 -48.906 8.178 1.00 8.75 30 PHE C O 1
ATOM 2708 N N . ALA C 1 33 ? -5.601 -47.164 8.222 1.00 7.94 31 ALA C N 1
ATOM 2709 C CA . ALA C 1 33 ? -6.422 -46.387 7.303 1.00 8.10 31 ALA C CA 1
ATOM 2710 C C . ALA C 1 33 ? -6.617 -47.141 5.972 1.00 7.84 31 ALA C C 1
ATOM 2711 O O . ALA C 1 33 ? -7.665 -47.049 5.364 1.00 8.73 31 ALA C O 1
ATOM 2713 N N . LYS C 1 34 ? -5.582 -47.818 5.484 1.00 9.23 32 LYS C N 1
ATOM 2714 C CA . LYS C 1 34 ? -5.727 -48.527 4.198 1.00 9.72 32 LYS C CA 1
ATOM 2715 C C . LYS C 1 34 ? -6.727 -49.672 4.326 1.00 9.34 32 LYS C C 1
ATOM 2716 O O . LYS C 1 34 ? -7.428 -50.001 3.368 1.00 9.89 32 LYS C O 1
ATOM 2722 N N A ARG C 1 35 ? -6.847 -50.258 5.518 0.79 9.77 33 ARG C N 1
ATOM 2723 N N B ARG C 1 35 ? -6.806 -50.293 5.509 0.21 9.79 33 ARG C N 1
ATOM 2724 C CA A ARG C 1 35 ? -7.858 -51.303 5.741 0.79 9.61 33 ARG C CA 1
ATOM 2725 C CA B ARG C 1 35 ? -7.811 -51.347 5.798 0.21 10.49 33 ARG C CA 1
ATOM 2726 C C A ARG C 1 35 ? -9.251 -50.669 5.696 0.79 8.53 33 ARG C C 1
ATOM 2727 C C B ARG C 1 35 ? -9.214 -50.723 5.784 0.21 10.09 33 ARG C C 1
ATOM 2728 O O A ARG C 1 35 ? -10.178 -51.135 5.027 0.79 9.96 33 ARG C O 1
ATOM 2729 O O B ARG C 1 35 ? -10.117 -51.327 5.189 0.21 10.59 33 ARG C O 1
ATOM 2744 N N . ALA C 1 36 ? -9.394 -49.559 6.427 1.00 9.16 34 ALA C N 1
ATOM 2745 C CA . ALA C 1 36 ? -10.667 -48.825 6.379 1.00 9.17 34 ALA C CA 1
ATOM 2746 C C . ALA C 1 36 ? -10.987 -48.414 4.928 1.00 8.39 34 ALA C C 1
ATOM 2747 O O . ALA C 1 36 ? -12.118 -48.515 4.503 1.00 9.21 34 ALA C O 1
ATOM 2749 N N . ASP C 1 37 ? -9.972 -48.009 4.159 1.00 9.39 35 ASP C N 1
ATOM 2750 C CA . ASP C 1 37 ? -10.181 -47.633 2.755 1.00 9.17 35 ASP C CA 1
ATOM 2751 C C . ASP C 1 37 ? -10.776 -48.788 1.982 1.00 8.28 35 ASP C C 1
ATOM 2752 O O . ASP C 1 37 ? -11.796 -48.627 1.311 1.00 9.62 35 ASP C O 1
ATOM 2757 N N . GLU C 1 38 ? -10.153 -49.953 2.042 1.00 9.28 36 GLU C N 1
ATOM 2758 C CA . GLU C 1 38 ? -10.638 -51.051 1.183 1.00 9.86 36 GLU C CA 1
ATOM 2759 C C . GLU C 1 38 ? -12.023 -51.529 1.591 1.00 9.46 36 GLU C C 1
ATOM 2760 O O . GLU C 1 38 ? -12.795 -51.929 0.729 1.00 10.00 36 GLU C O 1
ATOM 2766 N N . GLU C 1 39 ? -12.319 -51.457 2.885 1.00 10.63 37 GLU C N 1
ATOM 2767 C CA . GLU C 1 39 ? -13.599 -52.001 3.397 1.00 10.07 37 GLU C CA 1
ATOM 2768 C C . GLU C 1 39 ? -14.717 -50.991 3.280 1.00 10.71 37 GLU C C 1
ATOM 2769 O O . GLU C 1 39 ? -15.873 -51.368 3.506 1.00 12.00 37 GLU C O 1
ATOM 2775 N N . GLY C 1 40 ? -14.454 -49.718 2.975 1.00 9.78 38 GLY C N 1
ATOM 2776 C CA . GLY C 1 40 ? -15.541 -48.753 2.773 1.00 10.66 38 GLY C CA 1
ATOM 2777 C C . GLY C 1 40 ? -15.873 -47.981 4.028 1.00 10.08 38 GLY C C 1
ATOM 2778 O O . GLY C 1 40 ? -17.056 -47.657 4.196 1.00 11.80 38 GLY C O 1
ATOM 2779 N N . TYR C 1 41 ? -14.885 -47.588 4.798 1.00 9.22 39 TYR C N 1
ATOM 2780 C CA . TYR C 1 41 ? -15.082 -46.771 5.997 1.00 9.89 39 TYR C CA 1
ATOM 2781 C C . TYR C 1 41 ? -14.316 -45.458 5.837 1.00 8.91 39 TYR C C 1
ATOM 2782 O O . TYR C 1 41 ? -13.307 -45.228 6.493 1.00 9.68 39 TYR C O 1
ATOM 2791 N N . PRO C 1 42 ? -14.764 -44.568 4.913 1.00 8.90 40 PRO C N 1
ATOM 2792 C CA . PRO C 1 42 ? -13.957 -43.376 4.638 1.00 9.35 40 PRO C CA 1
ATOM 2793 C C . PRO C 1 42 ? -13.920 -42.397 5.807 1.00 8.66 40 PRO C C 1
ATOM 2794 O O . PRO C 1 42 ? -12.939 -41.689 5.963 1.00 9.58 40 PRO C O 1
ATOM 2798 N N . GLU C 1 43 ? -14.927 -42.368 6.663 1.00 9.58 41 GLU C N 1
ATOM 2799 C CA . GLU C 1 43 ? -14.833 -41.475 7.836 1.00 10.10 41 GLU C CA 1
ATOM 2800 C C . GLU C 1 43 ? -13.768 -41.975 8.786 1.00 8.39 41 GLU C C 1
ATOM 2801 O O . GLU C 1 43 ? -12.972 -41.171 9.294 1.00 10.05 41 GLU C O 1
ATOM 2807 N N . ILE C 1 44 ? -13.780 -43.262 9.070 1.00 8.75 42 ILE C N 1
ATOM 2808 C CA . ILE C 1 44 ? -12.738 -43.861 9.938 1.00 9.18 42 ILE C CA 1
ATOM 2809 C C . ILE C 1 44 ? -11.370 -43.666 9.313 1.00 7.58 42 ILE C C 1
ATOM 2810 O O . ILE C 1 44 ? -10.421 -43.332 10.005 1.00 8.04 42 ILE C O 1
ATOM 2815 N N . ALA C 1 45 ? -11.242 -43.918 8.014 1.00 8.50 43 ALA C N 1
ATOM 2816 C CA . ALA C 1 45 ? -9.949 -43.728 7.322 1.00 8.22 43 ALA C CA 1
ATOM 2817 C C . ALA C 1 45 ? -9.495 -42.281 7.509 1.00 7.82 43 ALA C C 1
ATOM 2818 O O . ALA C 1 45 ? -8.320 -42.056 7.775 1.00 8.26 43 ALA C O 1
ATOM 2820 N N . GLY C 1 46 ? -10.395 -41.343 7.287 1.00 8.48 44 GLY C N 1
ATOM 2821 C CA . GLY C 1 46 ? -10.025 -39.932 7.401 1.00 8.20 44 GLY C CA 1
ATOM 2822 C C . GLY C 1 46 ? -9.625 -39.553 8.796 1.00 8.01 44 GLY C C 1
ATOM 2823 O O . GLY C 1 46 ? -8.729 -38.747 9.013 1.00 8.76 44 GLY C O 1
ATOM 2824 N N . LEU C 1 47 ? -10.319 -40.115 9.779 1.00 8.64 45 LEU C N 1
ATOM 2825 C CA . LEU C 1 47 ? -9.996 -39.874 11.188 1.00 8.34 45 LEU C CA 1
ATOM 2826 C C . LEU C 1 47 ? -8.607 -40.427 11.488 1.00 7.50 45 LEU C C 1
ATOM 2827 O O . LEU C 1 47 ? -7.811 -39.750 12.158 1.00 8.58 45 LEU C O 1
ATOM 2832 N N . LEU C 1 48 ? -8.327 -41.655 11.058 1.00 8.07 46 LEU C N 1
ATOM 2833 C CA . LEU C 1 48 ? -6.990 -42.229 11.260 1.00 8.57 46 LEU C CA 1
ATOM 2834 C C . LEU C 1 48 ? -5.941 -41.319 10.609 1.00 7.96 46 LEU C C 1
ATOM 2835 O O . LEU C 1 48 ? -4.922 -41.072 11.210 1.00 8.18 46 LEU C O 1
ATOM 2840 N N . ARG C 1 49 ? -6.202 -40.854 9.392 1.00 8.19 47 ARG C N 1
ATOM 2841 C CA . ARG C 1 49 ? -5.200 -40.004 8.753 1.00 8.25 47 ARG C CA 1
ATOM 2842 C C . ARG C 1 49 ? -5.019 -38.663 9.476 1.00 7.24 47 ARG C C 1
ATOM 2843 O O . ARG C 1 49 ? -3.909 -38.181 9.603 1.00 8.45 47 ARG C O 1
ATOM 2851 N N . SER C 1 50 ? -6.136 -38.124 9.998 1.00 8.24 48 SER C N 1
ATOM 2852 C CA . SER C 1 50 ? -5.992 -36.819 10.665 1.00 7.26 48 SER C CA 1
ATOM 2853 C C . SER C 1 50 ? -5.290 -37.000 12.009 1.00 7.74 48 SER C C 1
ATOM 2854 O O . SER C 1 50 ? -4.415 -36.230 12.404 1.00 7.91 48 SER C O 1
ATOM 2857 N N . ILE C 1 51 ? -5.672 -38.047 12.761 1.00 7.65 49 ILE C N 1
ATOM 2858 C CA . ILE C 1 51 ? -4.973 -38.327 14.017 1.00 8.35 49 ILE C CA 1
ATOM 2859 C C . ILE C 1 51 ? -3.504 -38.629 13.773 1.00 7.48 49 ILE C C 1
ATOM 2860 O O . ILE C 1 51 ? -2.665 -38.165 14.509 1.00 7.95 49 ILE C O 1
ATOM 2865 N N . ALA C 1 52 ? -3.224 -39.274 12.651 1.00 7.66 50 ALA C N 1
ATOM 2866 C CA . ALA C 1 52 ? -1.817 -39.532 12.300 1.00 8.26 50 ALA C CA 1
ATOM 2867 C C . ALA C 1 52 ? -1.038 -38.213 12.179 1.00 7.53 50 ALA C C 1
ATOM 2868 O O . ALA C 1 52 ? 0.151 -38.183 12.495 1.00 8.47 50 ALA C O 1
ATOM 2870 N N . GLU C 1 53 ? -1.646 -37.185 11.619 1.00 9.18 51 GLU C N 1
ATOM 2871 C CA . GLU C 1 53 ? -1.004 -35.846 11.563 1.00 8.56 51 GLU C CA 1
ATOM 2872 C C . GLU C 1 53 ? -0.707 -35.323 12.949 1.00 7.54 51 GLU C C 1
ATOM 2873 O O . GLU C 1 53 ? 0.321 -34.689 13.195 1.00 8.77 51 GLU C O 1
ATOM 2879 N N . GLY C 1 54 ? -1.619 -35.578 13.885 1.00 8.44 52 GLY C N 1
ATOM 2880 C CA . GLY C 1 54 ? -1.336 -35.275 15.271 1.00 7.87 52 GLY C CA 1
ATOM 2881 C C . GLY C 1 54 ? -0.080 -35.968 15.770 1.00 7.01 52 GLY C C 1
ATOM 2882 O O . GLY C 1 54 ? 0.729 -35.336 16.462 1.00 8.17 52 GLY C O 1
ATOM 2883 N N . GLU C 1 55 ? 0.030 -37.248 15.470 1.00 7.40 53 GLU C N 1
ATOM 2884 C CA . GLU C 1 55 ? 1.196 -38.005 15.930 1.00 7.93 53 GLU C CA 1
ATOM 2885 C C . GLU C 1 55 ? 2.501 -37.541 15.228 1.00 6.88 53 GLU C C 1
ATOM 2886 O O . GLU C 1 55 ? 3.548 -37.608 15.852 1.00 7.30 53 GLU C O 1
ATOM 2892 N N . THR C 1 56 ? 2.387 -37.038 14.013 1.00 7.89 54 THR C N 1
ATOM 2893 C CA . THR C 1 56 ? 3.542 -36.374 13.378 1.00 8.10 54 THR C CA 1
ATOM 2894 C C . THR C 1 56 ? 3.966 -35.160 14.211 1.00 7.34 54 THR C C 1
ATOM 2895 O O . THR C 1 56 ? 5.125 -35.004 14.529 1.00 7.93 54 THR C O 1
ATOM 2899 N N . ALA C 1 57 ? 2.965 -34.326 14.558 1.00 7.51 55 ALA C N 1
ATOM 2900 C CA . ALA C 1 57 ? 3.329 -33.140 15.345 1.00 8.31 55 ALA C CA 1
ATOM 2901 C C . ALA C 1 57 ? 3.964 -33.534 16.676 1.00 7.85 55 ALA C C 1
ATOM 2902 O O . ALA C 1 57 ? 4.905 -32.910 17.128 1.00 8.31 55 ALA C O 1
ATOM 2904 N N . HIS C 1 58 ? 3.433 -34.574 17.305 1.00 7.85 56 HIS C N 1
ATOM 2905 C CA . HIS C 1 58 ? 4.016 -35.041 18.576 1.00 8.30 56 HIS C CA 1
ATOM 2906 C C . HIS C 1 58 ? 5.462 -35.529 18.418 1.00 7.13 56 HIS C C 1
ATOM 2907 O O . HIS C 1 58 ? 6.315 -35.140 19.151 1.00 8.46 56 HIS C O 1
ATOM 2914 N N . ALA C 1 59 ? 5.662 -36.358 17.394 1.00 7.97 57 ALA C N 1
ATOM 2915 C CA . ALA C 1 59 ? 7.021 -36.880 17.131 1.00 7.83 57 ALA C CA 1
ATOM 2916 C C . ALA C 1 59 ? 7.991 -35.714 16.869 1.00 7.63 57 ALA C C 1
ATOM 2917 O O . ALA C 1 59 ? 9.098 -35.727 17.396 1.00 8.76 57 ALA C O 1
ATOM 2919 N N . PHE C 1 60 ? 7.557 -34.784 16.026 1.00 8.18 58 PHE C N 1
ATOM 2920 C CA . PHE C 1 60 ? 8.455 -33.668 15.676 1.00 9.30 58 PHE C CA 1
ATOM 2921 C C . PHE C 1 60 ? 8.745 -32.766 16.870 1.00 8.31 58 PHE C C 1
ATOM 2922 O O . PHE C 1 60 ? 9.839 -32.256 17.024 1.00 9.33 58 PHE C O 1
ATOM 2930 N N . GLY C 1 61 ? 7.733 -32.608 17.746 1.00 8.88 59 GLY C N 1
ATOM 2931 C CA . GLY C 1 61 ? 7.978 -31.837 18.955 1.00 9.33 59 GLY C CA 1
ATOM 2932 C C . GLY C 1 61 ? 8.936 -32.521 19.917 1.00 8.52 59 GLY C C 1
ATOM 2933 O O . GLY C 1 61 ? 9.773 -31.854 20.509 1.00 10.44 59 GLY C O 1
ATOM 2934 N N . HIS C 1 62 ? 8.857 -33.847 20.009 1.00 8.40 60 HIS C N 1
ATOM 2935 C CA . HIS C 1 62 ? 9.849 -34.591 20.801 1.00 9.07 60 HIS C CA 1
ATOM 2936 C C . HIS C 1 62 ? 11.239 -34.360 20.206 1.00 8.85 60 HIS C C 1
ATOM 2937 O O . HIS C 1 62 ? 12.183 -34.076 20.928 1.00 10.53 60 HIS C O 1
ATOM 2944 N N . LEU C 1 63 ? 11.359 -34.444 18.880 1.00 9.32 61 LEU C N 1
ATOM 2945 C CA . LEU C 1 63 ? 12.668 -34.217 18.237 1.00 10.45 61 LEU C CA 1
ATOM 2946 C C . LEU C 1 63 ? 13.154 -32.794 18.478 1.00 11.14 61 LEU C C 1
ATOM 2947 O O . LEU C 1 63 ? 14.353 -32.575 18.639 1.00 12.32 61 LEU C O 1
ATOM 2952 N N . ASP C 1 64 ? 12.237 -31.832 18.448 1.00 10.91 62 ASP C N 1
ATOM 2953 C CA . ASP C 1 64 ? 12.641 -30.439 18.740 1.00 11.80 62 ASP C CA 1
ATOM 2954 C C . ASP C 1 64 ? 13.283 -30.340 20.109 1.00 12.15 62 ASP C C 1
ATOM 2955 O O . ASP C 1 64 ? 14.340 -29.717 20.250 1.00 13.45 62 ASP C O 1
ATOM 2960 N N . PHE C 1 65 ? 12.661 -30.918 21.129 1.00 11.99 63 PHE C N 1
ATOM 2961 C CA . PHE C 1 65 ? 13.262 -30.837 22.468 1.00 13.07 63 PHE C CA 1
ATOM 2962 C C . PHE C 1 65 ? 14.589 -31.593 22.496 1.00 14.32 63 PHE C C 1
ATOM 2963 O O . PHE C 1 65 ? 15.509 -31.146 23.155 1.00 16.30 63 PHE C O 1
ATOM 2971 N N . ILE C 1 66 ? 14.635 -32.739 21.828 1.00 13.12 64 ILE C N 1
ATOM 2972 C CA . ILE C 1 66 ? 15.884 -33.545 21.751 1.00 14.28 64 ILE C CA 1
ATOM 2973 C C . ILE C 1 66 ? 16.994 -32.681 21.142 1.00 15.03 64 ILE C C 1
ATOM 2974 O O . ILE C 1 66 ? 18.073 -32.525 21.735 1.00 19.31 64 ILE C O 1
ATOM 2979 N N A ARG C 1 67 ? 16.795 -32.147 19.951 0.25 13.73 65 ARG C N 1
ATOM 2980 N N B ARG C 1 67 ? 16.702 -32.084 19.984 0.75 15.97 65 ARG C N 1
ATOM 2981 C CA A ARG C 1 67 ? 17.869 -31.337 19.326 0.25 14.76 65 ARG C CA 1
ATOM 2982 C CA B ARG C 1 67 ? 17.674 -31.325 19.136 0.75 18.61 65 ARG C CA 1
ATOM 2983 C C A ARG C 1 67 ? 18.168 -30.128 20.195 0.25 18.13 65 ARG C C 1
ATOM 2984 C C B ARG C 1 67 ? 18.106 -30.042 19.854 0.75 23.24 65 ARG C C 1
ATOM 2985 O O A ARG C 1 67 ? 19.316 -29.973 20.688 0.25 18.80 65 ARG C O 1
ATOM 2986 O O B ARG C 1 67 ? 19.302 -29.725 19.852 0.75 20.90 65 ARG C O 1
ATOM 3001 N N . GLN C 1 68 ? 17.150 -29.316 20.421 1.00 22.33 66 GLN C N 1
ATOM 3002 C CA . GLN C 1 68 ? 17.408 -28.049 21.107 1.00 25.42 66 GLN C CA 1
ATOM 3003 C C . GLN C 1 68 ? 18.216 -28.354 22.374 1.00 24.09 66 GLN C C 1
ATOM 3004 O O . GLN C 1 68 ? 19.002 -27.487 22.766 1.00 28.48 66 GLN C O 1
ATOM 3010 N N . GLY C 1 69 ? 18.020 -29.507 23.004 1.00 25.10 67 GLY C N 1
ATOM 3011 C CA . GLY C 1 69 ? 18.748 -29.893 24.229 1.00 26.84 67 GLY C CA 1
ATOM 3012 C C . GLY C 1 69 ? 20.083 -30.591 23.978 1.00 20.34 67 GLY C C 1
ATOM 3013 O O . GLY C 1 69 ? 20.657 -31.046 24.971 1.00 33.82 67 GLY C O 1
ATOM 3014 N N . GLY C 1 70 ? 20.525 -30.682 22.718 1.00 19.60 68 GLY C N 1
ATOM 3015 C CA . GLY C 1 70 ? 21.815 -31.304 22.395 1.00 20.84 68 GLY C CA 1
ATOM 3016 C C . GLY C 1 70 ? 21.796 -32.801 22.599 1.00 19.48 68 GLY C C 1
ATOM 3017 O O . GLY C 1 70 ? 22.880 -33.378 22.641 1.00 25.47 68 GLY C O 1
ATOM 3018 N N . LEU C 1 71 ? 20.621 -33.424 22.710 1.00 17.71 69 LEU C N 1
ATOM 3019 C CA . LEU C 1 71 ? 20.526 -34.906 22.748 1.00 14.41 69 LEU C CA 1
ATOM 3020 C C . LEU C 1 71 ? 20.713 -35.438 21.336 1.00 15.42 69 LEU C C 1
ATOM 3021 O O . LEU C 1 71 ? 20.489 -34.695 20.385 1.00 17.93 69 LEU C O 1
ATOM 3026 N N . THR C 1 72 ? 20.995 -36.716 21.231 1.00 14.95 70 THR C N 1
ATOM 3027 C CA . THR C 1 72 ? 21.239 -37.320 19.915 1.00 14.59 70 THR C CA 1
ATOM 3028 C C . THR C 1 72 ? 19.950 -37.854 19.320 1.00 13.56 70 THR C C 1
ATOM 3029 O O . THR C 1 72 ? 18.922 -38.017 19.997 1.00 14.85 70 THR C O 1
ATOM 3033 N N . ASP C 1 73 ? 20.048 -38.215 18.069 1.00 12.94 71 ASP C N 1
ATOM 3034 C CA . ASP C 1 73 ? 18.958 -38.865 17.338 1.00 11.83 71 ASP C CA 1
ATOM 3035 C C . ASP C 1 73 ? 18.569 -40.171 18.022 1.00 11.73 71 ASP C C 1
ATOM 3036 O O . ASP C 1 73 ? 19.406 -41.041 18.255 1.00 13.53 71 ASP C O 1
ATOM 3041 N N . PRO C 1 74 ? 17.278 -40.356 18.377 1.00 12.23 72 PRO C N 1
ATOM 3042 C CA . PRO C 1 74 ? 16.861 -41.606 18.999 1.00 12.44 72 PRO C CA 1
ATOM 3043 C C . PRO C 1 74 ? 17.202 -42.867 18.236 1.00 11.72 72 PRO C C 1
ATOM 3044 O O . PRO C 1 74 ? 17.406 -43.884 18.855 1.00 14.25 72 PRO C O 1
ATOM 3048 N N . ALA C 1 75 ? 17.313 -42.788 16.909 1.00 11.98 73 ALA C N 1
ATOM 3049 C CA . ALA C 1 75 ? 17.558 -43.993 16.094 1.00 12.19 73 ALA C CA 1
ATOM 3050 C C . ALA C 1 75 ? 19.044 -44.343 15.994 1.00 11.43 73 ALA C C 1
ATOM 3051 O O . ALA C 1 75 ? 19.327 -45.524 15.817 1.00 15.40 73 ALA C O 1
ATOM 3053 N N . THR C 1 76 ? 19.917 -43.367 16.052 1.00 11.11 74 THR C N 1
ATOM 3054 C CA . THR C 1 76 ? 21.326 -43.575 15.719 1.00 12.48 74 THR C CA 1
ATOM 3055 C C . THR C 1 76 ? 22.319 -43.124 16.766 1.00 13.06 74 THR C C 1
ATOM 3056 O O . THR C 1 76 ? 23.507 -43.379 16.607 1.00 13.99 74 THR C O 1
ATOM 3060 N N . ASP C 1 77 ? 21.891 -42.403 17.790 1.00 12.88 75 ASP C N 1
ATOM 3061 C CA . ASP C 1 77 ? 22.780 -41.797 18.807 1.00 14.51 75 ASP C CA 1
ATOM 3062 C C . ASP C 1 77 ? 23.820 -40.887 18.152 1.00 14.02 75 ASP C C 1
ATOM 3063 O O . ASP C 1 77 ? 24.905 -40.755 18.693 1.00 19.02 75 ASP C O 1
ATOM 3068 N N . LYS C 1 78 ? 23.449 -40.225 17.051 1.00 14.09 76 LYS C N 1
ATOM 3069 C CA . LYS C 1 78 ? 24.290 -39.231 16.367 1.00 15.44 76 LYS C CA 1
ATOM 3070 C C . LYS C 1 78 ? 23.642 -37.867 16.540 1.00 13.74 76 LYS C C 1
ATOM 3071 O O . LYS C 1 78 ? 22.420 -37.749 16.611 1.00 13.56 76 LYS C O 1
ATOM 3077 N N . PRO C 1 79 ? 24.445 -36.805 16.593 1.00 14.70 77 PRO C N 1
ATOM 3078 C CA . PRO C 1 79 ? 23.867 -35.468 16.672 1.00 14.53 77 PRO C CA 1
ATOM 3079 C C . PRO C 1 79 ? 23.045 -35.116 15.421 1.00 13.31 77 PRO C C 1
ATOM 3080 O O . PRO C 1 79 ? 23.327 -35.587 14.348 1.00 15.47 77 PRO C O 1
ATOM 3084 N N . ILE C 1 80 ? 21.998 -34.291 15.615 1.00 13.57 78 ILE C N 1
ATOM 3085 C CA . ILE C 1 80 ? 21.102 -33.829 14.529 1.00 13.34 78 ILE C CA 1
ATOM 3086 C C . ILE C 1 80 ? 20.862 -32.313 14.632 1.00 13.29 78 ILE C C 1
ATOM 3087 O O . ILE C 1 80 ? 19.769 -31.886 14.307 1.00 15.04 78 ILE C O 1
ATOM 3092 N N . GLY C 1 81 ? 21.893 -31.542 14.971 1.00 14.32 79 GLY C N 1
ATOM 3093 C CA . GLY C 1 81 ? 21.781 -30.086 15.099 1.00 13.79 79 GLY C CA 1
ATOM 3094 C C . GLY C 1 81 ? 21.758 -29.398 13.755 1.00 15.11 79 GLY C C 1
ATOM 3095 O O . GLY C 1 81 ? 20.913 -28.546 13.544 1.00 20.37 79 GLY C O 1
ATOM 3096 N N . THR C 1 82 ? 22.628 -29.788 12.828 1.00 13.18 80 THR C N 1
ATOM 3097 C CA . THR C 1 82 ? 22.760 -29.152 11.502 1.00 12.94 80 THR C CA 1
ATOM 3098 C C . THR C 1 82 ? 22.242 -30.092 10.426 1.00 12.00 80 THR C C 1
ATOM 3099 O O . THR C 1 82 ? 22.158 -31.313 10.646 1.00 12.02 80 THR C O 1
ATOM 3103 N N . LEU C 1 83 ? 22.029 -29.551 9.240 1.00 12.59 81 LEU C N 1
ATOM 3104 C CA . LEU C 1 83 ? 21.592 -30.396 8.119 1.00 11.92 81 LEU C CA 1
ATOM 3105 C C . LEU C 1 83 ? 22.670 -31.454 7.816 1.00 11.00 81 LEU C C 1
ATOM 3106 O O . LEU C 1 83 ? 22.337 -32.589 7.602 1.00 11.11 81 LEU C O 1
ATOM 3111 N N A GLU C 1 84 ? 23.954 -31.106 7.795 0.59 11.88 82 GLU C N 1
ATOM 3112 N N B GLU C 1 84 ? 23.931 -31.033 7.801 0.41 13.07 82 GLU C N 1
ATOM 3113 C CA A GLU C 1 84 ? 25.002 -32.121 7.535 0.59 13.11 82 GLU C CA 1
ATOM 3114 C CA B GLU C 1 84 ? 25.076 -31.944 7.602 0.41 13.24 82 GLU C CA 1
ATOM 3115 C C A GLU C 1 84 ? 24.935 -33.194 8.610 0.59 13.42 82 GLU C C 1
ATOM 3116 C C B GLU C 1 84 ? 24.975 -33.108 8.586 0.41 11.08 82 GLU C C 1
ATOM 3117 O O A GLU C 1 84 ? 25.028 -34.377 8.301 0.59 11.50 82 GLU C O 1
ATOM 3118 O O B GLU C 1 84 ? 25.087 -34.262 8.159 0.41 12.35 82 GLU C O 1
ATOM 3129 N N . GLN C 1 85 ? 24.754 -32.813 9.873 1.00 12.00 83 GLN C N 1
ATOM 3130 C CA . GLN C 1 85 ? 24.672 -33.841 10.947 1.00 12.42 83 GLN C CA 1
ATOM 3131 C C . GLN C 1 85 ? 23.429 -34.717 10.691 1.00 10.55 83 GLN C C 1
ATOM 3132 O O . GLN C 1 85 ? 23.476 -35.926 10.890 1.00 10.94 83 GLN C O 1
ATOM 3138 N N . MET C 1 86 ? 22.344 -34.127 10.238 1.00 10.42 84 MET C N 1
ATOM 3139 C CA . MET C 1 86 ? 21.126 -34.881 9.939 1.00 10.24 84 MET C CA 1
ATOM 3140 C C . MET C 1 86 ? 21.392 -35.910 8.849 1.00 10.01 84 MET C C 1
ATOM 3141 O O . MET C 1 86 ? 21.045 -37.104 8.998 1.00 10.35 84 MET C O 1
ATOM 3146 N N . ILE C 1 87 ? 22.098 -35.506 7.802 1.00 10.74 85 ILE C N 1
ATOM 3147 C CA . ILE C 1 87 ? 22.424 -36.473 6.732 1.00 11.00 85 ILE C CA 1
ATOM 3148 C C . ILE C 1 87 ? 23.398 -37.518 7.288 1.00 10.26 85 ILE C C 1
ATOM 3149 O O . ILE C 1 87 ? 23.266 -38.692 6.883 1.00 11.25 85 ILE C O 1
ATOM 3154 N N . GLU C 1 88 ? 24.362 -37.139 8.104 1.00 10.89 86 GLU C N 1
ATOM 3155 C CA . GLU C 1 88 ? 25.290 -38.111 8.698 1.00 11.62 86 GLU C CA 1
ATOM 3156 C C . GLU C 1 88 ? 24.510 -39.110 9.555 1.00 10.96 86 GLU C C 1
ATOM 3157 O O . GLU C 1 88 ? 24.881 -40.272 9.614 1.00 11.76 86 GLU C O 1
ATOM 3163 N N . SER C 1 89 ? 23.480 -38.675 10.262 1.00 10.74 87 SER C N 1
ATOM 3164 C CA . SER C 1 89 ? 22.645 -39.579 11.061 1.00 10.95 87 SER C CA 1
ATOM 3165 C C . SER C 1 89 ? 21.945 -40.554 10.126 1.00 9.59 87 SER C C 1
ATOM 3166 O O . SER C 1 89 ? 21.900 -41.771 10.410 1.00 11.47 87 SER C O 1
ATOM 3169 N N . ALA C 1 90 ? 21.373 -40.051 9.033 1.00 9.71 88 ALA C N 1
ATOM 3170 C CA . ALA C 1 90 ? 20.742 -40.921 8.016 1.00 9.68 88 ALA C CA 1
ATOM 3171 C C . ALA C 1 90 ? 21.752 -41.966 7.529 1.00 9.90 88 ALA C C 1
ATOM 3172 O O . ALA C 1 90 ? 21.427 -43.166 7.471 1.00 10.70 88 ALA C O 1
ATOM 3174 N N . ILE C 1 91 ? 22.958 -41.533 7.198 1.00 10.26 89 ILE C N 1
ATOM 3175 C CA . ILE C 1 91 ? 23.982 -42.470 6.672 1.00 11.49 89 ILE C CA 1
ATOM 3176 C C . ILE C 1 91 ? 24.283 -43.521 7.727 1.00 10.81 89 ILE C C 1
ATOM 3177 O O . ILE C 1 91 ? 24.377 -44.725 7.402 1.00 11.56 89 ILE C O 1
ATOM 3182 N N . ALA C 1 92 ? 24.390 -43.108 8.975 1.00 11.25 90 ALA C N 1
ATOM 3183 C CA . ALA C 1 92 ? 24.800 -44.063 10.018 1.00 11.61 90 ALA C CA 1
ATOM 3184 C C . ALA C 1 92 ? 23.697 -45.109 10.176 1.00 10.72 90 ALA C C 1
ATOM 3185 O O . ALA C 1 92 ? 24.001 -46.293 10.324 1.00 11.90 90 ALA C O 1
ATOM 3187 N N . GLY C 1 93 ? 22.451 -44.689 10.189 1.00 10.73 91 GLY C N 1
ATOM 3188 C CA . GLY C 1 93 ? 21.336 -45.624 10.351 1.00 11.64 91 GLY C CA 1
ATOM 3189 C C . GLY C 1 93 ? 21.254 -46.586 9.199 1.00 9.32 91 GLY C C 1
ATOM 3190 O O . GLY C 1 93 ? 21.095 -47.814 9.375 1.00 10.78 91 GLY C O 1
ATOM 3191 N N . GLU C 1 94 ? 21.362 -46.054 7.975 1.00 9.97 92 GLU C N 1
ATOM 3192 C CA . GLU C 1 94 ? 21.249 -46.924 6.791 1.00 9.80 92 GLU C CA 1
ATOM 3193 C C . GLU C 1 94 ? 22.401 -47.923 6.772 1.00 8.86 92 GLU C C 1
ATOM 3194 O O . GLU C 1 94 ? 22.202 -49.105 6.475 1.00 10.14 92 GLU C O 1
ATOM 3200 N N . THR C 1 95 ? 23.574 -47.463 7.130 1.00 9.80 93 THR C N 1
ATOM 3201 C CA . THR C 1 95 ? 24.794 -48.307 7.173 1.00 11.13 93 THR C CA 1
ATOM 3202 C C . THR C 1 95 ? 24.589 -49.423 8.180 1.00 10.49 93 THR C C 1
ATOM 3203 O O . THR C 1 95 ? 24.854 -50.604 7.907 1.00 11.55 93 THR C O 1
ATOM 3207 N N . TYR C 1 96 ? 24.099 -49.093 9.381 1.00 11.12 94 TYR C N 1
ATOM 3208 C CA . TYR C 1 96 ? 23.846 -50.133 10.385 1.00 11.59 94 TYR C CA 1
ATOM 3209 C C . TYR C 1 96 ? 22.851 -51.148 9.803 1.00 9.98 94 TYR C C 1
ATOM 3210 O O . TYR C 1 96 ? 23.022 -52.367 9.979 1.00 11.74 94 TYR C O 1
ATOM 3219 N N A GLU C 1 97 ? 21.820 -50.661 9.121 0.46 10.39 95 GLU C N 1
ATOM 3220 N N B GLU C 1 97 ? 21.798 -50.681 9.148 0.54 9.99 95 GLU C N 1
ATOM 3221 C CA A GLU C 1 97 ? 20.731 -51.545 8.654 0.46 10.30 95 GLU C CA 1
ATOM 3222 C CA B GLU C 1 97 ? 20.768 -51.629 8.671 0.54 9.76 95 GLU C CA 1
ATOM 3223 C C A GLU C 1 97 ? 21.198 -52.519 7.567 0.46 11.07 95 GLU C C 1
ATOM 3224 C C B GLU C 1 97 ? 21.307 -52.584 7.607 0.54 11.11 95 GLU C C 1
ATOM 3225 O O A GLU C 1 97 ? 20.752 -53.678 7.611 0.46 12.06 95 GLU C O 1
ATOM 3226 O O B GLU C 1 97 ? 21.002 -53.776 7.664 0.54 11.05 95 GLU C O 1
ATOM 3237 N N . TRP C 1 98 ? 22.048 -52.102 6.628 1.00 9.56 96 TRP C N 1
ATOM 3238 C CA . TRP C 1 98 ? 22.430 -53.009 5.507 1.00 10.13 96 TRP C CA 1
ATOM 3239 C C . TRP C 1 98 ? 23.671 -53.812 5.872 1.00 10.11 96 TRP C C 1
ATOM 3240 O O . TRP C 1 98 ? 23.824 -54.924 5.327 1.00 11.83 96 TRP C O 1
ATOM 3251 N N . THR C 1 99 ? 24.519 -53.338 6.770 1.00 9.95 97 THR C N 1
ATOM 3252 C CA . THR C 1 99 ? 25.750 -54.034 7.109 1.00 10.54 97 THR C CA 1
ATOM 3253 C C . THR C 1 99 ? 25.546 -54.955 8.287 1.00 11.65 97 THR C C 1
ATOM 3254 O O . THR C 1 99 ? 26.369 -55.860 8.471 1.00 11.82 97 THR C O 1
ATOM 3258 N N . GLN C 1 100 ? 24.562 -54.727 9.158 1.00 11.16 98 GLN C N 1
ATOM 3259 C CA . GLN C 1 100 ? 24.376 -55.527 10.391 1.00 11.43 98 GLN C CA 1
ATOM 3260 C C . GLN C 1 100 ? 22.922 -55.966 10.516 1.00 11.82 98 GLN C C 1
ATOM 3261 O O . GLN C 1 100 ? 22.668 -57.151 10.589 1.00 13.81 98 GLN C O 1
ATOM 3267 N N . MET C 1 101 ? 22.010 -55.014 10.659 1.00 11.59 99 MET C N 1
ATOM 3268 C CA . MET C 1 101 ? 20.679 -55.376 11.166 1.00 11.82 99 MET C CA 1
ATOM 3269 C C . MET C 1 101 ? 19.923 -56.323 10.236 1.00 10.55 99 MET C C 1
ATOM 3270 O O . MET C 1 101 ? 19.585 -57.444 10.622 1.00 12.20 99 MET C O 1
ATOM 3275 N N . TYR C 1 102 ? 19.723 -55.903 8.986 1.00 11.08 100 TYR C N 1
ATOM 3276 C CA . TYR C 1 102 ? 18.929 -56.746 8.066 1.00 10.30 100 TYR C CA 1
ATOM 3277 C C . TYR C 1 102 ? 19.661 -58.003 7.615 1.00 11.22 100 TYR C C 1
ATOM 3278 O O . TYR C 1 102 ? 19.031 -59.046 7.552 1.00 11.89 100 TYR C O 1
ATOM 3287 N N . PRO C 1 103 ? 20.967 -58.007 7.307 1.00 11.54 101 PRO C N 1
ATOM 3288 C CA . PRO C 1 103 ? 21.589 -59.298 7.005 1.00 12.36 101 PRO C CA 1
ATOM 3289 C C . PRO C 1 103 ? 21.544 -60.280 8.184 1.00 12.24 101 PRO C C 1
ATOM 3290 O O . PRO C 1 103 ? 21.325 -61.459 8.025 1.00 13.34 101 PRO C O 1
ATOM 3294 N N . GLY C 1 104 ? 21.670 -59.753 9.402 1.00 12.84 102 GLY C N 1
ATOM 3295 C CA . GLY C 1 104 ? 21.591 -60.614 10.577 1.00 13.44 102 GLY C CA 1
ATOM 3296 C C . GLY C 1 104 ? 20.166 -61.129 10.748 1.00 13.23 102 GLY C C 1
ATOM 3297 O O . GLY C 1 104 ? 19.969 -62.310 10.997 1.00 15.31 102 GLY C O 1
ATOM 3298 N N . PHE C 1 105 ? 19.165 -60.276 10.563 1.00 12.73 103 PHE C N 1
ATOM 3299 C CA . PHE C 1 105 ? 17.772 -60.712 10.597 1.00 12.52 103 PHE C CA 1
ATOM 3300 C C . PHE C 1 105 ? 17.470 -61.737 9.518 1.00 12.72 103 PHE C C 1
ATOM 3301 O O . PHE C 1 105 ? 16.792 -62.712 9.787 1.00 14.22 103 PHE C O 1
ATOM 3309 N N . ALA C 1 106 ? 18.036 -61.590 8.335 1.00 12.58 104 ALA C N 1
ATOM 3310 C CA . ALA C 1 106 ? 17.799 -62.531 7.234 1.00 13.16 104 ALA C CA 1
ATOM 3311 C C . ALA C 1 106 ? 18.390 -63.893 7.617 1.00 13.01 104 ALA C C 1
ATOM 3312 O O . ALA C 1 106 ? 17.761 -64.924 7.336 1.00 15.22 104 ALA C O 1
ATOM 3314 N N . LYS C 1 107 ? 19.617 -63.890 8.148 1.00 13.41 105 LYS C N 1
ATOM 3315 C CA . LYS C 1 107 ? 20.313 -65.151 8.530 1.00 15.89 105 LYS C CA 1
ATOM 3316 C C . LYS C 1 107 ? 19.441 -65.901 9.540 1.00 16.33 105 LYS C C 1
ATOM 3317 O O . LYS C 1 107 ? 19.182 -67.123 9.408 1.00 19.22 105 LYS C O 1
ATOM 3323 N N . VAL C 1 108 ? 18.959 -65.175 10.529 1.00 15.63 106 VAL C N 1
ATOM 3324 C CA . VAL C 1 108 ? 18.158 -65.781 11.617 1.00 15.38 106 VAL C CA 1
ATOM 3325 C C . VAL C 1 108 ? 16.834 -66.266 11.043 1.00 13.90 106 VAL C C 1
ATOM 3326 O O . VAL C 1 108 ? 16.367 -67.387 11.366 1.00 16.40 106 VAL C O 1
ATOM 3330 N N . ALA C 1 109 ? 16.214 -65.491 10.179 1.00 14.13 107 ALA C N 1
ATOM 3331 C CA . ALA C 1 109 ? 14.945 -65.914 9.551 1.00 13.98 107 ALA C CA 1
ATOM 3332 C C . ALA C 1 109 ? 15.142 -67.227 8.791 1.00 15.80 107 ALA C C 1
ATOM 3333 O O . ALA C 1 109 ? 14.305 -68.123 8.909 1.00 18.23 107 ALA C O 1
ATOM 3335 N N A ARG C 1 110 ? 16.185 -67.310 7.969 0.58 19.17 108 ARG C N 1
ATOM 3336 N N B ARG C 1 110 ? 16.226 -67.333 8.022 0.42 15.62 108 ARG C N 1
ATOM 3337 C CA A ARG C 1 110 ? 16.452 -68.570 7.228 0.58 19.64 108 ARG C CA 1
ATOM 3338 C CA B ARG C 1 110 ? 16.526 -68.549 7.216 0.42 17.21 108 ARG C CA 1
ATOM 3339 C C A ARG C 1 110 ? 16.601 -69.702 8.246 0.58 18.38 108 ARG C C 1
ATOM 3340 C C B ARG C 1 110 ? 16.759 -69.741 8.149 0.42 17.07 108 ARG C C 1
ATOM 3341 O O A ARG C 1 110 ? 15.884 -70.707 8.101 0.58 21.06 108 ARG C O 1
ATOM 3342 O O B ARG C 1 110 ? 16.324 -70.855 7.812 0.42 16.80 108 ARG C O 1
ATOM 3357 N N . GLU C 1 111 ? 17.439 -69.503 9.264 1.00 17.97 109 GLU C N 1
ATOM 3358 C CA . GLU C 1 111 ? 17.748 -70.554 10.257 1.00 19.08 109 GLU C CA 1
ATOM 3359 C C . GLU C 1 111 ? 16.447 -71.016 10.909 1.00 20.63 109 GLU C C 1
ATOM 3360 O O . GLU C 1 111 ? 16.323 -72.209 11.161 1.00 23.83 109 GLU C O 1
ATOM 3366 N N . GLU C 1 112 ? 15.530 -70.095 11.181 1.00 18.86 110 GLU C N 1
ATOM 3367 C CA . GLU C 1 112 ? 14.305 -70.391 11.926 1.00 17.16 110 GLU C CA 1
ATOM 3368 C C . GLU C 1 112 ? 13.223 -70.916 10.986 1.00 17.22 110 GLU C C 1
ATOM 3369 O O . GLU C 1 112 ? 12.145 -71.222 11.495 1.00 21.24 110 GLU C O 1
ATOM 3375 N N . GLY C 1 113 ? 13.471 -70.997 9.679 1.00 18.53 111 GLY C N 1
ATOM 3376 C CA . GLY C 1 113 ? 12.494 -71.597 8.761 1.00 19.68 111 GLY C CA 1
ATOM 3377 C C . GLY C 1 113 ? 11.491 -70.613 8.199 1.00 19.97 111 GLY C C 1
ATOM 3378 O O . GLY C 1 113 ? 10.364 -71.025 7.893 1.00 23.97 111 GLY C O 1
ATOM 3379 N N . PHE C 1 114 ? 11.890 -69.345 8.058 1.00 16.58 112 PHE C N 1
ATOM 3380 C CA . PHE C 1 114 ? 11.057 -68.265 7.480 1.00 17.02 112 PHE C CA 1
ATOM 3381 C C . PHE C 1 114 ? 11.752 -67.714 6.248 1.00 18.33 112 PHE C C 1
ATOM 3382 O O . PHE C 1 114 ? 12.176 -66.556 6.214 1.00 17.66 112 PHE C O 1
ATOM 3390 N N . PRO C 1 115 ? 11.836 -68.492 5.146 1.00 18.33 113 PRO C N 1
ATOM 3391 C CA . PRO C 1 115 ? 12.563 -68.009 3.968 1.00 18.89 113 PRO C CA 1
ATOM 3392 C C . PRO C 1 115 ? 11.929 -66.775 3.313 1.00 17.31 113 PRO C C 1
ATOM 3393 O O . PRO C 1 115 ? 12.653 -65.982 2.724 1.00 16.89 113 PRO C O 1
ATOM 3397 N N . GLU C 1 116 ? 10.600 -66.641 3.321 1.00 18.08 114 GLU C N 1
ATOM 3398 C CA A GLU C 1 116 ? 9.991 -65.450 2.677 0.50 16.93 114 GLU C CA 1
ATOM 3399 C CA B GLU C 1 116 ? 9.921 -65.457 2.725 0.50 17.34 114 GLU C CA 1
ATOM 3400 C C . GLU C 1 116 ? 10.303 -64.213 3.531 1.00 16.12 114 GLU C C 1
ATOM 3401 O O . GLU C 1 116 ? 10.562 -63.151 2.970 1.00 16.74 114 GLU C O 1
ATOM 3412 N N . VAL C 1 117 ? 10.310 -64.338 4.847 1.00 14.93 115 VAL C N 1
ATOM 3413 C CA . VAL C 1 117 ? 10.716 -63.205 5.690 1.00 13.64 115 VAL C CA 1
ATOM 3414 C C . VAL C 1 117 ? 12.193 -62.900 5.420 1.00 12.96 115 VAL C C 1
ATOM 3415 O O . VAL C 1 117 ? 12.568 -61.752 5.353 1.00 13.71 115 VAL C O 1
ATOM 3419 N N . ALA C 1 118 ? 13.023 -63.918 5.316 1.00 14.42 116 ALA C N 1
ATOM 3420 C CA . ALA C 1 118 ? 14.440 -63.689 5.025 1.00 14.15 116 ALA C CA 1
ATOM 3421 C C . ALA C 1 118 ? 14.594 -62.917 3.717 1.00 15.63 116 ALA C C 1
ATOM 3422 O O . ALA C 1 118 ? 15.426 -62.054 3.647 1.00 14.88 116 ALA C O 1
ATOM 3424 N N . GLU C 1 119 ? 13.892 -63.338 2.682 1.00 14.65 117 GLU C N 1
ATOM 3425 C CA . GLU C 1 119 ? 13.963 -62.670 1.353 1.00 15.75 117 GLU C CA 1
ATOM 3426 C C . GLU C 1 119 ? 13.585 -61.193 1.524 1.00 13.90 117 GLU C C 1
ATOM 3427 O O . GLU C 1 119 ? 14.191 -60.341 0.908 1.00 12.96 117 GLU C O 1
ATOM 3433 N N . TRP C 1 120 ? 12.536 -60.927 2.296 1.00 13.11 118 TRP C N 1
ATOM 3434 C CA . TRP C 1 120 ? 12.131 -59.523 2.560 1.00 11.55 118 TRP C CA 1
ATOM 3435 C C . TRP C 1 120 ? 13.272 -58.765 3.234 1.00 11.04 118 TRP C C 1
ATOM 3436 O O . TRP C 1 120 ? 13.594 -57.651 2.843 1.00 11.34 118 TRP C O 1
ATOM 3447 N N . PHE C 1 121 ? 13.859 -59.332 4.271 1.00 10.69 119 PHE C N 1
ATOM 3448 C CA . PHE C 1 121 ? 14.991 -58.695 4.969 1.00 10.36 119 PHE C CA 1
ATOM 3449 C C . PHE C 1 121 ? 16.140 -58.464 3.992 1.00 11.23 119 PHE C C 1
ATOM 3450 O O . PHE C 1 121 ? 16.797 -57.447 4.102 1.00 10.93 119 PHE C O 1
ATOM 3458 N N . GLU C 1 122 ? 16.367 -59.397 3.065 1.00 11.71 120 GLU C N 1
ATOM 3459 C CA . GLU C 1 122 ? 17.487 -59.229 2.077 1.00 12.21 120 GLU C CA 1
ATOM 3460 C C . GLU C 1 122 ? 17.123 -58.103 1.103 1.00 11.07 120 GLU C C 1
ATOM 3461 O O . GLU C 1 122 ? 18.026 -57.337 0.733 1.00 12.42 120 GLU C O 1
ATOM 3467 N N . THR C 1 123 ? 15.891 -58.020 0.671 1.00 10.58 121 THR C N 1
ATOM 3468 C CA . THR C 1 123 ? 15.406 -56.912 -0.158 1.00 10.49 121 THR C CA 1
ATOM 3469 C C . THR C 1 123 ? 15.695 -55.605 0.565 1.00 10.88 121 THR C C 1
ATOM 3470 O O . THR C 1 123 ? 16.169 -54.637 -0.036 1.00 10.95 121 THR C O 1
ATOM 3474 N N . LEU C 1 124 ? 15.305 -55.570 1.833 1.00 9.79 122 LEU C N 1
ATOM 3475 C CA . LEU C 1 124 ? 15.474 -54.330 2.586 1.00 8.98 122 LEU C CA 1
ATOM 3476 C C . LEU C 1 124 ? 16.954 -53.995 2.761 1.00 9.67 122 LEU C C 1
ATOM 3477 O O . LEU C 1 124 ? 17.277 -52.825 2.653 1.00 10.16 122 LEU C O 1
ATOM 3482 N N . ALA C 1 125 ? 17.800 -54.950 3.045 1.00 10.33 123 ALA C N 1
ATOM 3483 C CA . ALA C 1 125 ? 19.231 -54.654 3.167 1.00 10.29 123 ALA C CA 1
ATOM 3484 C C . ALA C 1 125 ? 19.703 -53.990 1.873 1.00 10.99 123 ALA C C 1
ATOM 3485 O O . ALA C 1 125 ? 20.427 -53.007 1.946 1.00 11.09 123 ALA C O 1
ATOM 3487 N N . ARG C 1 126 ? 19.347 -54.549 0.718 1.00 10.57 124 ARG C N 1
ATOM 3488 C CA . ARG C 1 126 ? 19.783 -53.932 -0.551 1.00 10.61 124 ARG C CA 1
ATOM 3489 C C . ARG C 1 126 ? 19.237 -52.511 -0.658 1.00 9.50 124 ARG C C 1
ATOM 3490 O O . ARG C 1 126 ? 19.905 -51.611 -1.131 1.00 11.00 124 ARG C O 1
ATOM 3498 N N . ALA C 1 127 ? 18.014 -52.313 -0.215 1.00 10.16 125 ALA C N 1
ATOM 3499 C CA . ALA C 1 127 ? 17.415 -50.973 -0.295 1.00 9.08 125 ALA C CA 1
ATOM 3500 C C . ALA C 1 127 ? 18.177 -50.001 0.614 1.00 8.77 125 ALA C C 1
ATOM 3501 O O . ALA C 1 127 ? 18.410 -48.838 0.215 1.00 9.23 125 ALA C O 1
ATOM 3503 N N . GLU C 1 128 ? 18.509 -50.418 1.840 1.00 9.08 126 GLU C N 1
ATOM 3504 C CA . GLU C 1 128 ? 19.191 -49.486 2.744 1.00 9.75 126 GLU C CA 1
ATOM 3505 C C . GLU C 1 128 ? 20.607 -49.211 2.236 1.00 9.48 126 GLU C C 1
ATOM 3506 O O . GLU C 1 128 ? 21.095 -48.099 2.466 1.00 9.97 126 GLU C O 1
ATOM 3512 N N . LYS C 1 129 ? 21.245 -50.183 1.604 1.00 9.96 127 LYS C N 1
ATOM 3513 C CA . LYS C 1 129 ? 22.567 -49.946 0.967 1.00 10.51 127 LYS C CA 1
ATOM 3514 C C . LYS C 1 129 ? 22.409 -48.832 -0.058 1.00 10.48 127 LYS C C 1
ATOM 3515 O O . LYS C 1 129 ? 23.251 -47.915 -0.129 1.00 11.18 127 LYS C O 1
ATOM 3521 N N A SER C 1 130 ? 21.355 -48.892 -0.871 0.46 10.21 128 SER C N 1
ATOM 3522 N N B SER C 1 130 ? 21.357 -48.911 -0.840 0.54 9.58 128 SER C N 1
ATOM 3523 C CA A SER C 1 130 ? 21.078 -47.865 -1.895 0.46 11.72 128 SER C CA 1
ATOM 3524 C CA B SER C 1 130 ? 21.094 -47.883 -1.843 0.54 9.96 128 SER C CA 1
ATOM 3525 C C A SER C 1 130 ? 20.807 -46.519 -1.216 0.46 11.44 128 SER C C 1
ATOM 3526 C C B SER C 1 130 ? 20.861 -46.531 -1.169 0.54 10.23 128 SER C C 1
ATOM 3527 O O A SER C 1 130 ? 21.284 -45.469 -1.670 0.46 11.98 128 SER C O 1
ATOM 3528 O O B SER C 1 130 ? 21.401 -45.504 -1.578 0.54 11.18 128 SER C O 1
ATOM 3533 N N . HIS C 1 131 ? 20.008 -46.541 -0.147 1.00 10.53 129 HIS C N 1
ATOM 3534 C CA . HIS C 1 131 ? 19.768 -45.300 0.587 1.00 10.27 129 HIS C CA 1
ATOM 3535 C C . HIS C 1 131 ? 21.072 -44.717 1.110 1.00 9.92 129 HIS C C 1
ATOM 3536 O O . HIS C 1 131 ? 21.266 -43.505 0.980 1.00 11.71 129 HIS C O 1
ATOM 3543 N N . ALA C 1 132 ? 21.932 -45.535 1.715 1.00 10.17 130 ALA C N 1
ATOM 3544 C CA . ALA C 1 132 ? 23.198 -45.019 2.260 1.00 11.20 130 ALA C CA 1
ATOM 3545 C C . ALA C 1 132 ? 24.004 -44.351 1.158 1.00 12.39 130 ALA C C 1
ATOM 3546 O O . ALA C 1 132 ? 24.555 -43.286 1.400 1.00 12.77 130 ALA C O 1
ATOM 3548 N N A GLU C 1 133 ? 24.082 -44.988 -0.010 0.36 13.30 131 GLU C N 1
ATOM 3549 N N B GLU C 1 133 ? 24.095 -44.974 -0.009 0.64 12.40 131 GLU C N 1
ATOM 3550 C CA A GLU C 1 133 ? 24.860 -44.473 -1.164 0.36 15.31 131 GLU C CA 1
ATOM 3551 C CA B GLU C 1 133 ? 24.913 -44.414 -1.110 0.64 13.66 131 GLU C CA 1
ATOM 3552 C C A GLU C 1 133 ? 24.348 -43.100 -1.577 0.36 14.03 131 GLU C C 1
ATOM 3553 C C B GLU C 1 133 ? 24.341 -43.075 -1.559 0.64 13.40 131 GLU C C 1
ATOM 3554 O O A GLU C 1 133 ? 25.167 -42.201 -1.819 0.36 15.77 131 GLU C O 1
ATOM 3555 O O B GLU C 1 133 ? 25.075 -42.119 -1.749 0.64 15.40 131 GLU C O 1
ATOM 3566 N N . LYS C 1 134 ? 23.021 -42.966 -1.626 1.00 12.88 132 LYS C N 1
ATOM 3567 C CA A LYS C 1 134 ? 22.302 -41.736 -2.047 0.60 12.49 132 LYS C CA 1
ATOM 3568 C CA B LYS C 1 134 ? 22.404 -41.716 -2.091 0.40 12.01 132 LYS C CA 1
ATOM 3569 C C . LYS C 1 134 ? 22.624 -40.634 -1.047 1.00 11.87 132 LYS C C 1
ATOM 3570 O O . LYS C 1 134 ? 22.865 -39.496 -1.454 1.00 13.68 132 LYS C O 1
ATOM 3581 N N . PHE C 1 135 ? 22.530 -40.952 0.240 1.00 11.35 133 PHE C N 1
ATOM 3582 C CA . PHE C 1 135 ? 22.830 -39.941 1.262 1.00 11.96 133 PHE C CA 1
ATOM 3583 C C . PHE C 1 135 ? 24.303 -39.566 1.262 1.00 13.60 133 PHE C C 1
ATOM 3584 O O . PHE C 1 135 ? 24.631 -38.397 1.530 1.00 15.42 133 PHE C O 1
ATOM 3592 N N . GLN C 1 136 ? 25.185 -40.532 1.057 1.00 13.58 134 GLN C N 1
ATOM 3593 C CA . GLN C 1 136 ? 26.630 -40.225 0.973 1.00 14.59 134 GLN C CA 1
ATOM 3594 C C . GLN C 1 136 ? 26.882 -39.219 -0.149 1.00 15.21 134 GLN C C 1
ATOM 3595 O O . GLN C 1 136 ? 27.678 -38.321 0.030 1.00 16.88 134 GLN C O 1
ATOM 3601 N N A ASN C 1 137 ? 26.180 -39.357 -1.272 0.41 15.77 135 ASN C N 1
ATOM 3602 N N B ASN C 1 137 ? 26.197 -39.387 -1.265 0.59 15.15 135 ASN C N 1
ATOM 3603 C CA A ASN C 1 137 ? 26.336 -38.460 -2.449 0.41 17.88 135 ASN C CA 1
ATOM 3604 C CA B ASN C 1 137 ? 26.301 -38.469 -2.424 0.59 16.74 135 ASN C CA 1
ATOM 3605 C C A ASN C 1 137 ? 25.808 -37.058 -2.121 0.41 19.28 135 ASN C C 1
ATOM 3606 C C B ASN C 1 137 ? 25.879 -37.059 -2.000 0.59 17.44 135 ASN C C 1
ATOM 3607 O O A ASN C 1 137 ? 26.366 -36.068 -2.633 0.41 22.50 135 ASN C O 1
ATOM 3608 O O B ASN C 1 137 ? 26.584 -36.073 -2.275 0.59 17.87 135 ASN C O 1
ATOM 3617 N N . VAL C 1 138 ? 24.743 -36.982 -1.319 1.00 18.83 136 VAL C N 1
ATOM 3618 C CA . VAL C 1 138 ? 24.204 -35.699 -0.796 1.00 23.41 136 VAL C CA 1
ATOM 3619 C C . VAL C 1 138 ? 25.223 -35.034 0.113 1.00 20.27 136 VAL C C 1
ATOM 3620 O O . VAL C 1 138 ? 25.429 -33.820 -0.015 1.00 23.06 136 VAL C O 1
ATOM 3624 N N . LEU C 1 139 ? 25.820 -35.807 1.015 1.00 19.66 137 LEU C N 1
ATOM 3625 C CA . LEU C 1 139 ? 26.742 -35.232 2.017 1.00 20.58 137 LEU C CA 1
ATOM 3626 C C . LEU C 1 139 ? 27.926 -34.618 1.272 1.00 22.00 137 LEU C C 1
ATOM 3627 O O . LEU C 1 139 ? 28.333 -33.496 1.581 1.00 23.29 137 LEU C O 1
ATOM 3632 N N . LYS C 1 140 ? 28.444 -35.339 0.297 1.00 19.52 138 LYS C N 1
ATOM 3633 C CA . LYS C 1 140 ? 29.583 -34.872 -0.513 1.00 21.17 138 LYS C CA 1
ATOM 3634 C C . LYS C 1 140 ? 29.212 -33.530 -1.170 1.00 24.13 138 LYS C C 1
ATOM 3635 O O . LYS C 1 140 ? 30.034 -32.609 -1.153 1.00 26.81 138 LYS C O 1
ATOM 3641 N N . GLN C 1 141 ? 28.012 -33.432 -1.741 1.00 24.06 139 GLN C N 1
ATOM 3642 C CA . GLN C 1 141 ? 27.515 -32.173 -2.346 1.00 26.94 139 GLN C CA 1
ATOM 3643 C C . GLN C 1 141 ? 27.467 -31.065 -1.289 1.00 29.17 139 GLN C C 1
ATOM 3644 O O . GLN C 1 141 ? 27.909 -29.953 -1.575 1.00 32.83 139 GLN C O 1
ATOM 3650 N N . LEU C 1 142 ? 26.972 -31.363 -0.096 1.00 26.41 140 LEU C N 1
ATOM 3651 C CA . LEU C 1 142 ? 26.848 -30.357 0.998 1.00 30.42 140 LEU C CA 1
ATOM 3652 C C . LEU C 1 142 ? 28.228 -29.869 1.403 1.00 32.52 140 LEU C C 1
ATOM 3653 O O . LEU C 1 142 ? 28.392 -28.680 1.585 1.00 41.46 140 LEU C O 1
ATOM 3658 N N . LYS C 1 143 ? 29.174 -30.778 1.594 1.00 34.21 141 LYS C N 1
ATOM 3659 C CA . LYS C 1 143 ? 30.490 -30.407 2.169 1.00 38.55 141 LYS C CA 1
ATOM 3660 C C . LYS C 1 143 ? 31.284 -29.627 1.114 1.00 40.68 141 LYS C C 1
ATOM 3661 O O . LYS C 1 143 ? 32.144 -28.808 1.509 1.00 51.83 141 LYS C O 1
ATOM 3667 N N . GLY C 1 144 ? 30.950 -29.821 -0.163 1.00 37.26 142 GLY C N 1
ATOM 3668 C CA . GLY C 1 144 ? 31.688 -29.251 -1.307 1.00 37.81 142 GLY C CA 1
ATOM 3669 C C . GLY C 1 144 ? 31.045 -27.991 -1.875 1.00 40.22 142 GLY C C 1
ATOM 3670 O O . GLY C 1 144 ? 31.666 -27.389 -2.765 1.00 49.91 142 GLY C O 1
ATOM 3671 N N . GLY C 1 145 ? 29.833 -27.622 -1.433 1.00 47.56 143 GLY C N 1
ATOM 3672 C CA . GLY C 1 145 ? 29.098 -26.446 -1.946 1.00 59.47 143 GLY C CA 1
ATOM 3673 C C . GLY C 1 145 ? 28.218 -26.804 -3.138 1.00 70.75 143 GLY C C 1
ATOM 3674 O O . GLY C 1 145 ? 28.510 -26.502 -4.300 1.00 83.18 143 GLY C O 1
#

Radius of gyration: 24.24 Å; Cα contacts (8 Å, |Δi|>4): 586; chains: 3; bounding box: 54×70×60 Å

Secondary structure (DSSP, 8-state):
------TTSHHHHHHHHHHHHHHHHHHHHHHHHHHHHHHT-HHHHHHHHHHHHHHHHHHHHHHHHHHHTTPPPTTTS---SSHHHHHHHHHHHHHHIIIIIHHHHHHHHHHHT-HHHHHHHHHHHHHHHHHHHHHHHHHHHHTT--/---TTSHHHHHHHHHHHHHHHHHHHHHHHHHHHHHHT-HHHHHHHHHHHHHHHHHHHHHHHHHHHTTPPPTTTS---SSHHHHHHHHHHHHHHIIIIIHHHHHHHHHHHT-HHHHHHHHHHHHHHHHHHHHHHTTGGG-/-----TTSHHHHHHHHHHHHHHHHHHHHHHHHHHHHHHT-HHHHHHHHHHHHHHHHHHHHHHHHHHHTTPPPTTTS---SSHHHHHHHHHHHHHHIIIIIHHHHHHHHHHTT-HHHHHHHHHHHHHHHHHHHHHHHHHHHHHH-